Protein AF-G5K0Z8-F1 (afdb_monomer)

Structure (mmCIF, N/CA/C/O backbone):
data_AF-G5K0Z8-F1
#
_entry.id   AF-G5K0Z8-F1
#
loop_
_atom_site.group_PDB
_atom_site.id
_atom_site.type_symbol
_atom_site.label_atom_id
_atom_site.label_alt_id
_atom_site.label_comp_id
_atom_site.label_asym_id
_atom_site.label_entity_id
_atom_site.label_seq_id
_atom_site.pdbx_PDB_ins_code
_atom_site.Cartn_x
_atom_site.Cartn_y
_atom_site.Cartn_z
_atom_site.occupancy
_atom_site.B_iso_or_equiv
_atom_site.auth_seq_id
_atom_site.auth_comp_id
_atom_site.auth_asym_id
_atom_site.auth_atom_id
_atom_site.pdbx_PDB_model_num
ATOM 1 N N . MET A 1 1 ? 32.038 -15.712 -32.774 1.00 53.12 1 MET A N 1
ATOM 2 C CA . MET A 1 1 ? 31.315 -14.421 -32.806 1.00 53.12 1 MET A CA 1
ATOM 3 C C . MET A 1 1 ? 30.137 -14.459 -33.766 1.00 53.12 1 MET A C 1
ATOM 5 O O . MET A 1 1 ? 29.083 -13.985 -33.373 1.00 53.12 1 MET A O 1
ATOM 9 N N . ASP A 1 2 ? 30.264 -15.068 -34.950 1.00 58.16 2 ASP A N 1
ATOM 10 C CA . ASP A 1 2 ? 29.183 -15.072 -35.952 1.00 58.16 2 ASP A CA 1
ATOM 11 C C . ASP A 1 2 ? 27.924 -15.823 -35.515 1.00 58.16 2 ASP A C 1
ATOM 13 O O . ASP A 1 2 ? 26.844 -15.274 -35.640 1.00 58.16 2 ASP A O 1
ATOM 17 N N . ILE A 1 3 ? 28.041 -16.997 -34.882 1.00 66.75 3 ILE A N 1
ATOM 18 C CA . ILE A 1 3 ? 26.871 -17.740 -34.364 1.00 66.75 3 ILE A CA 1
ATOM 19 C C . ILE A 1 3 ? 26.128 -16.934 -33.289 1.00 66.75 3 ILE A C 1
ATOM 21 O O . ILE A 1 3 ? 24.906 -16.830 -33.321 1.00 66.75 3 ILE A O 1
ATOM 25 N N . LEU A 1 4 ? 26.867 -16.319 -32.360 1.00 58.16 4 LEU A N 1
ATOM 26 C CA . LEU A 1 4 ? 26.289 -15.464 -31.321 1.00 58.16 4 LEU A CA 1
ATOM 27 C C . LEU A 1 4 ? 25.617 -14.232 -31.943 1.00 58.16 4 LEU A C 1
ATOM 29 O O . LEU A 1 4 ? 24.511 -13.885 -31.553 1.00 58.16 4 LEU A O 1
ATOM 33 N N . LYS A 1 5 ? 26.243 -13.619 -32.954 1.00 60.03 5 LYS A N 1
ATOM 34 C CA . LYS A 1 5 ? 25.669 -12.501 -33.708 1.00 60.03 5 LYS A CA 1
ATOM 35 C C . LYS A 1 5 ? 24.410 -12.919 -34.471 1.00 60.03 5 LYS A C 1
ATOM 37 O O . LYS A 1 5 ? 23.445 -12.174 -34.440 1.00 60.03 5 LYS A O 1
ATOM 42 N N . THR A 1 6 ? 24.380 -14.094 -35.098 1.00 72.56 6 THR A N 1
ATOM 43 C CA . THR A 1 6 ? 23.206 -14.621 -35.813 1.00 72.56 6 THR A CA 1
ATOM 44 C C . THR A 1 6 ? 22.049 -14.916 -34.862 1.0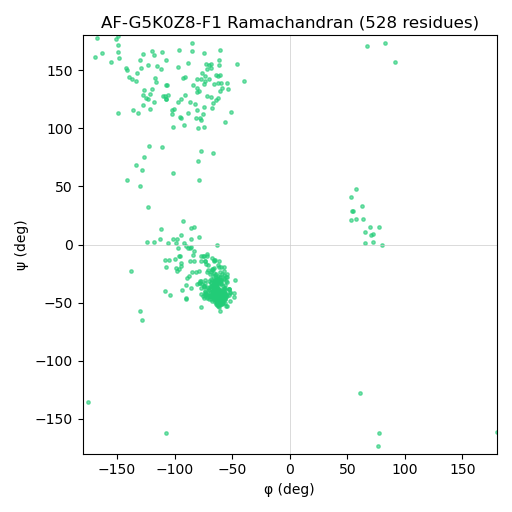0 72.56 6 THR A C 1
ATOM 46 O O . THR A 1 6 ? 20.920 -14.547 -35.161 1.00 72.56 6 THR A O 1
ATOM 49 N N . VAL A 1 7 ? 22.315 -15.525 -33.702 1.00 67.75 7 VAL A N 1
ATOM 50 C CA . VAL A 1 7 ? 21.285 -15.796 -32.684 1.00 67.75 7 VAL A CA 1
ATOM 51 C C . VAL A 1 7 ? 20.761 -14.495 -32.077 1.00 67.75 7 VAL A C 1
ATOM 53 O O . VAL A 1 7 ? 19.555 -14.325 -31.948 1.00 67.75 7 VAL A O 1
ATOM 56 N N . ILE A 1 8 ? 21.647 -13.556 -31.741 1.00 64.75 8 ILE A N 1
ATOM 57 C CA . ILE A 1 8 ? 21.243 -12.257 -31.194 1.00 64.75 8 ILE A CA 1
ATOM 58 C C . ILE A 1 8 ? 20.469 -11.457 -32.240 1.00 64.75 8 ILE A C 1
ATOM 60 O O . ILE A 1 8 ? 19.418 -10.928 -31.909 1.00 64.75 8 ILE A O 1
ATOM 64 N N . GLN A 1 9 ? 20.922 -11.420 -33.495 1.00 66.12 9 GLN A N 1
ATOM 65 C CA . GLN A 1 9 ? 20.214 -10.737 -34.577 1.00 66.12 9 GLN A CA 1
ATOM 66 C C . GLN A 1 9 ? 18.828 -11.343 -34.802 1.00 66.12 9 GLN A C 1
ATOM 68 O O . GLN A 1 9 ? 17.862 -10.599 -34.867 1.00 66.12 9 GLN A O 1
ATOM 73 N N . TYR A 1 10 ? 18.709 -12.675 -34.799 1.00 74.00 10 TYR A N 1
ATOM 74 C CA . TYR A 1 10 ? 17.415 -13.351 -34.888 1.00 74.00 10 TYR A CA 1
ATOM 75 C C . TYR A 1 10 ? 16.460 -12.928 -33.764 1.00 74.00 10 TYR A C 1
ATOM 77 O O . TYR A 1 10 ? 15.282 -12.710 -34.017 1.00 74.00 10 TYR A O 1
ATOM 85 N N . ILE A 1 11 ? 16.948 -12.775 -32.528 1.00 65.88 11 ILE A N 1
ATOM 86 C CA . ILE A 1 11 ? 16.112 -12.323 -31.405 1.00 65.88 11 ILE A CA 1
ATOM 87 C C . ILE A 1 11 ? 15.819 -10.814 -31.495 1.00 65.88 11 ILE A C 1
ATOM 89 O O . ILE A 1 11 ? 14.715 -10.393 -31.162 1.00 65.88 11 ILE A O 1
ATOM 93 N N . LEU A 1 12 ? 16.761 -9.995 -31.971 1.00 65.44 12 LEU A N 1
ATOM 94 C CA . LEU A 1 12 ? 16.534 -8.566 -32.218 1.00 65.44 12 LEU A CA 1
ATOM 95 C C . LEU A 1 12 ? 15.485 -8.338 -33.315 1.00 65.44 12 LEU A C 1
ATOM 97 O O . LEU A 1 12 ? 14.661 -7.435 -33.183 1.00 65.44 12 LEU A O 1
ATOM 101 N N . ASP A 1 13 ? 15.457 -9.193 -34.338 1.00 72.56 13 ASP A N 1
ATOM 102 C CA . ASP A 1 13 ? 14.464 -9.160 -35.417 1.00 72.56 13 ASP A CA 1
ATOM 103 C C . ASP A 1 13 ? 13.042 -9.494 -34.907 1.00 72.56 13 ASP A C 1
ATOM 105 O O . ASP A 1 13 ? 12.055 -9.093 -35.524 1.00 72.56 13 ASP A O 1
ATOM 109 N N . LEU A 1 14 ? 12.909 -10.164 -33.749 1.00 75.31 14 LEU A N 1
ATOM 110 C CA . LEU A 1 14 ? 11.623 -10.381 -33.059 1.00 75.31 14 LEU A CA 1
ATOM 111 C C . LEU A 1 14 ? 11.124 -9.131 -32.307 1.00 75.31 14 LEU A C 1
ATOM 113 O O . LEU A 1 14 ? 9.981 -9.102 -31.848 1.00 75.31 14 LEU A O 1
ATOM 117 N N . GLY A 1 15 ? 11.960 -8.096 -32.185 1.00 75.31 15 GLY A N 1
ATOM 118 C CA . GLY A 1 15 ? 11.653 -6.835 -31.518 1.00 75.31 15 GLY A CA 1
ATOM 119 C C . GLY A 1 15 ? 12.018 -6.802 -30.029 1.00 75.31 15 GLY A C 1
ATOM 120 O O . GLY A 1 15 ? 12.088 -7.821 -29.337 1.00 75.31 15 GLY A O 1
ATOM 121 N N . ALA A 1 16 ? 12.215 -5.586 -29.507 1.00 73.38 16 ALA A N 1
ATOM 122 C CA . ALA A 1 16 ? 12.702 -5.356 -28.144 1.00 73.38 16 ALA A CA 1
ATOM 123 C C . ALA A 1 16 ? 11.822 -5.984 -27.051 1.00 73.38 16 ALA A C 1
ATOM 125 O O . ALA A 1 16 ? 12.347 -6.474 -26.056 1.00 73.38 16 ALA A O 1
ATOM 126 N N . ALA A 1 17 ? 10.496 -6.011 -27.233 1.00 79.81 17 ALA A N 1
ATOM 127 C CA . ALA A 1 17 ? 9.575 -6.589 -26.251 1.00 79.81 17 ALA A CA 1
ATOM 128 C C . ALA A 1 17 ? 9.840 -8.089 -26.024 1.00 79.81 17 ALA A C 1
ATOM 130 O O . ALA A 1 17 ? 9.859 -8.552 -24.884 1.00 79.81 17 ALA A O 1
ATOM 131 N N . VAL A 1 18 ? 10.097 -8.837 -27.104 1.00 82.38 18 VAL A N 1
ATOM 132 C CA . VAL A 1 18 ? 10.403 -10.273 -27.046 1.00 82.38 18 VAL A CA 1
ATOM 133 C C . VAL A 1 18 ? 11.809 -10.496 -26.495 1.00 82.38 18 VAL A C 1
ATOM 135 O O . VAL A 1 18 ? 11.998 -11.353 -25.632 1.00 82.38 18 VAL A O 1
ATOM 138 N N . PHE A 1 19 ? 12.779 -9.688 -26.938 1.00 79.38 19 PHE A N 1
ATOM 139 C CA . PHE A 1 19 ? 14.156 -9.749 -26.447 1.00 79.38 19 PHE A CA 1
ATOM 140 C C . PHE A 1 19 ? 14.237 -9.532 -24.929 1.00 79.38 19 PHE A C 1
ATOM 142 O O . PHE A 1 19 ? 14.836 -10.345 -24.225 1.00 79.38 19 PHE A O 1
ATOM 149 N N . VAL A 1 20 ? 13.597 -8.482 -24.405 1.00 76.44 20 VAL A N 1
ATOM 150 C CA . VAL A 1 20 ? 13.644 -8.157 -22.973 1.00 76.44 20 VAL A CA 1
ATOM 151 C C . VAL A 1 20 ? 12.890 -9.187 -22.132 1.00 76.44 20 VAL A C 1
ATOM 153 O O . VAL A 1 20 ? 13.400 -9.608 -21.095 1.00 76.44 20 VAL A O 1
ATOM 156 N N . ALA A 1 21 ? 11.712 -9.640 -22.574 1.00 85.31 21 ALA A N 1
ATOM 157 C CA . ALA A 1 21 ? 10.978 -10.697 -21.880 1.00 85.31 21 ALA A CA 1
ATOM 158 C C . ALA A 1 21 ? 11.816 -11.983 -21.782 1.00 85.31 21 ALA A C 1
ATOM 160 O O . ALA A 1 21 ? 11.952 -12.564 -20.705 1.00 85.31 21 ALA A O 1
ATOM 161 N N . PHE A 1 22 ? 12.443 -12.399 -22.885 1.00 84.62 22 PHE A N 1
ATOM 162 C CA . PHE A 1 22 ? 13.319 -13.568 -22.897 1.00 84.62 22 PHE A CA 1
ATOM 163 C C . PHE A 1 22 ? 14.535 -13.388 -21.983 1.00 84.62 22 PHE A C 1
ATOM 165 O O . PHE A 1 22 ? 14.854 -14.281 -21.197 1.00 84.62 22 PHE A O 1
ATOM 172 N N . LEU A 1 23 ? 15.187 -12.226 -22.042 1.00 79.06 23 LEU A N 1
ATOM 173 C CA . LEU A 1 23 ? 16.322 -11.918 -21.182 1.00 79.06 23 LEU A CA 1
ATOM 174 C C . LEU A 1 23 ? 15.938 -12.011 -19.699 1.00 79.06 23 LEU A C 1
ATOM 176 O O . LEU A 1 23 ? 16.653 -12.645 -18.927 1.00 79.06 23 LEU A O 1
ATOM 180 N N . MET A 1 24 ? 14.797 -11.441 -19.304 1.00 79.12 24 MET A N 1
ATOM 181 C CA . MET A 1 24 ? 14.335 -11.484 -17.914 1.00 79.12 24 MET A CA 1
ATOM 182 C C . MET A 1 24 ? 13.926 -12.885 -17.464 1.00 79.12 24 MET A C 1
ATOM 184 O O . MET A 1 24 ? 14.170 -13.242 -16.314 1.00 79.12 24 MET A O 1
ATOM 188 N N . LEU A 1 25 ? 13.391 -13.719 -18.361 1.00 86.25 25 LEU A N 1
ATOM 189 C CA . LEU A 1 25 ? 13.166 -15.137 -18.074 1.00 86.25 25 LEU A CA 1
ATOM 190 C C . LEU A 1 25 ? 14.487 -15.852 -17.764 1.00 86.25 25 LEU A C 1
ATOM 192 O O . LEU A 1 25 ? 14.581 -16.570 -16.770 1.00 86.25 25 LEU A O 1
ATOM 196 N N . VAL A 1 26 ? 15.514 -15.643 -18.593 1.00 83.62 26 VAL A N 1
ATOM 197 C CA . VAL A 1 26 ? 16.841 -16.243 -18.391 1.00 83.62 26 VAL A CA 1
ATOM 198 C C . VAL A 1 26 ? 17.458 -15.761 -17.080 1.00 83.62 26 VAL A C 1
ATOM 200 O O . VAL A 1 26 ? 17.914 -16.581 -16.287 1.00 83.62 26 VAL A O 1
ATOM 203 N N . VAL A 1 27 ? 17.429 -14.452 -16.823 1.00 77.00 27 VAL A N 1
ATOM 204 C CA . VAL A 1 27 ? 17.925 -13.858 -15.575 1.00 77.00 27 VAL A CA 1
ATOM 205 C C . VAL A 1 27 ? 17.190 -14.434 -14.365 1.00 77.00 27 VAL A C 1
ATOM 207 O O . VAL A 1 27 ? 17.842 -14.906 -13.437 1.00 77.00 27 VAL A O 1
ATOM 210 N N . GLY A 1 28 ? 15.856 -14.476 -14.386 1.00 77.75 28 GLY A N 1
ATOM 211 C CA . GLY A 1 28 ? 15.066 -15.020 -13.282 1.00 77.75 28 GLY A CA 1
ATOM 212 C C . GLY A 1 28 ? 15.397 -16.485 -12.986 1.00 77.75 28 GLY A C 1
ATOM 213 O O . GLY A 1 28 ? 15.582 -16.865 -11.830 1.00 77.75 28 GLY A O 1
ATOM 214 N N . LEU A 1 29 ? 15.563 -17.311 -14.025 1.00 83.81 29 LEU A N 1
ATOM 215 C CA . LEU A 1 29 ? 15.968 -18.713 -13.869 1.00 83.81 29 LEU A CA 1
ATOM 216 C C . LEU A 1 29 ? 17.392 -18.861 -13.316 1.00 83.81 29 LEU A C 1
ATOM 218 O O . LEU A 1 29 ? 17.620 -19.705 -12.448 1.00 83.81 29 LEU A O 1
ATOM 222 N N . LEU A 1 30 ? 18.341 -18.037 -13.774 1.00 79.69 30 LEU A N 1
ATOM 223 C CA . LEU A 1 30 ? 19.711 -18.018 -13.243 1.00 79.69 30 LEU A CA 1
ATOM 224 C C . LEU A 1 30 ? 19.743 -17.642 -11.757 1.00 79.69 30 LEU A C 1
ATOM 226 O O . LEU A 1 30 ? 20.542 -18.192 -11.002 1.00 79.69 30 LEU A O 1
ATOM 230 N N . MET A 1 31 ? 18.831 -16.770 -11.328 1.00 73.00 31 MET A N 1
ATOM 231 C CA . MET A 1 31 ? 18.653 -16.362 -9.931 1.00 73.00 31 MET A CA 1
ATOM 232 C C . MET A 1 31 ? 17.797 -17.347 -9.117 1.00 73.00 31 MET A C 1
ATOM 234 O O . MET A 1 31 ? 17.358 -17.028 -8.018 1.00 73.00 31 MET A O 1
ATOM 238 N N . LYS A 1 32 ? 17.579 -18.571 -9.624 1.00 77.81 32 LYS A N 1
ATOM 239 C CA . LYS A 1 32 ? 16.831 -19.660 -8.966 1.00 77.81 32 LYS A CA 1
ATOM 240 C C . LYS A 1 32 ? 15.345 -19.369 -8.712 1.00 77.81 32 LYS A C 1
ATOM 242 O O . LYS A 1 32 ? 14.728 -20.036 -7.878 1.00 77.81 32 LYS A O 1
ATOM 247 N N . MET A 1 33 ? 14.732 -18.441 -9.447 1.00 78.75 33 MET A N 1
ATOM 248 C CA . MET A 1 33 ? 13.274 -18.292 -9.428 1.00 78.75 33 MET A CA 1
ATOM 249 C C . MET A 1 33 ? 12.609 -19.558 -9.983 1.00 78.75 33 MET A C 1
ATOM 251 O O . MET A 1 33 ? 13.115 -20.200 -10.908 1.00 78.75 33 MET A O 1
ATOM 255 N N . LYS A 1 34 ? 11.436 -19.925 -9.453 1.00 85.31 34 LYS A N 1
ATOM 256 C CA . LYS A 1 34 ? 10.647 -21.023 -10.029 1.00 85.31 34 LYS A CA 1
ATOM 257 C C . LYS A 1 34 ? 10.243 -20.644 -11.451 1.00 85.31 34 LYS A C 1
ATOM 259 O O . LYS A 1 34 ? 9.815 -19.518 -11.688 1.00 85.31 34 LYS A O 1
ATOM 264 N N . PHE A 1 35 ? 10.299 -21.600 -12.382 1.00 88.50 35 PHE A N 1
ATOM 265 C CA . PHE A 1 35 ? 9.980 -21.348 -13.794 1.00 88.50 35 PHE A CA 1
ATOM 266 C C . PHE A 1 35 ? 8.625 -20.657 -13.992 1.00 88.50 35 PHE A C 1
ATOM 268 O O . PHE A 1 35 ? 8.529 -19.732 -14.789 1.00 88.50 35 PHE A O 1
ATOM 275 N N . ARG A 1 36 ? 7.596 -21.057 -13.232 1.00 86.12 36 ARG A N 1
ATOM 276 C CA . ARG A 1 36 ? 6.268 -20.424 -13.269 1.00 86.12 36 ARG A CA 1
ATOM 277 C C . ARG A 1 36 ? 6.337 -18.922 -12.977 1.00 86.12 36 ARG A C 1
ATOM 279 O O . ARG A 1 36 ? 5.730 -18.140 -13.703 1.00 86.12 36 ARG A O 1
ATOM 286 N N . ASP A 1 37 ? 7.068 -18.545 -11.935 1.00 79.62 37 ASP A N 1
ATOM 287 C CA . ASP A 1 37 ? 7.148 -17.166 -11.455 1.00 79.62 37 ASP A CA 1
ATOM 288 C C . ASP A 1 37 ? 8.009 -16.328 -12.413 1.00 79.62 37 ASP A C 1
ATOM 290 O O . ASP A 1 37 ? 7.597 -15.248 -12.832 1.00 79.62 37 ASP A O 1
ATOM 294 N N . ALA A 1 38 ? 9.141 -16.882 -12.869 1.00 83.88 38 ALA A N 1
ATOM 295 C CA . ALA A 1 38 ? 10.018 -16.252 -13.858 1.00 83.88 38 ALA A CA 1
ATOM 296 C C . ALA A 1 38 ? 9.326 -16.050 -15.219 1.00 83.88 38 ALA A C 1
ATOM 298 O O . ALA A 1 38 ? 9.428 -14.981 -15.814 1.00 83.88 38 ALA A O 1
ATOM 299 N N . PHE A 1 39 ? 8.582 -17.051 -15.705 1.00 89.19 39 PHE A N 1
ATOM 300 C CA . PHE A 1 39 ? 7.824 -16.960 -16.956 1.00 89.19 39 PHE A CA 1
ATOM 301 C C . PHE A 1 39 ? 6.685 -15.948 -16.859 1.00 89.19 39 PHE A C 1
ATOM 303 O O . PHE A 1 39 ? 6.497 -15.152 -17.777 1.00 89.19 39 PHE A O 1
ATOM 310 N N . SER A 1 40 ? 5.951 -15.938 -15.742 1.00 83.94 40 SER A N 1
ATOM 311 C CA . SER A 1 40 ? 4.881 -14.964 -15.523 1.00 83.94 40 SER A CA 1
ATOM 312 C C . SER A 1 40 ? 5.426 -13.532 -15.493 1.00 83.94 40 SER A C 1
ATOM 314 O O . SER A 1 40 ? 4.864 -12.656 -16.153 1.00 83.94 40 SER A O 1
ATOM 316 N N . ALA A 1 41 ? 6.531 -13.294 -14.777 1.00 81.62 41 ALA A N 1
ATOM 317 C CA . ALA A 1 41 ? 7.195 -11.992 -14.713 1.00 81.62 41 ALA A CA 1
ATOM 318 C C . ALA A 1 41 ? 7.689 -11.537 -16.098 1.00 81.62 41 ALA A C 1
ATOM 320 O O . ALA A 1 41 ? 7.355 -10.443 -16.553 1.00 81.62 41 ALA A O 1
ATOM 321 N N . ALA A 1 42 ? 8.393 -12.415 -16.816 1.00 85.94 42 ALA A N 1
ATOM 322 C CA . ALA A 1 42 ? 8.894 -12.165 -18.165 1.00 85.94 42 ALA A CA 1
ATOM 323 C C . ALA A 1 42 ? 7.783 -11.841 -19.177 1.00 85.94 42 ALA A C 1
ATOM 325 O O . ALA A 1 42 ? 7.887 -10.867 -19.924 1.00 85.94 42 ALA A O 1
ATOM 326 N N . LEU A 1 43 ? 6.700 -12.627 -19.195 1.00 88.75 43 LEU A N 1
ATOM 327 C CA . LEU A 1 43 ? 5.568 -12.396 -20.094 1.00 88.75 43 LEU A CA 1
ATOM 328 C C . LEU A 1 43 ? 4.861 -11.074 -19.773 1.00 88.75 43 LEU A C 1
ATOM 330 O O . LEU A 1 43 ? 4.532 -10.319 -20.686 1.00 88.75 43 LEU A O 1
ATOM 334 N N . THR A 1 44 ? 4.674 -10.772 -18.485 1.00 84.19 44 THR A N 1
ATOM 335 C CA . THR A 1 44 ? 4.074 -9.507 -18.033 1.00 84.19 44 THR A CA 1
ATOM 336 C C . THR A 1 44 ? 4.912 -8.316 -18.487 1.00 84.19 44 THR A C 1
ATOM 338 O O . THR A 1 44 ? 4.357 -7.331 -18.972 1.00 84.19 44 THR A O 1
ATOM 341 N N . LEU A 1 45 ? 6.242 -8.428 -18.425 1.00 82.75 45 LEU A N 1
ATOM 342 C CA . LEU A 1 45 ? 7.143 -7.392 -18.921 1.00 82.75 45 LEU A CA 1
ATOM 343 C C . LEU A 1 45 ? 7.012 -7.187 -20.434 1.00 82.75 45 LEU A C 1
ATOM 345 O O . LEU A 1 45 ? 6.910 -6.051 -20.892 1.00 82.75 45 LEU A O 1
ATOM 349 N N . GLY A 1 46 ? 6.963 -8.273 -21.212 1.00 84.81 46 GLY A N 1
ATOM 350 C CA . GLY A 1 46 ? 6.739 -8.203 -22.659 1.00 84.81 46 GLY A CA 1
ATOM 351 C C . GLY A 1 46 ? 5.416 -7.512 -23.010 1.00 84.81 46 GLY A C 1
ATOM 352 O O . GLY A 1 46 ? 5.392 -6.615 -23.853 1.00 84.81 46 GLY A O 1
ATOM 353 N N . ILE A 1 47 ? 4.331 -7.857 -22.303 1.00 87.50 47 ILE A N 1
ATOM 354 C CA . ILE A 1 47 ? 3.018 -7.205 -22.443 1.00 87.50 47 ILE A CA 1
ATOM 355 C C . ILE A 1 47 ? 3.112 -5.714 -22.102 1.00 87.50 47 ILE A C 1
ATOM 357 O O . ILE A 1 47 ? 2.569 -4.887 -22.835 1.00 87.50 47 ILE A O 1
ATOM 361 N N . ALA A 1 48 ? 3.813 -5.359 -21.023 1.00 83.12 48 ALA A N 1
ATOM 362 C CA . ALA A 1 48 ? 3.983 -3.974 -20.598 1.00 83.12 48 ALA A CA 1
ATOM 363 C C . ALA A 1 48 ? 4.704 -3.139 -21.671 1.00 83.12 48 ALA A C 1
ATOM 365 O O . ALA A 1 48 ? 4.263 -2.040 -22.006 1.00 83.12 48 ALA A O 1
ATOM 366 N N . PHE A 1 49 ? 5.748 -3.693 -22.291 1.00 78.50 49 PHE A N 1
ATOM 367 C CA . PHE A 1 49 ? 6.452 -3.070 -23.410 1.00 78.50 49 PHE A CA 1
ATOM 368 C C . PHE A 1 49 ? 5.586 -2.877 -24.646 1.00 78.50 49 PHE A C 1
ATOM 370 O O . PHE A 1 49 ? 5.564 -1.785 -25.215 1.00 78.50 49 PHE A O 1
ATOM 377 N N . THR A 1 50 ? 4.868 -3.917 -25.067 1.00 84.69 50 THR A N 1
ATOM 378 C CA . THR A 1 50 ? 3.967 -3.821 -26.218 1.00 84.69 50 THR A CA 1
ATOM 379 C C . THR A 1 50 ? 2.862 -2.801 -25.954 1.00 84.69 50 THR A C 1
ATOM 381 O O . THR A 1 50 ? 2.612 -1.939 -26.796 1.00 84.69 50 THR A O 1
ATOM 384 N N . GLY A 1 51 ? 2.246 -2.842 -24.769 1.00 84.94 51 GLY A N 1
ATOM 385 C CA . GLY A 1 51 ? 1.219 -1.886 -24.357 1.00 84.94 51 GLY A CA 1
ATOM 386 C C . GLY A 1 51 ? 1.736 -0.450 -24.343 1.00 84.94 51 GLY A C 1
ATOM 387 O O . GLY A 1 51 ? 1.068 0.457 -24.838 1.00 84.94 51 GLY A O 1
ATOM 388 N N . MET A 1 52 ? 2.958 -0.243 -23.853 1.00 81.50 52 MET A N 1
ATOM 389 C CA . MET A 1 52 ? 3.572 1.080 -23.816 1.00 81.50 52 MET A CA 1
ATOM 390 C C . MET A 1 52 ? 3.950 1.573 -25.214 1.00 81.50 52 MET A C 1
ATOM 392 O O . MET A 1 52 ? 3.752 2.743 -25.519 1.00 81.50 52 MET A O 1
ATOM 396 N N . GLY A 1 53 ? 4.420 0.691 -26.098 1.00 78.88 53 GLY A N 1
ATOM 397 C CA . GLY A 1 53 ? 4.680 1.025 -27.498 1.00 78.88 53 GLY A CA 1
ATOM 398 C C . GLY A 1 53 ? 3.421 1.492 -28.236 1.00 78.88 53 GLY A C 1
ATOM 399 O O . GLY A 1 53 ? 3.466 2.496 -28.947 1.00 78.88 53 GLY A O 1
ATOM 400 N N . ILE A 1 54 ? 2.284 0.816 -28.020 1.00 86.06 54 ILE A N 1
ATOM 401 C CA . ILE A 1 54 ? 0.976 1.242 -28.552 1.00 86.06 54 ILE A CA 1
ATOM 402 C C . ILE A 1 54 ? 0.615 2.630 -28.018 1.00 86.06 54 ILE A C 1
ATOM 404 O O . ILE A 1 54 ? 0.219 3.500 -28.791 1.00 86.06 54 ILE A O 1
ATOM 408 N N . LEU A 1 55 ? 0.779 2.850 -26.712 1.00 83.38 55 LEU A N 1
ATOM 409 C CA . LEU A 1 55 ? 0.450 4.116 -26.067 1.00 83.38 55 LEU A CA 1
ATOM 410 C C . LEU A 1 55 ? 1.320 5.278 -26.563 1.00 83.38 55 LEU A C 1
ATOM 412 O O . LEU A 1 55 ? 0.793 6.338 -26.892 1.00 83.38 55 LEU A O 1
ATOM 416 N N . VAL A 1 56 ? 2.636 5.080 -26.663 1.00 79.19 56 VAL A N 1
ATOM 417 C CA . VAL A 1 56 ? 3.563 6.085 -27.200 1.00 79.19 56 VAL A CA 1
ATOM 418 C C . VAL A 1 56 ? 3.199 6.410 -28.646 1.00 79.19 56 VAL A C 1
ATOM 420 O O . VAL A 1 56 ? 3.062 7.579 -28.985 1.00 79.19 56 VAL A O 1
ATOM 423 N N . ASN A 1 57 ? 2.959 5.402 -29.490 1.00 81.69 57 ASN A N 1
ATOM 424 C CA . ASN A 1 57 ? 2.538 5.629 -30.875 1.00 81.69 57 ASN A CA 1
ATOM 425 C C . ASN A 1 57 ? 1.211 6.407 -30.944 1.00 81.69 57 ASN A C 1
ATOM 427 O O . ASN A 1 57 ? 1.079 7.360 -31.711 1.00 81.69 57 ASN A O 1
ATOM 431 N N . PHE A 1 58 ? 0.250 6.058 -30.090 1.00 86.00 58 PHE A N 1
ATOM 432 C CA . PHE A 1 58 ? -1.019 6.767 -29.999 1.00 86.00 58 PHE A CA 1
ATOM 433 C C . PHE A 1 58 ? -0.829 8.250 -29.641 1.00 86.00 58 PHE A C 1
ATOM 435 O O . PHE A 1 58 ? -1.415 9.106 -30.305 1.00 86.00 58 PHE A O 1
ATOM 442 N N . ILE A 1 59 ? 0.029 8.573 -28.665 1.00 81.62 59 ILE A N 1
ATOM 443 C CA . ILE A 1 59 ? 0.379 9.959 -28.300 1.00 81.62 59 ILE A CA 1
ATOM 444 C C . ILE A 1 59 ? 1.066 10.673 -29.471 1.00 81.62 59 ILE A C 1
ATOM 446 O O . ILE A 1 59 ? 0.649 11.763 -29.854 1.00 81.62 59 ILE A O 1
ATOM 450 N N . MET A 1 60 ? 2.075 10.047 -30.079 1.00 78.81 60 MET A N 1
ATOM 451 C CA . MET A 1 60 ? 2.830 10.618 -31.200 1.00 78.81 60 MET A CA 1
ATOM 452 C C . MET A 1 60 ? 1.934 10.923 -32.404 1.00 78.81 60 MET A C 1
ATOM 454 O O . MET A 1 60 ? 2.045 11.989 -33.002 1.00 78.81 60 MET A O 1
ATOM 458 N N . THR A 1 61 ? 1.019 10.015 -32.740 1.00 82.31 61 THR A N 1
ATOM 459 C CA . THR A 1 61 ? 0.108 10.179 -33.879 1.00 82.31 61 THR A CA 1
ATOM 460 C C . THR A 1 61 ? -0.972 11.225 -33.601 1.00 82.31 61 THR A C 1
ATOM 462 O O . THR A 1 61 ? -1.286 12.027 -34.477 1.00 82.31 61 THR A O 1
ATOM 465 N N . SER A 1 62 ? -1.543 11.241 -32.393 1.00 80.06 62 SER A N 1
ATOM 466 C CA . SER A 1 62 ? -2.618 12.180 -32.039 1.00 80.06 62 SER A CA 1
ATOM 467 C C . SER A 1 62 ? -2.100 13.593 -31.762 1.00 80.06 62 SER A C 1
ATOM 469 O O . SER A 1 62 ? -2.556 14.555 -32.377 1.00 80.06 62 SER A O 1
ATOM 471 N N . MET A 1 63 ? -1.126 13.728 -30.862 1.00 77.56 63 MET A N 1
ATOM 472 C CA . MET A 1 63 ? -0.617 15.018 -30.389 1.00 77.56 63 MET A CA 1
ATOM 473 C C . MET A 1 63 ? 0.504 15.573 -31.271 1.00 77.56 63 MET A C 1
ATOM 475 O O . MET A 1 63 ? 0.647 16.791 -31.366 1.00 77.56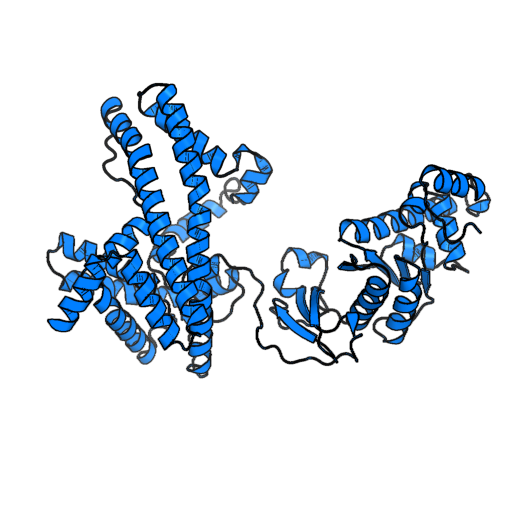 63 MET A O 1
ATOM 479 N N . GLY A 1 64 ? 1.269 14.717 -31.957 1.00 75.81 64 GLY A N 1
ATOM 480 C CA . GLY A 1 64 ? 2.325 15.162 -32.872 1.00 75.81 64 GLY A CA 1
ATOM 481 C C . GLY A 1 64 ? 1.779 15.923 -34.081 1.00 75.81 64 GLY A C 1
ATOM 482 O O . GLY A 1 64 ? 2.362 16.931 -34.475 1.00 75.81 64 GLY A O 1
ATOM 483 N N . ALA A 1 65 ? 0.623 15.513 -34.617 1.00 75.06 65 ALA A N 1
ATOM 484 C CA . ALA A 1 65 ? -0.067 16.254 -35.675 1.00 75.06 65 ALA A CA 1
ATOM 485 C C . ALA A 1 65 ? -0.485 17.657 -35.199 1.00 75.06 65 ALA A C 1
ATOM 487 O O . ALA A 1 65 ? -0.159 18.646 -35.847 1.00 75.06 65 ALA A O 1
ATOM 488 N N . ALA A 1 66 ? -1.097 17.755 -34.013 1.00 79.38 66 ALA A N 1
ATOM 489 C CA . ALA A 1 66 ? -1.495 19.035 -33.423 1.00 79.38 66 ALA A CA 1
ATOM 490 C C . ALA A 1 66 ? -0.302 19.977 -33.194 1.00 79.38 66 ALA A C 1
ATOM 492 O O . ALA A 1 66 ? -0.410 21.183 -33.418 1.00 79.38 66 ALA A O 1
ATOM 493 N N . ALA A 1 67 ? 0.832 19.428 -32.747 1.00 75.75 67 ALA A N 1
ATOM 494 C CA . ALA A 1 67 ? 2.065 20.180 -32.539 1.00 75.75 67 ALA A CA 1
ATOM 495 C C . ALA A 1 67 ? 2.670 20.675 -33.864 1.00 75.75 67 ALA A C 1
ATOM 497 O O . ALA A 1 67 ? 3.091 21.827 -33.949 1.00 75.75 67 ALA A O 1
ATOM 498 N N . ASN A 1 68 ? 2.666 19.844 -34.911 1.00 77.81 68 ASN A N 1
ATOM 499 C CA . ASN A 1 68 ? 3.127 20.247 -36.240 1.00 77.81 68 ASN A CA 1
ATOM 500 C C . ASN A 1 68 ? 2.239 21.349 -36.838 1.00 77.81 68 ASN A C 1
ATOM 502 O O . ASN A 1 68 ? 2.744 22.352 -37.342 1.00 77.81 68 ASN A O 1
ATOM 506 N N . ASP A 1 69 ? 0.919 21.212 -36.716 1.00 79.12 69 ASP A N 1
ATOM 507 C CA . ASP A 1 69 ? -0.031 22.213 -37.204 1.00 79.12 69 ASP A CA 1
ATOM 508 C C . ASP A 1 69 ? 0.140 23.546 -36.459 1.00 79.12 69 ASP A C 1
ATOM 510 O O . ASP A 1 69 ? 0.213 24.606 -37.087 1.00 79.12 69 ASP A O 1
ATOM 514 N N . LEU A 1 70 ? 0.342 23.497 -35.135 1.00 79.06 70 LEU A N 1
ATOM 515 C CA . LEU A 1 70 ? 0.706 24.663 -34.327 1.00 79.06 70 LEU A CA 1
ATOM 516 C C . LEU A 1 70 ? 1.966 25.353 -34.873 1.00 79.06 70 LEU A C 1
ATOM 518 O O . LEU A 1 70 ? 1.972 26.578 -35.011 1.00 79.06 70 LEU A O 1
ATOM 522 N N . THR A 1 71 ? 3.009 24.599 -35.233 1.00 76.81 71 THR A N 1
ATOM 523 C CA . THR A 1 71 ? 4.224 25.155 -35.847 1.00 76.81 71 THR A CA 1
ATOM 524 C C . THR A 1 71 ? 3.933 25.843 -37.179 1.00 76.81 71 THR A C 1
ATOM 526 O O . THR A 1 71 ? 4.388 26.970 -37.384 1.00 76.81 71 THR A O 1
ATOM 529 N N . THR A 1 72 ? 3.149 25.220 -38.065 1.00 78.31 72 THR A N 1
ATOM 530 C CA . THR A 1 72 ? 2.824 25.812 -39.375 1.00 78.31 72 THR A CA 1
ATOM 531 C C . THR A 1 72 ? 2.007 27.101 -39.269 1.00 78.31 72 THR A C 1
ATOM 533 O O . THR A 1 72 ? 2.212 28.018 -40.062 1.00 78.31 72 THR A O 1
ATOM 536 N N . HIS A 1 73 ? 1.123 27.206 -38.273 1.00 78.94 73 HIS A N 1
ATOM 537 C CA . HIS A 1 73 ? 0.229 28.354 -38.110 1.00 78.94 73 HIS A CA 1
ATOM 538 C C . HIS A 1 73 ? 0.814 29.491 -37.260 1.00 78.94 73 HIS A C 1
ATOM 540 O O . HIS A 1 73 ? 0.454 30.648 -37.467 1.00 78.94 73 HIS A O 1
ATOM 546 N N . THR A 1 74 ? 1.708 29.196 -36.313 1.00 76.50 74 THR A N 1
ATOM 547 C CA . THR A 1 74 ? 2.272 30.208 -35.393 1.00 76.50 74 THR A CA 1
ATOM 548 C C . THR A 1 74 ? 3.709 30.610 -35.721 1.00 76.50 74 THR A C 1
ATOM 550 O O . THR A 1 74 ? 4.210 31.590 -35.172 1.00 76.50 74 THR A O 1
ATOM 553 N N . GLY A 1 75 ? 4.393 29.859 -36.590 1.00 70.88 75 GLY A N 1
ATOM 554 C CA . GLY A 1 75 ? 5.821 30.034 -36.867 1.00 70.88 75 GLY A CA 1
ATOM 555 C C . GLY A 1 75 ? 6.741 29.563 -35.731 1.00 70.88 75 GLY A C 1
ATOM 556 O O . GLY A 1 75 ? 7.961 29.679 -35.849 1.00 70.88 75 GLY A O 1
ATOM 557 N N . ILE A 1 76 ? 6.190 29.016 -34.639 1.00 74.00 76 ILE A N 1
ATOM 558 C CA . ILE A 1 76 ? 6.954 28.458 -33.519 1.00 74.00 76 ILE A CA 1
ATOM 559 C C . ILE A 1 76 ? 7.423 27.051 -33.904 1.00 74.00 76 ILE A C 1
ATOM 561 O O . ILE A 1 76 ? 6.657 26.092 -33.841 1.00 74.00 76 ILE A O 1
ATOM 565 N N . SER A 1 77 ? 8.686 26.915 -34.307 1.00 63.84 77 SER A N 1
ATOM 566 C CA . SER A 1 77 ? 9.290 25.613 -34.612 1.00 63.84 77 SER A CA 1
ATOM 567 C C . SER A 1 77 ? 9.742 24.909 -33.332 1.00 63.84 77 SER A C 1
ATOM 569 O O . SER A 1 77 ? 10.722 25.318 -32.708 1.00 63.84 77 SER A O 1
ATOM 571 N N . LEU A 1 78 ? 9.030 23.847 -32.946 1.00 65.62 78 LEU A N 1
ATOM 572 C CA . LEU A 1 78 ? 9.429 22.919 -31.883 1.00 65.62 78 LEU A CA 1
ATOM 573 C C . LEU A 1 78 ? 9.783 21.568 -32.526 1.00 65.62 78 LEU A C 1
ATOM 575 O O . LEU A 1 78 ? 8.934 20.686 -32.612 1.00 65.62 78 LEU A O 1
ATOM 579 N N . PRO A 1 79 ? 11.023 21.389 -33.018 1.00 57.31 79 PRO A N 1
ATOM 580 C CA . PRO A 1 79 ? 11.401 20.202 -33.788 1.00 57.31 79 PRO A CA 1
ATOM 581 C C . PRO A 1 79 ? 11.601 18.947 -32.925 1.00 57.31 79 PRO A C 1
ATOM 583 O O . PRO A 1 79 ? 11.787 17.856 -33.459 1.00 57.31 79 PRO A O 1
ATOM 586 N N . ALA A 1 80 ? 11.619 19.093 -31.599 1.00 61.84 80 ALA A N 1
ATOM 587 C CA . ALA A 1 80 ? 11.849 17.999 -30.669 1.00 61.84 80 ALA A CA 1
ATOM 588 C C . ALA A 1 80 ? 10.515 17.458 -30.149 1.00 61.84 80 ALA A C 1
ATOM 590 O O . ALA A 1 80 ? 9.738 18.193 -29.542 1.00 61.84 80 ALA A O 1
ATOM 591 N N . VAL A 1 81 ? 10.284 16.161 -30.352 1.00 61.34 81 VAL A N 1
ATOM 592 C CA . VAL A 1 81 ? 9.168 15.440 -29.740 1.00 61.34 81 VAL A CA 1
ATOM 593 C C . VAL A 1 81 ? 9.718 14.526 -28.654 1.00 61.34 81 VAL A C 1
ATOM 595 O O . VAL A 1 81 ? 10.617 13.724 -28.913 1.00 61.34 81 VAL A O 1
ATOM 598 N N . ASP A 1 82 ? 9.195 14.662 -27.436 1.00 68.25 82 ASP A N 1
ATOM 599 C CA . ASP A 1 82 ? 9.537 13.774 -26.330 1.00 68.25 82 ASP A CA 1
ATOM 600 C C . ASP A 1 82 ? 8.833 12.424 -26.520 1.00 68.25 82 ASP A C 1
ATOM 602 O O . ASP A 1 82 ? 7.609 12.321 -26.468 1.00 68.25 82 ASP A O 1
ATOM 606 N N . ILE A 1 83 ? 9.625 11.383 -26.770 1.00 65.12 83 ILE A N 1
ATOM 607 C CA . ILE A 1 83 ? 9.151 10.004 -26.955 1.00 65.12 83 ILE A CA 1
ATOM 608 C C . ILE A 1 83 ? 8.992 9.251 -25.623 1.00 65.12 83 ILE A C 1
ATOM 610 O O . ILE A 1 83 ? 8.598 8.080 -25.609 1.00 65.12 83 ILE A O 1
ATOM 614 N N . GLY A 1 84 ? 9.326 9.906 -24.508 1.00 73.06 84 GLY A N 1
ATOM 615 C CA . GLY A 1 84 ? 9.380 9.331 -23.177 1.00 73.06 84 GLY A CA 1
ATOM 616 C C . GLY A 1 84 ? 10.484 8.284 -23.011 1.00 73.06 84 GLY A C 1
ATOM 617 O O . GLY A 1 84 ? 11.112 7.800 -23.958 1.00 73.06 84 GLY A O 1
ATOM 618 N N . TRP A 1 85 ? 10.693 7.869 -21.763 1.00 75.12 85 TRP A N 1
ATOM 619 C CA . TRP A 1 85 ? 11.649 6.810 -21.441 1.00 75.12 85 TRP A CA 1
ATOM 620 C C . TRP A 1 85 ? 11.353 5.455 -22.125 1.00 75.12 85 TRP A C 1
ATOM 622 O O . TRP A 1 85 ? 12.320 4.791 -22.499 1.00 75.12 85 TRP A O 1
ATOM 632 N N . PRO A 1 86 ? 10.095 5.016 -22.375 1.00 72.88 86 PRO A N 1
ATOM 633 C CA . PRO A 1 86 ? 9.863 3.720 -23.017 1.00 72.88 86 PRO A CA 1
ATOM 634 C C . PRO A 1 86 ? 10.312 3.692 -24.478 1.00 72.88 86 PRO A C 1
ATOM 636 O O . PRO A 1 86 ? 10.835 2.679 -24.943 1.00 72.88 86 PRO A O 1
ATOM 639 N N . GLY A 1 87 ? 10.138 4.807 -25.198 1.00 73.50 87 GLY A N 1
ATOM 640 C CA . GLY A 1 87 ? 10.631 4.958 -26.564 1.00 73.50 87 GLY A CA 1
ATOM 641 C C . GLY A 1 87 ? 12.157 4.888 -26.614 1.00 73.50 87 GLY A C 1
ATOM 642 O O . GLY A 1 87 ? 12.715 4.135 -27.412 1.00 73.50 87 GLY A O 1
ATOM 643 N N . ALA A 1 88 ? 12.829 5.597 -25.702 1.00 81.56 88 ALA A N 1
ATOM 644 C CA . ALA A 1 88 ? 14.283 5.544 -25.565 1.00 81.56 88 ALA A CA 1
ATOM 645 C C . ALA A 1 88 ? 14.784 4.128 -25.216 1.00 81.56 88 ALA A C 1
ATOM 647 O O . ALA A 1 88 ? 15.717 3.634 -25.849 1.00 81.56 88 ALA A O 1
ATOM 648 N N . ALA A 1 89 ? 14.121 3.431 -24.288 1.00 80.25 89 ALA A N 1
ATOM 649 C CA . ALA A 1 89 ? 14.452 2.053 -23.930 1.00 80.25 89 ALA A CA 1
ATOM 650 C C . ALA A 1 89 ? 14.288 1.087 -25.113 1.00 80.25 89 ALA A C 1
ATOM 652 O O . ALA A 1 89 ? 15.143 0.231 -25.328 1.00 80.25 89 ALA A O 1
ATOM 653 N N . ASN A 1 90 ? 13.232 1.238 -25.918 1.00 75.12 90 ASN A N 1
ATOM 654 C CA . ASN A 1 90 ? 13.035 0.429 -27.122 1.00 75.12 90 ASN A CA 1
ATOM 655 C C . ASN A 1 90 ? 14.189 0.610 -28.128 1.00 75.12 90 ASN A C 1
ATOM 657 O O . ASN A 1 90 ? 14.725 -0.375 -28.634 1.00 75.12 90 ASN A O 1
ATOM 661 N N . ILE A 1 91 ? 14.628 1.855 -28.359 1.00 81.19 91 ILE A N 1
ATOM 662 C CA . ILE A 1 91 ? 15.794 2.157 -29.209 1.00 81.19 91 ILE A CA 1
ATOM 663 C C . ILE A 1 91 ? 17.055 1.489 -28.653 1.00 81.19 91 ILE A C 1
ATOM 665 O O . ILE A 1 91 ? 17.805 0.866 -29.404 1.00 81.19 91 ILE A O 1
ATOM 669 N N . SER A 1 92 ? 17.277 1.582 -27.339 1.00 87.62 92 SER A N 1
ATOM 670 C CA . SER A 1 92 ? 18.418 0.946 -26.681 1.00 87.62 92 SER A CA 1
ATOM 671 C C . SER A 1 92 ? 18.448 -0.560 -26.898 1.00 87.62 92 SER A C 1
ATOM 673 O O . SER A 1 92 ? 19.467 -1.113 -27.302 1.00 87.62 92 SER A O 1
ATOM 675 N N . TRP A 1 93 ? 17.330 -1.236 -26.647 1.00 81.94 93 TRP A N 1
ATOM 676 C CA . TRP A 1 93 ? 17.260 -2.691 -26.743 1.00 81.94 93 TRP A CA 1
ATOM 677 C C . TRP A 1 93 ? 17.326 -3.208 -28.180 1.00 81.94 93 TRP A C 1
ATOM 679 O O . TRP A 1 93 ? 17.748 -4.340 -28.386 1.00 81.94 93 TRP A O 1
ATOM 689 N N . ALA A 1 94 ? 16.986 -2.379 -29.170 1.00 79.94 94 ALA A N 1
ATOM 690 C CA . ALA A 1 94 ? 17.176 -2.694 -30.584 1.00 79.94 94 ALA A CA 1
ATOM 691 C C . ALA A 1 94 ? 18.647 -2.598 -31.043 1.00 79.94 94 ALA A C 1
ATOM 693 O O . ALA A 1 94 ? 18.973 -3.002 -32.161 1.00 79.94 94 ALA A O 1
ATOM 694 N N . TRP A 1 95 ? 19.554 -2.059 -30.219 1.00 85.50 95 TRP A N 1
ATOM 695 C CA . TRP A 1 95 ? 20.950 -1.891 -30.613 1.00 85.50 95 TRP A CA 1
ATOM 696 C C . TRP A 1 95 ? 21.697 -3.236 -30.665 1.00 85.50 95 TRP A C 1
ATOM 698 O O . TRP A 1 95 ? 21.747 -3.940 -29.654 1.00 85.50 95 TRP A O 1
ATOM 708 N N . PRO A 1 96 ? 22.388 -3.581 -31.775 1.00 80.94 96 PRO A N 1
ATOM 709 C CA . PRO A 1 96 ? 23.058 -4.881 -31.925 1.00 80.94 96 PRO A CA 1
ATOM 710 C C . PRO A 1 96 ? 24.094 -5.214 -30.846 1.00 80.94 96 PRO A C 1
ATOM 712 O O . PRO A 1 96 ? 24.366 -6.381 -30.570 1.00 80.94 96 PRO A O 1
ATOM 715 N N . TYR A 1 97 ? 24.686 -4.187 -30.234 1.00 84.12 97 TYR A N 1
ATOM 716 C CA . TYR A 1 97 ? 25.718 -4.331 -29.211 1.00 84.12 97 TYR A CA 1
ATOM 717 C C . TYR A 1 97 ? 25.173 -4.227 -27.777 1.00 84.12 97 TYR A C 1
ATOM 719 O O . TYR A 1 97 ? 25.960 -4.284 -26.833 1.00 84.12 97 TYR A O 1
ATOM 727 N N . ALA A 1 98 ? 23.851 -4.117 -27.587 1.00 83.81 98 ALA A N 1
ATOM 728 C CA . ALA A 1 98 ? 23.208 -3.984 -26.276 1.00 83.81 98 ALA A CA 1
ATOM 729 C C . ALA A 1 98 ? 23.656 -5.067 -25.280 1.00 83.81 98 ALA A C 1
ATOM 731 O O . ALA A 1 98 ? 23.971 -4.773 -24.128 1.00 83.81 98 ALA A O 1
ATOM 732 N N . PHE A 1 99 ? 23.769 -6.317 -25.740 1.00 79.44 99 PHE A N 1
ATOM 733 C CA . PHE A 1 99 ? 24.164 -7.446 -24.895 1.00 79.44 99 PHE A CA 1
ATOM 734 C C . PHE A 1 99 ? 25.581 -7.312 -24.306 1.00 79.44 99 PHE A C 1
ATOM 736 O O . PHE A 1 99 ? 25.850 -7.854 -23.238 1.00 79.44 99 PHE A O 1
ATOM 743 N N . LEU A 1 100 ? 26.490 -6.586 -24.972 1.00 85.50 100 LEU A N 1
ATOM 744 C CA . LEU A 1 100 ? 27.853 -6.355 -24.480 1.00 85.50 100 LEU A CA 1
ATOM 745 C C . LEU A 1 100 ? 27.887 -5.355 -23.318 1.00 85.50 100 LEU A C 1
ATOM 747 O O . LEU A 1 100 ? 28.890 -5.281 -22.610 1.00 85.50 100 LEU A O 1
ATOM 751 N N . MET A 1 101 ? 26.803 -4.610 -23.087 1.00 89.19 101 MET A N 1
ATOM 752 C CA . MET A 1 101 ? 26.729 -3.672 -21.970 1.00 89.19 101 MET A CA 1
ATOM 753 C C . MET A 1 101 ? 26.659 -4.388 -20.617 1.00 89.19 101 MET A C 1
ATOM 755 O O . MET A 1 101 ? 27.218 -3.897 -19.643 1.00 89.19 101 MET A O 1
ATOM 759 N N . PHE A 1 102 ? 26.051 -5.575 -20.555 1.00 84.50 102 PHE A N 1
ATOM 760 C CA . PHE A 1 102 ? 25.970 -6.378 -19.329 1.00 84.50 102 PHE A CA 1
ATOM 761 C C . PHE A 1 102 ? 27.346 -6.773 -18.775 1.00 84.50 102 PHE A C 1
ATOM 763 O O . PHE A 1 102 ? 27.638 -6.420 -17.631 1.00 84.50 102 PHE A O 1
ATOM 770 N N . PRO A 1 103 ? 28.228 -7.456 -19.538 1.00 85.38 103 PRO A N 1
ATOM 771 C CA . PRO A 1 103 ? 29.558 -7.783 -19.041 1.00 85.38 103 PRO A CA 1
ATOM 772 C C . PRO A 1 103 ? 30.401 -6.531 -18.776 1.00 85.38 103 PRO A C 1
ATOM 774 O O . PRO A 1 103 ? 31.208 -6.550 -17.851 1.00 85.38 103 PRO A O 1
ATOM 777 N N . LEU A 1 104 ? 30.203 -5.436 -19.523 1.00 91.19 104 LEU A N 1
ATOM 778 C CA . LEU A 1 104 ? 30.889 -4.172 -19.246 1.00 91.19 104 LEU A CA 1
ATOM 779 C C . LEU A 1 104 ? 30.471 -3.580 -17.891 1.00 91.19 104 LEU A C 1
ATOM 781 O O . LEU A 1 104 ? 31.337 -3.253 -17.084 1.00 91.19 104 LEU A O 1
ATOM 785 N N . GLN A 1 105 ? 29.165 -3.481 -17.622 1.00 90.19 105 GLN A N 1
ATOM 786 C CA . GLN A 1 105 ? 28.633 -2.987 -16.350 1.00 90.19 105 GLN A CA 1
ATOM 787 C C . GLN A 1 105 ? 29.114 -3.843 -15.183 1.00 90.19 105 GLN A C 1
ATOM 789 O O . GLN A 1 105 ? 29.665 -3.307 -14.225 1.00 90.19 105 GLN A O 1
ATOM 794 N N . LEU A 1 106 ? 28.960 -5.166 -15.280 1.00 86.56 106 LEU A N 1
ATOM 795 C CA . LEU A 1 106 ? 29.394 -6.089 -14.231 1.00 86.56 106 LEU A CA 1
ATOM 796 C C . LEU A 1 106 ? 30.911 -6.023 -14.016 1.00 86.56 106 LEU A C 1
ATOM 798 O O . LEU A 1 106 ? 31.367 -6.009 -12.875 1.00 86.56 106 LEU A O 1
ATOM 802 N N . GLY A 1 107 ? 31.691 -5.928 -15.096 1.00 88.31 107 GLY A N 1
ATOM 803 C CA . GLY A 1 107 ? 33.145 -5.805 -15.035 1.00 88.31 107 GLY A CA 1
ATOM 804 C C . GLY A 1 107 ? 33.602 -4.523 -14.338 1.00 88.31 107 GLY A C 1
ATOM 805 O O . GLY A 1 107 ? 34.433 -4.585 -13.432 1.00 88.31 107 GLY A O 1
ATOM 806 N N . ILE A 1 108 ? 33.034 -3.368 -14.708 1.00 93.56 108 ILE A N 1
ATOM 807 C CA . ILE A 1 108 ? 33.338 -2.081 -14.062 1.00 93.56 108 ILE A CA 1
ATOM 808 C C . ILE A 1 108 ? 32.881 -2.097 -12.605 1.00 93.56 108 ILE A C 1
ATOM 810 O O . ILE A 1 108 ? 33.641 -1.697 -11.726 1.00 93.56 108 ILE A O 1
ATOM 814 N N . ASN A 1 109 ? 31.673 -2.587 -12.327 1.00 90.94 109 ASN A N 1
ATOM 815 C CA . ASN A 1 109 ? 31.155 -2.625 -10.969 1.00 90.94 109 ASN A CA 1
ATOM 816 C C . ASN A 1 109 ? 32.027 -3.502 -10.062 1.00 90.94 109 ASN A C 1
ATOM 818 O O . ASN A 1 109 ? 32.404 -3.055 -8.981 1.00 90.94 109 ASN A O 1
ATOM 822 N N . PHE A 1 110 ? 32.407 -4.701 -10.518 1.00 84.94 110 PHE A N 1
ATOM 823 C CA . PHE A 1 110 ? 33.297 -5.593 -9.775 1.00 84.94 110 PHE A CA 1
ATOM 824 C C . PHE A 1 110 ? 34.679 -4.968 -9.556 1.00 84.94 110 PHE A C 1
ATOM 826 O O . PHE A 1 110 ? 35.212 -5.030 -8.450 1.00 84.94 110 PHE A O 1
ATOM 833 N N . LEU A 1 111 ? 35.243 -4.308 -10.574 1.00 90.06 111 LEU A N 1
ATOM 834 C CA . LEU A 1 111 ? 36.517 -3.601 -10.450 1.00 90.06 111 LEU A CA 1
ATOM 835 C C . LEU A 1 111 ? 36.452 -2.489 -9.392 1.00 90.06 111 LEU A C 1
ATOM 837 O O . LEU A 1 111 ? 37.344 -2.391 -8.547 1.00 90.06 111 LEU A O 1
ATOM 841 N N . LEU A 1 112 ? 35.400 -1.666 -9.403 1.00 91.06 112 LEU A N 1
ATOM 842 C CA . LEU A 1 112 ? 35.220 -0.598 -8.415 1.00 91.06 112 LEU A CA 1
ATOM 843 C C . LEU A 1 112 ? 34.992 -1.149 -7.000 1.00 91.06 112 LEU A C 1
ATOM 845 O O . LEU A 1 112 ? 35.493 -0.563 -6.044 1.00 91.06 112 LEU A O 1
ATOM 849 N N . LEU A 1 113 ? 34.314 -2.291 -6.856 1.00 84.69 113 LEU A N 1
ATOM 850 C CA . LEU A 1 113 ? 34.120 -2.964 -5.565 1.00 84.69 113 LEU A CA 1
ATOM 851 C C . LEU A 1 113 ? 35.420 -3.567 -5.016 1.00 84.69 113 LEU A C 1
ATOM 853 O O . LEU A 1 113 ? 35.720 -3.422 -3.833 1.00 84.69 113 LEU A O 1
ATOM 857 N N . VAL A 1 114 ? 36.225 -4.228 -5.858 1.00 82.69 114 VAL A N 1
ATOM 858 C CA . VAL A 1 114 ? 37.530 -4.786 -5.448 1.00 82.69 114 VAL A CA 1
ATOM 859 C C . VAL A 1 114 ? 38.515 -3.674 -5.086 1.00 82.69 114 VAL A C 1
ATOM 861 O O . VAL A 1 114 ? 39.310 -3.834 -4.163 1.00 82.69 114 VAL A O 1
ATOM 864 N N . THR A 1 115 ? 38.441 -2.534 -5.776 1.00 87.69 115 THR A N 1
ATOM 865 C CA . THR A 1 115 ? 39.272 -1.352 -5.497 1.00 87.69 115 THR A CA 1
ATOM 866 C C . THR A 1 115 ? 38.696 -0.429 -4.415 1.00 87.69 115 THR A C 1
ATOM 868 O O . THR A 1 115 ? 39.283 0.620 -4.156 1.00 87.69 115 THR A O 1
ATOM 871 N N . ASN A 1 116 ? 37.585 -0.806 -3.764 1.00 83.81 116 ASN A N 1
ATOM 872 C CA . ASN A 1 116 ? 36.884 -0.026 -2.732 1.00 83.81 116 ASN A CA 1
ATOM 873 C C . ASN A 1 116 ? 36.505 1.410 -3.163 1.00 83.81 116 ASN A C 1
ATOM 875 O O . ASN A 1 116 ? 36.424 2.313 -2.333 1.00 83.81 116 ASN A O 1
ATOM 879 N N . GLN A 1 117 ? 36.285 1.642 -4.459 1.00 87.75 117 GLN A N 1
ATOM 880 C CA . GLN A 1 117 ? 35.868 2.943 -4.999 1.00 87.75 117 GLN A CA 1
ATOM 881 C C . GLN A 1 117 ? 34.352 3.161 -4.977 1.00 87.75 117 GLN A C 1
ATOM 883 O O . GLN A 1 117 ? 33.900 4.289 -5.178 1.00 87.75 117 GLN A O 1
ATOM 888 N N . THR A 1 118 ? 33.582 2.096 -4.768 1.00 88.75 118 THR A N 1
ATOM 889 C CA . THR A 1 118 ? 32.141 2.153 -4.529 1.00 88.75 118 THR A CA 1
ATOM 890 C C . THR A 1 118 ? 31.754 1.115 -3.488 1.00 88.75 118 THR A C 1
ATOM 892 O O . THR A 1 118 ? 32.423 0.085 -3.364 1.00 88.75 118 THR A O 1
ATOM 895 N N . LYS A 1 119 ? 30.678 1.387 -2.751 1.00 86.50 119 LYS A N 1
ATOM 896 C CA . LYS A 1 119 ? 29.998 0.394 -1.915 1.00 86.50 119 LYS A CA 1
ATOM 897 C C . LYS A 1 119 ? 28.799 -0.217 -2.640 1.00 86.50 119 LYS A C 1
ATOM 899 O O . LYS A 1 119 ? 28.254 -1.201 -2.162 1.00 86.50 119 LYS A O 1
ATOM 904 N N . THR A 1 120 ? 28.393 0.319 -3.788 1.00 88.25 120 THR A N 1
ATOM 905 C CA . THR A 1 120 ? 27.199 -0.117 -4.507 1.00 88.25 120 THR A CA 1
ATOM 906 C C . THR A 1 120 ? 27.504 -1.285 -5.436 1.00 88.25 120 THR A C 1
ATOM 908 O O . THR A 1 120 ? 28.322 -1.202 -6.353 1.00 88.25 120 THR A O 1
ATOM 911 N N . LEU A 1 121 ? 26.787 -2.381 -5.230 1.00 86.25 121 LEU A N 1
ATOM 912 C CA . LEU A 1 121 ? 26.705 -3.512 -6.136 1.00 86.25 121 LEU A CA 1
ATOM 913 C C . LEU A 1 121 ? 25.392 -3.401 -6.903 1.00 86.25 121 LEU A C 1
ATOM 915 O O . LEU A 1 121 ? 24.321 -3.680 -6.370 1.00 86.25 121 LEU A O 1
ATOM 919 N N . ASN A 1 122 ? 25.480 -2.928 -8.142 1.00 85.81 122 ASN A N 1
ATOM 920 C CA . ASN A 1 122 ? 24.342 -2.756 -9.022 1.00 85.81 122 ASN A CA 1
ATOM 921 C C . 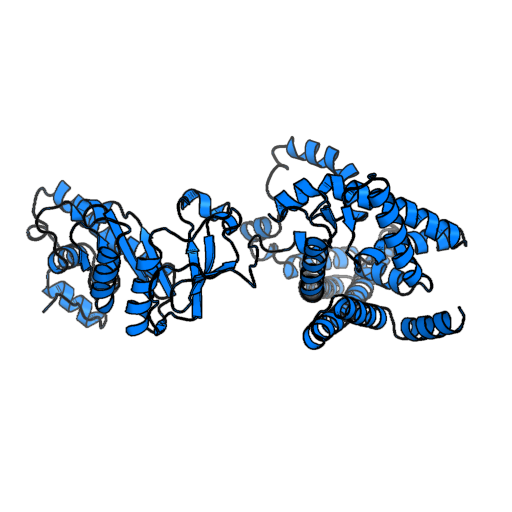ASN A 1 122 ? 23.924 -4.108 -9.599 1.00 85.81 122 ASN A C 1
ATOM 923 O O . ASN A 1 122 ? 24.594 -4.682 -10.462 1.00 85.81 122 ASN A O 1
ATOM 927 N N . VAL A 1 123 ? 22.799 -4.598 -9.100 1.00 74.00 123 VAL A N 1
ATOM 928 C CA . VAL A 1 123 ? 22.217 -5.888 -9.470 1.00 74.00 123 VAL A CA 1
ATOM 929 C C . VAL A 1 123 ? 20.991 -5.709 -10.361 1.00 74.00 123 VAL A C 1
ATOM 931 O O . VAL A 1 123 ? 20.375 -6.684 -10.791 1.00 74.00 123 VAL A O 1
ATOM 934 N N . ASP A 1 124 ? 20.664 -4.458 -10.680 1.00 76.62 124 ASP A N 1
ATOM 935 C CA . ASP A 1 124 ? 19.648 -4.098 -11.642 1.00 76.62 124 ASP A CA 1
ATOM 936 C C . ASP A 1 124 ? 20.147 -4.348 -13.074 1.00 76.62 124 ASP A C 1
ATOM 938 O O . ASP A 1 124 ? 20.911 -3.584 -13.680 1.00 76.62 124 ASP A O 1
ATOM 942 N N . LEU A 1 125 ? 19.683 -5.472 -13.615 1.00 70.50 125 LEU A N 1
ATOM 943 C CA . LEU A 1 125 ? 19.942 -5.907 -14.985 1.00 70.50 125 LEU A CA 1
ATOM 944 C C . LEU A 1 125 ? 18.982 -5.263 -15.997 1.00 70.50 125 LEU A C 1
ATOM 946 O O . LEU A 1 125 ? 19.149 -5.426 -17.204 1.00 70.50 125 LEU A O 1
ATOM 950 N N . TRP A 1 126 ? 17.990 -4.512 -15.533 1.00 73.81 126 TRP A N 1
ATOM 951 C CA . TRP A 1 126 ? 17.026 -3.819 -16.368 1.00 73.81 126 TRP A CA 1
ATOM 952 C C . TRP A 1 126 ? 17.494 -2.398 -16.722 1.00 73.81 126 TRP A C 1
ATOM 954 O O . TRP A 1 126 ? 17.532 -2.041 -17.901 1.00 73.81 126 TRP A O 1
ATOM 964 N N . ASN A 1 127 ? 17.967 -1.610 -15.756 1.00 79.06 127 ASN A N 1
ATOM 965 C CA . ASN A 1 127 ? 18.472 -0.237 -15.951 1.00 79.06 127 ASN A CA 1
ATOM 966 C C . ASN A 1 127 ? 19.730 -0.133 -16.846 1.00 79.06 127 ASN A C 1
ATOM 968 O O . ASN A 1 127 ? 20.241 0.952 -17.134 1.00 79.06 127 ASN A O 1
ATOM 972 N N . VAL A 1 128 ? 20.249 -1.250 -17.352 1.00 85.81 128 VAL A N 1
ATOM 973 C CA . VAL A 1 128 ? 21.325 -1.283 -18.355 1.00 85.81 128 VAL A CA 1
ATOM 974 C C . VAL A 1 128 ? 20.938 -0.500 -19.624 1.00 85.81 128 VAL A C 1
ATOM 976 O O . VAL A 1 128 ? 21.802 0.106 -20.264 1.00 85.81 128 VAL A O 1
ATOM 979 N N . TRP A 1 129 ? 19.640 -0.434 -19.961 1.00 86.31 129 TRP A N 1
ATOM 980 C CA . TRP A 1 129 ? 19.139 0.254 -21.161 1.00 86.31 129 TRP A CA 1
ATOM 981 C C . TRP A 1 129 ? 19.564 1.722 -21.257 1.00 86.31 129 TRP A C 1
ATOM 983 O O . TRP A 1 129 ? 19.776 2.225 -22.359 1.00 86.31 129 TRP A O 1
ATOM 993 N N . ASN A 1 130 ? 19.738 2.399 -20.123 1.00 87.69 130 ASN A N 1
ATOM 994 C CA . ASN A 1 130 ? 20.149 3.798 -20.073 1.00 87.69 130 ASN A CA 1
ATOM 995 C C . ASN A 1 130 ? 21.583 4.008 -20.579 1.00 87.69 130 ASN A C 1
ATOM 997 O O . ASN A 1 130 ? 21.868 4.921 -21.352 1.00 87.69 130 ASN A O 1
ATOM 1001 N N . LYS A 1 131 ? 22.483 3.097 -20.206 1.00 90.69 131 LYS A N 1
ATOM 1002 C CA . LYS A 1 131 ? 23.888 3.086 -20.629 1.00 90.69 131 LYS A CA 1
ATOM 1003 C C . LYS A 1 131 ? 23.991 2.722 -22.099 1.00 90.69 131 LYS A C 1
ATOM 1005 O O . LYS A 1 131 ? 24.767 3.319 -22.844 1.00 90.69 131 LYS A O 1
ATOM 1010 N N . ILE A 1 132 ? 23.158 1.771 -22.522 1.00 91.94 132 ILE A N 1
ATOM 1011 C CA . ILE A 1 132 ? 22.999 1.430 -23.931 1.00 91.94 132 ILE A CA 1
ATOM 1012 C C . ILE A 1 132 ? 22.523 2.656 -24.714 1.00 91.94 132 ILE A C 1
ATOM 1014 O O . ILE A 1 132 ? 23.097 2.953 -25.755 1.00 91.94 132 ILE A O 1
ATOM 1018 N N . PHE A 1 133 ? 21.555 3.415 -24.197 1.00 91.62 133 PHE A N 1
ATOM 1019 C CA . PHE A 1 133 ? 21.040 4.609 -24.867 1.00 91.62 133 PHE A CA 1
ATOM 1020 C C . PHE A 1 133 ? 22.141 5.646 -25.097 1.00 91.62 133 PHE A C 1
ATOM 1022 O O . PHE A 1 133 ? 22.310 6.150 -26.206 1.00 91.62 133 PHE A O 1
ATOM 1029 N N . THR A 1 134 ? 22.954 5.917 -24.071 1.00 91.31 134 THR A N 1
ATOM 1030 C CA . THR A 1 134 ? 24.124 6.793 -24.215 1.00 91.31 134 THR A CA 1
ATOM 1031 C C . THR A 1 134 ? 25.096 6.257 -25.262 1.00 91.31 134 THR A C 1
ATOM 1033 O O . THR A 1 134 ? 25.543 7.016 -26.123 1.00 91.31 134 THR A O 1
ATOM 1036 N N . ALA A 1 135 ? 25.404 4.958 -25.229 1.00 93.69 135 ALA A N 1
ATOM 1037 C CA . ALA A 1 135 ? 26.300 4.347 -26.203 1.00 93.69 135 ALA A CA 1
ATOM 1038 C C . ALA A 1 135 ? 25.760 4.468 -27.634 1.00 93.69 135 ALA A C 1
ATOM 1040 O O . ALA A 1 135 ? 26.531 4.780 -28.542 1.00 93.69 135 ALA A O 1
ATOM 1041 N N . VAL A 1 136 ? 24.450 4.286 -27.832 1.00 93.00 136 VAL A N 1
ATOM 1042 C CA . VAL A 1 136 ? 23.760 4.464 -29.117 1.00 93.00 136 VAL A CA 1
ATOM 1043 C C . VAL A 1 136 ? 23.910 5.898 -29.612 1.00 93.00 136 VAL A C 1
ATOM 1045 O O . VAL A 1 136 ? 24.366 6.097 -30.735 1.00 93.00 136 VAL A O 1
ATOM 1048 N N . ILE A 1 137 ? 23.600 6.892 -28.775 1.00 92.00 137 ILE A N 1
ATOM 1049 C CA . ILE A 1 137 ? 23.691 8.312 -29.144 1.00 92.00 137 ILE A CA 1
ATOM 1050 C C . ILE A 1 137 ? 25.126 8.691 -29.519 1.00 92.00 137 ILE A C 1
ATOM 1052 O O . ILE A 1 137 ? 25.364 9.282 -30.571 1.00 92.00 137 ILE A O 1
ATOM 1056 N N . VAL A 1 138 ? 26.104 8.332 -28.687 1.00 93.88 138 VAL A N 1
ATOM 1057 C CA . VAL A 1 138 ? 27.507 8.678 -28.947 1.00 93.88 138 VAL A CA 1
ATOM 1058 C C . VAL A 1 138 ? 28.022 7.954 -30.188 1.00 93.88 138 VAL A C 1
ATOM 1060 O O . VAL A 1 138 ? 28.706 8.567 -31.005 1.00 93.88 138 VAL A O 1
ATOM 1063 N N . THR A 1 139 ? 27.654 6.687 -30.389 1.00 93.62 139 THR A N 1
ATOM 1064 C CA . THR A 1 139 ? 27.997 5.943 -31.612 1.00 93.62 139 THR A CA 1
ATOM 1065 C C . THR A 1 139 ? 27.387 6.601 -32.845 1.00 93.62 139 THR A C 1
ATOM 1067 O O . THR A 1 139 ? 28.071 6.721 -33.855 1.00 93.62 139 THR A O 1
ATOM 1070 N N . TYR A 1 140 ? 26.137 7.063 -32.762 1.00 91.06 140 TYR A N 1
ATOM 1071 C CA . TYR A 1 140 ? 25.447 7.734 -33.862 1.00 91.06 140 TYR A CA 1
ATOM 1072 C C . TYR A 1 140 ? 26.163 9.024 -34.288 1.00 91.06 140 TYR A C 1
ATOM 1074 O O . TYR A 1 140 ? 26.400 9.232 -35.474 1.00 91.06 140 TYR A O 1
ATOM 1082 N N . PHE A 1 141 ? 26.580 9.864 -33.335 1.00 93.12 141 PHE A N 1
ATOM 1083 C CA . PHE A 1 141 ? 27.264 11.123 -33.654 1.00 93.12 141 PHE A CA 1
ATOM 1084 C C . PHE A 1 141 ? 28.741 10.955 -34.030 1.00 93.12 141 PHE A C 1
ATOM 1086 O O . PHE A 1 141 ? 29.266 11.731 -34.825 1.00 93.12 141 PHE A O 1
ATOM 1093 N N . THR A 1 142 ? 29.430 9.961 -33.466 1.00 92.81 142 THR A N 1
ATOM 1094 C CA . THR A 1 142 ? 30.872 9.748 -33.701 1.00 92.81 142 THR A CA 1
ATOM 1095 C C . THR A 1 142 ? 31.169 8.730 -34.802 1.00 92.81 142 THR A C 1
ATOM 1097 O O . THR A 1 142 ? 32.326 8.580 -35.192 1.00 92.81 142 THR A O 1
ATOM 1100 N N . ASN A 1 143 ? 30.151 8.008 -35.287 1.00 90.19 143 ASN A N 1
ATOM 1101 C CA . ASN A 1 143 ? 30.262 6.834 -36.162 1.00 90.19 143 ASN A CA 1
ATOM 1102 C C . ASN A 1 143 ? 31.199 5.734 -35.626 1.00 90.19 143 ASN A C 1
ATOM 1104 O O . ASN A 1 143 ? 31.689 4.901 -36.390 1.00 90.19 143 ASN A O 1
ATOM 1108 N N . ASN A 1 144 ? 31.468 5.710 -34.315 1.00 90.56 144 ASN A N 1
ATOM 1109 C CA . ASN A 1 144 ? 32.411 4.777 -33.712 1.00 90.56 144 ASN A CA 1
ATOM 1110 C C . ASN A 1 144 ? 31.861 4.174 -32.413 1.00 90.56 144 ASN A C 1
ATOM 1112 O O . ASN A 1 144 ? 31.690 4.846 -31.395 1.00 90.56 144 ASN A O 1
ATOM 1116 N N . VAL A 1 145 ? 31.658 2.855 -32.449 1.00 90.75 145 VAL A N 1
ATOM 1117 C CA . VAL A 1 145 ? 31.120 2.053 -31.341 1.00 90.75 145 VAL A CA 1
ATOM 1118 C C . VAL A 1 145 ? 32.012 2.121 -30.095 1.00 90.75 145 VAL A C 1
ATOM 1120 O O . VAL A 1 145 ? 31.511 2.073 -28.973 1.00 90.75 145 VAL A O 1
ATOM 1123 N N . PHE A 1 146 ? 33.327 2.289 -30.267 1.00 93.00 146 PHE A N 1
ATOM 1124 C CA . PHE A 1 146 ? 34.270 2.397 -29.154 1.00 93.00 146 PHE A CA 1
ATOM 1125 C C . PHE A 1 146 ? 33.985 3.619 -28.274 1.00 93.00 146 PHE A C 1
ATOM 1127 O O . PHE A 1 146 ? 33.935 3.489 -27.052 1.00 93.00 146 PHE A O 1
ATOM 1134 N N . PHE A 1 147 ? 33.739 4.791 -28.873 1.00 92.94 147 PHE A N 1
ATOM 1135 C CA . PHE A 1 147 ? 33.384 5.991 -28.108 1.00 92.94 147 PHE A CA 1
ATOM 1136 C C . PHE A 1 147 ? 32.030 5.836 -27.409 1.00 92.94 147 PHE A C 1
ATOM 1138 O O . PHE A 1 147 ? 31.864 6.340 -26.299 1.00 92.94 147 PHE A O 1
ATOM 1145 N N . GLY A 1 148 ? 31.103 5.075 -28.001 1.00 93.44 148 GLY A N 1
ATOM 1146 C CA . GLY A 1 148 ? 29.852 4.682 -27.353 1.00 93.44 148 GLY A CA 1
ATOM 1147 C C . GLY A 1 148 ? 30.075 3.900 -26.057 1.00 93.44 148 GLY A C 1
ATOM 1148 O O . GLY A 1 148 ? 29.553 4.276 -25.008 1.00 93.44 148 GLY A O 1
ATOM 1149 N N . PHE A 1 149 ? 30.901 2.851 -26.101 1.00 94.94 149 PHE A N 1
ATOM 1150 C CA . PHE A 1 149 ? 31.243 2.072 -24.906 1.00 94.94 149 PHE A CA 1
ATOM 1151 C C . PHE A 1 149 ? 32.061 2.863 -23.884 1.00 94.94 149 PHE A C 1
ATOM 1153 O O . PHE A 1 149 ? 31.848 2.692 -22.686 1.00 94.94 149 PHE A O 1
ATOM 1160 N N . LEU A 1 150 ? 32.951 3.754 -24.328 1.00 95.44 150 LEU A N 1
ATOM 1161 C CA . LEU A 1 150 ? 33.698 4.635 -23.431 1.00 95.44 150 LEU A CA 1
ATOM 1162 C C . LEU A 1 150 ? 32.759 5.578 -22.663 1.00 95.44 150 LEU A C 1
ATOM 1164 O O . LEU A 1 150 ? 32.879 5.709 -21.447 1.00 95.44 150 LEU A O 1
ATOM 1168 N N . ALA A 1 151 ? 31.800 6.200 -23.353 1.00 94.00 151 ALA A N 1
ATOM 1169 C CA . ALA A 1 151 ? 30.809 7.065 -22.720 1.00 94.00 151 ALA A CA 1
ATOM 1170 C C . ALA A 1 151 ? 29.926 6.292 -21.728 1.00 94.00 151 ALA A C 1
AT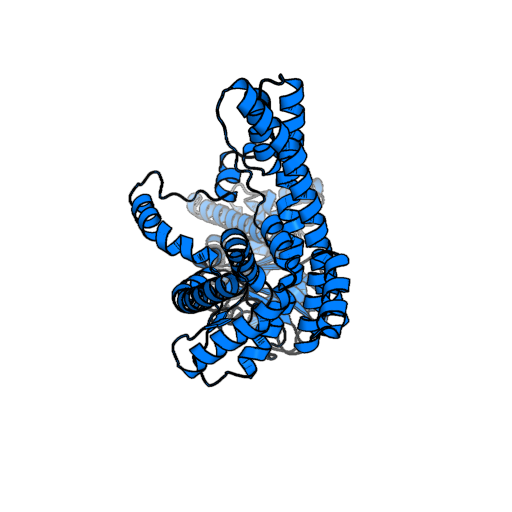OM 1172 O O . ALA A 1 151 ? 29.709 6.750 -20.607 1.00 94.00 151 ALA A O 1
ATOM 1173 N N . ALA A 1 152 ? 29.478 5.091 -22.103 1.00 93.94 152 ALA A N 1
ATOM 1174 C CA . ALA A 1 152 ? 28.730 4.222 -21.203 1.00 93.94 152 ALA A CA 1
ATOM 1175 C C . ALA A 1 152 ? 29.552 3.811 -19.971 1.00 93.94 152 ALA A C 1
ATOM 1177 O O . ALA A 1 152 ? 29.031 3.841 -18.862 1.00 93.94 152 ALA A O 1
ATOM 1178 N N . ALA A 1 153 ? 30.842 3.497 -20.136 1.00 95.25 153 ALA A N 1
ATOM 1179 C CA . ALA A 1 153 ? 31.736 3.172 -19.026 1.00 95.25 153 ALA A CA 1
ATOM 1180 C C . ALA A 1 153 ? 31.863 4.331 -18.026 1.00 95.25 153 ALA A C 1
ATOM 1182 O O . ALA A 1 153 ? 31.798 4.105 -16.819 1.00 95.25 153 ALA A O 1
ATOM 1183 N N . ILE A 1 154 ? 31.982 5.571 -18.514 1.00 93.75 154 ILE A N 1
ATOM 1184 C CA . ILE A 1 154 ? 31.997 6.768 -17.658 1.00 93.75 154 ILE A CA 1
ATOM 1185 C C . ILE A 1 154 ? 30.688 6.873 -16.869 1.00 93.75 154 ILE A C 1
ATOM 1187 O O . ILE A 1 154 ? 30.722 7.080 -15.657 1.00 93.75 154 ILE A O 1
ATOM 1191 N N . ILE A 1 155 ? 29.541 6.685 -17.528 1.00 91.56 155 ILE A N 1
ATOM 1192 C CA . ILE A 1 155 ? 28.236 6.719 -16.859 1.00 91.56 155 ILE A CA 1
ATOM 1193 C C . ILE A 1 155 ? 28.114 5.628 -15.798 1.00 91.56 155 ILE A C 1
ATOM 1195 O O . ILE A 1 155 ? 27.646 5.928 -14.706 1.00 91.56 155 ILE A O 1
ATOM 1199 N N . ILE A 1 156 ? 28.579 4.407 -16.076 1.00 92.88 156 ILE A N 1
ATOM 1200 C CA . ILE A 1 156 ? 28.566 3.303 -15.104 1.00 92.88 156 ILE A CA 1
ATOM 1201 C C . ILE A 1 156 ? 29.354 3.688 -13.843 1.00 92.88 156 ILE A C 1
ATOM 1203 O O . ILE A 1 156 ? 28.900 3.463 -12.726 1.00 92.88 156 ILE A O 1
ATOM 1207 N N . VAL A 1 157 ? 30.521 4.323 -13.990 1.00 92.94 157 VAL A N 1
ATOM 1208 C CA . VAL A 1 157 ? 31.295 4.798 -12.830 1.00 92.94 157 VAL A CA 1
ATOM 1209 C C . VAL A 1 157 ? 30.523 5.868 -12.050 1.00 92.94 157 VAL A C 1
ATOM 1211 O O . VAL A 1 157 ? 30.494 5.833 -10.820 1.00 92.94 157 VAL A O 1
ATOM 1214 N N . LEU A 1 158 ? 29.903 6.823 -12.748 1.00 91.00 158 LEU A N 1
ATOM 1215 C CA . LEU A 1 158 ? 29.165 7.919 -12.117 1.00 91.00 158 LEU A CA 1
ATOM 121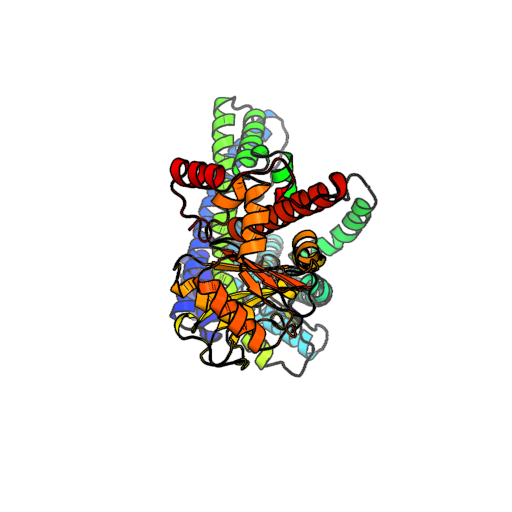6 C C . LEU A 1 158 ? 27.902 7.436 -11.398 1.00 91.00 158 LEU A C 1
ATOM 1218 O O . LEU A 1 158 ? 27.672 7.850 -10.266 1.00 91.00 158 LEU A O 1
ATOM 1222 N N . GLU A 1 159 ? 27.105 6.557 -12.009 1.00 89.94 159 GLU A N 1
ATOM 1223 C CA . GLU A 1 159 ? 25.872 6.043 -11.399 1.00 89.94 159 GLU A CA 1
ATOM 1224 C C . GLU A 1 159 ? 26.156 5.195 -10.152 1.00 89.94 159 GLU A C 1
ATOM 1226 O O . GLU A 1 159 ? 25.395 5.263 -9.194 1.00 89.94 159 GLU A O 1
ATOM 1231 N N . LEU A 1 160 ? 27.264 4.441 -10.128 1.00 91.38 160 LEU A N 1
ATOM 1232 C CA . LEU A 1 160 ? 27.650 3.628 -8.971 1.00 91.38 160 LEU A CA 1
ATOM 1233 C C . LEU A 1 160 ? 28.056 4.513 -7.791 1.00 91.38 160 LEU A C 1
ATOM 1235 O O . LEU A 1 160 ? 27.582 4.317 -6.674 1.00 91.38 160 LEU A O 1
ATOM 1239 N N . LYS A 1 161 ? 28.856 5.556 -8.050 1.00 89.94 161 LYS A N 1
ATOM 1240 C CA . LYS A 1 161 ? 29.189 6.564 -7.032 1.00 89.94 161 LYS A CA 1
ATOM 1241 C C . LYS A 1 161 ? 27.956 7.307 -6.537 1.00 89.94 161 LYS A C 1
ATOM 1243 O O . LYS A 1 161 ? 27.852 7.621 -5.358 1.00 89.94 161 LYS A O 1
ATOM 1248 N N . LEU A 1 162 ? 27.029 7.600 -7.439 1.00 87.06 162 LEU A N 1
ATOM 1249 C CA . LEU A 1 162 ? 25.780 8.256 -7.098 1.00 87.06 162 LEU A CA 1
ATOM 1250 C C . LEU A 1 162 ? 24.869 7.348 -6.261 1.00 87.06 162 LEU A C 1
ATOM 1252 O O . LEU A 1 162 ? 24.226 7.832 -5.335 1.00 87.06 162 LEU A O 1
ATOM 1256 N N . GLY A 1 163 ? 24.867 6.041 -6.533 1.00 87.06 163 GLY A N 1
ATOM 1257 C CA . GLY A 1 163 ? 24.212 5.035 -5.700 1.00 87.06 163 GLY A CA 1
ATOM 1258 C C . GLY A 1 163 ? 24.694 5.094 -4.250 1.00 87.06 163 GLY A C 1
ATOM 1259 O O . GLY A 1 163 ? 23.870 5.107 -3.338 1.00 87.06 163 GLY A O 1
ATOM 1260 N N . ASP A 1 164 ? 26.002 5.250 -4.029 1.00 87.88 164 ASP A N 1
ATOM 1261 C CA . ASP A 1 164 ? 26.555 5.403 -2.676 1.00 87.88 164 ASP A CA 1
ATOM 1262 C C . ASP A 1 164 ? 26.053 6.679 -1.980 1.00 87.88 164 ASP A C 1
ATOM 1264 O O . ASP A 1 164 ? 25.802 6.672 -0.776 1.00 87.88 164 ASP A O 1
ATOM 1268 N N . VAL A 1 165 ? 25.895 7.773 -2.734 1.00 86.81 165 VAL A N 1
ATOM 1269 C CA . VAL A 1 165 ? 25.424 9.068 -2.215 1.00 86.81 165 VAL A CA 1
ATOM 1270 C C . VAL A 1 165 ? 23.926 9.046 -1.908 1.00 86.81 165 VAL A C 1
ATOM 1272 O O . VAL A 1 165 ? 23.510 9.609 -0.899 1.00 86.81 165 VAL A O 1
ATOM 1275 N N . PHE A 1 166 ? 23.112 8.407 -2.753 1.00 85.31 166 PHE A N 1
ATOM 1276 C CA . PHE A 1 166 ? 21.659 8.361 -2.572 1.00 85.31 166 PHE A CA 1
ATOM 1277 C C . PHE A 1 166 ? 21.177 7.283 -1.611 1.00 85.31 166 PHE A C 1
ATOM 1279 O O . PHE A 1 166 ? 20.034 7.380 -1.174 1.00 85.31 166 PHE A O 1
ATOM 1286 N N . ALA A 1 167 ? 22.007 6.303 -1.243 1.00 82.12 167 ALA A N 1
ATOM 1287 C CA . ALA A 1 167 ? 21.593 5.212 -0.360 1.00 82.12 167 ALA A CA 1
ATOM 1288 C C . ALA A 1 167 ? 20.843 5.685 0.912 1.00 82.12 167 ALA A C 1
ATOM 1290 O O . ALA A 1 167 ? 19.759 5.160 1.161 1.00 82.12 167 ALA A O 1
ATOM 1291 N N . PRO A 1 168 ? 21.292 6.725 1.654 1.00 79.00 168 PRO A N 1
ATOM 1292 C CA . PRO A 1 168 ? 20.569 7.201 2.840 1.00 79.00 168 PRO A CA 1
ATOM 1293 C C . PRO A 1 168 ? 19.193 7.806 2.527 1.00 79.00 168 PRO A C 1
ATOM 1295 O O . PRO A 1 168 ? 18.262 7.693 3.319 1.00 79.00 168 PRO A O 1
ATOM 1298 N N . GLU A 1 169 ? 19.054 8.467 1.378 1.00 74.25 169 GLU A N 1
ATOM 1299 C CA . GLU A 1 169 ? 17.795 9.088 0.962 1.00 74.25 169 GLU A CA 1
ATOM 1300 C C . GLU A 1 169 ? 16.810 8.042 0.431 1.00 74.25 169 GLU A C 1
ATOM 1302 O O . GLU A 1 169 ? 15.619 8.106 0.723 1.00 74.25 169 GLU A O 1
ATOM 1307 N N . VAL A 1 170 ? 17.308 7.036 -0.292 1.00 74.31 170 VAL A N 1
ATOM 1308 C CA . VAL A 1 170 ? 16.512 5.874 -0.706 1.00 74.31 170 VAL A CA 1
ATOM 1309 C C . VAL A 1 170 ? 16.024 5.108 0.522 1.00 74.31 170 VAL A C 1
ATOM 1311 O O . VAL A 1 170 ? 14.843 4.780 0.600 1.00 74.31 170 VAL A O 1
ATOM 1314 N N . GLU A 1 171 ? 16.882 4.885 1.518 1.00 64.44 171 GLU A N 1
ATOM 1315 C CA . GLU A 1 171 ? 16.491 4.289 2.799 1.00 64.44 171 GLU A CA 1
ATOM 1316 C C . GLU A 1 171 ? 15.450 5.151 3.533 1.00 64.44 171 GLU A C 1
ATOM 1318 O O . GLU A 1 171 ? 14.472 4.617 4.048 1.00 64.44 171 GLU A O 1
ATOM 1323 N N . ARG A 1 172 ? 15.580 6.486 3.519 1.00 63.47 172 ARG A N 1
ATOM 1324 C CA . ARG A 1 172 ? 14.580 7.401 4.101 1.00 63.47 172 ARG A CA 1
ATOM 1325 C C . ARG A 1 172 ? 13.218 7.309 3.408 1.00 63.47 172 ARG A C 1
ATOM 1327 O O . ARG A 1 172 ? 12.195 7.415 4.079 1.00 63.47 172 ARG A O 1
ATOM 1334 N N . LEU A 1 173 ? 13.207 7.181 2.081 1.00 59.50 173 LEU A N 1
ATOM 1335 C CA . LEU A 1 173 ? 11.987 7.141 1.268 1.00 59.50 173 LEU A CA 1
ATOM 1336 C C . LEU A 1 173 ? 11.294 5.778 1.288 1.00 59.50 173 LEU A C 1
ATOM 1338 O O . LEU A 1 173 ? 10.078 5.732 1.178 1.00 59.50 173 LEU A O 1
ATOM 1342 N N . THR A 1 174 ? 12.059 4.693 1.394 1.00 57.62 174 THR A N 1
ATOM 1343 C CA . THR A 1 174 ? 11.542 3.318 1.269 1.00 57.62 174 THR A CA 1
ATOM 1344 C C . THR A 1 174 ? 11.488 2.569 2.598 1.00 57.62 174 THR A C 1
ATOM 1346 O O . THR A 1 174 ? 10.801 1.560 2.715 1.00 57.62 174 THR A O 1
ATOM 1349 N N . GLY A 1 175 ? 12.241 3.021 3.604 1.00 51.28 175 GLY A N 1
ATOM 1350 C CA . GLY A 1 175 ? 12.402 2.339 4.888 1.00 51.28 175 GLY A CA 1
ATOM 1351 C C . GLY A 1 175 ? 13.257 1.066 4.833 1.00 51.28 175 GLY A C 1
ATOM 1352 O O . GLY A 1 175 ? 13.298 0.331 5.824 1.00 51.28 175 GLY A O 1
ATOM 1353 N N . ILE A 1 176 ? 13.921 0.779 3.705 1.00 54.84 176 ILE A N 1
ATOM 1354 C CA . ILE A 1 176 ? 14.697 -0.449 3.494 1.00 54.84 176 ILE A CA 1
ATOM 1355 C C . ILE A 1 176 ? 16.195 -0.147 3.688 1.00 54.84 176 ILE A C 1
ATOM 1357 O O . ILE A 1 176 ? 16.767 0.609 2.902 1.00 54.84 176 ILE A O 1
ATOM 1361 N N . PRO A 1 177 ? 16.872 -0.746 4.688 1.00 53.41 177 PRO A N 1
ATOM 1362 C CA . PRO A 1 177 ? 18.300 -0.537 4.891 1.00 53.41 177 PRO A CA 1
ATOM 1363 C C . PRO A 1 177 ? 19.134 -1.269 3.834 1.00 53.41 177 PRO A C 1
ATOM 1365 O O . PRO A 1 177 ? 18.816 -2.390 3.417 1.00 53.41 177 PRO A O 1
ATOM 1368 N N . GLY A 1 178 ? 20.249 -0.651 3.438 1.00 65.19 178 GLY A N 1
ATOM 1369 C CA . GLY A 1 178 ? 21.252 -1.284 2.578 1.00 65.19 178 GLY A CA 1
ATOM 1370 C C . GLY A 1 178 ? 20.888 -1.359 1.091 1.00 65.19 178 GLY A C 1
ATOM 1371 O O . GLY A 1 178 ? 21.536 -2.103 0.354 1.00 65.19 178 GLY A O 1
ATOM 1372 N N . VAL A 1 179 ? 19.878 -0.612 0.633 1.00 72.75 179 VAL A N 1
ATOM 1373 C CA . VAL A 1 179 ? 19.495 -0.528 -0.788 1.00 72.75 179 VAL A CA 1
ATOM 1374 C C . VAL A 1 179 ? 19.697 0.877 -1.344 1.00 72.75 179 VAL A C 1
ATOM 1376 O O . VAL A 1 179 ? 19.656 1.869 -0.622 1.00 72.75 179 VAL A O 1
ATOM 1379 N N . THR A 1 180 ? 19.918 0.964 -2.651 1.00 85.81 180 THR A N 1
ATOM 1380 C CA . THR A 1 180 ? 20.023 2.234 -3.374 1.00 85.81 180 THR A CA 1
ATOM 1381 C C . THR A 1 180 ? 19.521 2.088 -4.808 1.00 85.81 180 THR A C 1
ATOM 1383 O O . THR A 1 180 ? 19.260 0.979 -5.266 1.00 85.81 180 THR A O 1
ATOM 1386 N N . VAL A 1 181 ? 19.393 3.202 -5.527 1.00 86.38 181 VAL A N 1
ATOM 1387 C CA . VAL A 1 181 ? 18.901 3.266 -6.911 1.00 86.38 181 VAL A CA 1
ATOM 1388 C C . VAL A 1 181 ? 19.976 3.924 -7.791 1.00 86.38 181 VAL A C 1
ATOM 1390 O O . VAL A 1 181 ? 19.948 5.141 -8.000 1.00 86.38 181 VAL A O 1
ATOM 1393 N N . PRO A 1 182 ? 20.974 3.162 -8.293 1.00 86.62 182 PRO A N 1
ATOM 1394 C CA . PRO A 1 182 ? 22.092 3.691 -9.076 1.00 86.62 182 PRO A CA 1
ATOM 1395 C C . PRO A 1 182 ? 21.669 3.934 -10.531 1.00 86.62 182 PRO A C 1
ATOM 1397 O O . PRO A 1 182 ? 22.036 3.210 -11.457 1.00 86.62 182 PRO A O 1
ATOM 1400 N N . HIS A 1 183 ? 20.851 4.962 -10.737 1.00 85.44 183 HIS A N 1
ATOM 1401 C CA . HIS A 1 183 ? 20.383 5.381 -12.052 1.00 85.44 183 HIS A CA 1
ATOM 1402 C C . HIS A 1 183 ? 21.088 6.657 -12.486 1.00 85.44 183 HIS A C 1
ATOM 1404 O O . HIS A 1 183 ? 21.050 7.665 -11.783 1.00 85.44 183 HIS A O 1
ATOM 1410 N N . PHE A 1 184 ? 21.650 6.661 -13.697 1.00 79.50 184 PHE A N 1
ATOM 1411 C CA . PHE A 1 184 ? 22.259 7.873 -14.250 1.00 79.50 184 PHE A CA 1
ATOM 1412 C C . PHE A 1 184 ? 21.270 9.053 -14.323 1.00 79.50 184 PHE A C 1
ATOM 1414 O O . PHE A 1 184 ? 21.692 10.199 -14.217 1.00 79.50 184 PHE A O 1
ATOM 1421 N N . ILE A 1 185 ? 19.959 8.802 -14.467 1.00 79.38 185 ILE A N 1
ATOM 1422 C CA . ILE A 1 185 ? 18.957 9.873 -14.539 1.00 79.38 185 ILE A CA 1
ATOM 1423 C C . ILE A 1 185 ? 18.898 10.667 -13.232 1.00 79.38 185 ILE A C 1
ATOM 1425 O O . ILE A 1 185 ? 18.660 11.870 -13.258 1.00 79.38 185 ILE A O 1
ATOM 1429 N N . CYS A 1 186 ? 19.233 10.037 -12.101 1.00 75.88 186 CYS A N 1
ATOM 1430 C CA . CYS A 1 186 ? 19.337 10.705 -10.810 1.00 75.88 186 CYS A CA 1
ATOM 1431 C C . CYS A 1 186 ? 20.506 11.704 -10.758 1.00 75.88 186 CYS A C 1
ATOM 1433 O O . CYS A 1 186 ? 20.550 12.525 -9.846 1.00 75.88 186 CYS A O 1
ATOM 1435 N N . LEU A 1 187 ? 21.425 11.719 -11.737 1.00 78.44 187 LEU A N 1
ATOM 1436 C CA . LEU A 1 187 ? 22.443 12.774 -11.842 1.00 78.44 187 LEU A CA 1
ATOM 1437 C C . LEU A 1 187 ? 21.799 14.153 -12.010 1.00 78.44 187 LEU A C 1
ATOM 1439 O O . LEU A 1 187 ? 22.364 15.146 -11.554 1.00 78.44 187 LEU A O 1
ATOM 1443 N N . ILE A 1 188 ? 20.596 14.228 -12.597 1.00 81.62 188 ILE A N 1
ATOM 1444 C CA . ILE A 1 188 ? 19.866 15.494 -12.697 1.00 81.62 188 ILE A CA 1
ATOM 1445 C C . ILE A 1 188 ? 19.524 16.056 -11.315 1.00 81.62 188 ILE A C 1
ATOM 1447 O O . ILE A 1 188 ? 19.540 17.270 -11.136 1.00 81.62 188 ILE A O 1
ATOM 1451 N N . ALA A 1 189 ? 19.294 15.202 -10.313 1.00 77.69 189 ALA A N 1
ATOM 1452 C CA . ALA A 1 189 ? 18.979 15.650 -8.962 1.00 77.69 189 ALA A CA 1
ATOM 1453 C C . ALA A 1 189 ? 20.151 16.415 -8.328 1.00 77.69 189 ALA A C 1
ATOM 1455 O O . ALA A 1 189 ? 19.917 17.357 -7.581 1.00 77.69 189 ALA A O 1
ATOM 1456 N N . VAL A 1 190 ? 21.402 16.108 -8.700 1.00 78.88 190 VAL A N 1
ATOM 1457 C CA . VAL A 1 190 ? 22.581 16.887 -8.275 1.00 78.88 190 VAL A CA 1
ATOM 1458 C C . VAL A 1 190 ? 22.500 18.330 -8.784 1.00 78.88 190 VAL A C 1
ATOM 1460 O O . VAL A 1 190 ? 22.827 19.265 -8.056 1.00 78.88 190 VAL A O 1
ATOM 1463 N N . LEU A 1 191 ? 22.027 18.520 -10.019 1.00 81.19 191 LEU A N 1
ATOM 1464 C CA . LEU A 1 191 ? 21.841 19.844 -10.621 1.00 81.19 191 LEU A CA 1
ATOM 1465 C C . LEU A 1 191 ? 20.605 20.566 -10.074 1.00 81.19 191 LEU A C 1
ATOM 1467 O O . LEU A 1 191 ? 20.615 21.789 -9.952 1.00 81.19 191 LEU A O 1
ATOM 1471 N N . LEU A 1 192 ? 19.542 19.824 -9.753 1.00 83.94 192 LEU A N 1
ATOM 1472 C CA . LEU A 1 192 ? 18.288 20.381 -9.247 1.00 83.94 192 LEU A CA 1
ATOM 1473 C C . LEU A 1 192 ? 18.328 20.685 -7.746 1.00 83.94 192 LEU A C 1
ATOM 1475 O O . LEU A 1 192 ? 17.589 21.556 -7.302 1.00 83.94 192 LEU A O 1
ATOM 1479 N N . HIS A 1 193 ? 19.192 20.034 -6.966 1.00 81.56 193 HIS A N 1
ATOM 1480 C CA . HIS A 1 193 ? 19.247 20.206 -5.512 1.00 81.56 193 HIS A CA 1
ATOM 1481 C C . HIS A 1 193 ? 19.438 21.672 -5.062 1.00 81.56 193 HIS A C 1
ATOM 1483 O O . HIS A 1 193 ? 18.680 22.127 -4.206 1.00 81.56 193 HIS A O 1
ATOM 1489 N N . PRO A 1 194 ? 20.339 22.480 -5.662 1.00 85.44 194 PRO A N 1
ATOM 1490 C CA . PRO A 1 194 ? 20.437 23.904 -5.328 1.00 85.44 194 PRO A CA 1
ATOM 1491 C C . PRO A 1 194 ? 19.163 24.700 -5.644 1.00 85.44 194 PRO A C 1
ATOM 1493 O O . PRO A 1 194 ? 18.855 25.673 -4.956 1.00 85.44 194 PRO A O 1
ATOM 1496 N N . ILE A 1 195 ? 18.429 24.301 -6.687 1.00 86.00 195 ILE A N 1
ATOM 1497 C CA . ILE A 1 195 ? 17.163 24.930 -7.077 1.00 86.00 195 ILE A CA 1
ATOM 1498 C C . ILE A 1 195 ? 16.082 24.561 -6.060 1.00 86.00 195 ILE A C 1
ATOM 1500 O O . ILE A 1 195 ? 15.381 25.446 -5.584 1.00 86.00 195 ILE A O 1
ATOM 1504 N N . ASP A 1 196 ? 15.984 23.290 -5.674 1.00 81.31 196 ASP A N 1
ATOM 1505 C CA . ASP A 1 196 ? 15.058 22.814 -4.641 1.00 81.31 196 ASP A CA 1
ATOM 1506 C C . ASP A 1 196 ? 15.269 23.550 -3.303 1.00 81.31 196 ASP A C 1
ATOM 1508 O O . ASP A 1 196 ? 14.331 24.104 -2.729 1.00 81.31 196 ASP A O 1
ATOM 1512 N N . GLU A 1 197 ? 16.521 23.692 -2.859 1.00 83.12 197 GLU A N 1
ATOM 1513 C CA . GLU A 1 197 ? 16.865 24.455 -1.651 1.00 83.12 197 GLU A CA 1
ATOM 1514 C C . GLU A 1 197 ? 16.523 25.951 -1.753 1.00 83.12 197 GLU A C 1
ATOM 1516 O O . GLU A 1 197 ? 16.199 26.599 -0.752 1.00 83.12 197 GLU A O 1
ATOM 1521 N N . LEU A 1 198 ? 16.558 26.524 -2.959 1.00 86.38 198 LEU A N 1
ATOM 1522 C CA . LEU A 1 198 ? 16.098 27.890 -3.198 1.00 86.38 198 LEU A CA 1
ATOM 1523 C C . LEU A 1 198 ? 14.566 27.985 -3.151 1.00 86.38 198 LEU A C 1
ATOM 1525 O O . LEU A 1 198 ? 14.032 28.916 -2.546 1.00 86.38 198 LEU A O 1
ATOM 1529 N N . LEU A 1 199 ? 13.856 27.022 -3.743 1.00 83.62 199 LEU A N 1
ATOM 1530 C CA . LEU A 1 199 ? 12.392 26.979 -3.765 1.00 83.62 199 LEU A CA 1
ATOM 1531 C C . LEU A 1 199 ? 11.805 26.803 -2.358 1.00 83.62 199 LEU A C 1
ATOM 1533 O O . LEU A 1 199 ? 10.843 27.494 -2.015 1.00 83.62 199 LEU A O 1
ATOM 1537 N N . LYS A 1 200 ? 12.429 25.982 -1.501 1.00 79.62 200 LYS A N 1
ATOM 1538 C CA . LYS A 1 200 ? 12.037 25.802 -0.087 1.00 79.62 200 LYS A CA 1
ATOM 1539 C C . LYS A 1 200 ? 12.067 27.100 0.729 1.00 79.62 200 LYS A C 1
ATOM 1541 O O . LYS A 1 200 ? 11.331 27.224 1.711 1.00 79.62 200 LYS A O 1
ATOM 1546 N N . LYS A 1 201 ? 12.872 28.090 0.325 1.00 84.81 201 LYS A N 1
ATOM 1547 C CA . LYS A 1 201 ? 12.938 29.412 0.978 1.00 84.81 201 LYS A CA 1
ATOM 1548 C C . LYS A 1 201 ? 11.764 30.324 0.620 1.00 84.81 201 LYS A C 1
ATOM 1550 O O . LYS A 1 201 ? 11.570 31.333 1.292 1.00 84.81 201 LYS A O 1
ATOM 1555 N N . ILE A 1 202 ? 10.986 29.994 -0.413 1.00 87.25 202 ILE A N 1
ATOM 1556 C CA . ILE A 1 202 ? 9.831 30.776 -0.859 1.00 87.25 202 ILE A CA 1
ATOM 1557 C C . ILE A 1 202 ? 8.563 30.182 -0.212 1.00 87.25 202 ILE A C 1
ATOM 1559 O O . ILE A 1 202 ? 8.124 29.106 -0.618 1.00 87.25 202 ILE A O 1
ATOM 1563 N N . PRO A 1 203 ? 7.908 30.867 0.751 1.00 76.62 203 PRO A N 1
ATOM 1564 C CA . PRO A 1 203 ? 6.792 30.299 1.526 1.00 76.62 203 PRO A CA 1
ATOM 1565 C C . PRO A 1 203 ? 5.571 29.869 0.698 1.00 76.62 203 PRO A C 1
ATOM 1567 O O . PRO A 1 203 ? 4.773 29.043 1.136 1.00 76.62 203 PRO A O 1
ATOM 1570 N N . LEU A 1 204 ? 5.394 30.442 -0.498 1.00 78.19 204 LEU A N 1
ATOM 1571 C CA . LEU A 1 204 ? 4.318 30.061 -1.415 1.00 78.19 204 LEU A CA 1
ATOM 1572 C C . LEU A 1 204 ? 4.580 28.708 -2.095 1.00 78.19 204 LEU A C 1
ATOM 1574 O O . LEU A 1 204 ? 3.629 27.967 -2.338 1.00 78.19 204 LEU A O 1
ATOM 1578 N N . LEU A 1 205 ? 5.847 28.414 -2.397 1.00 72.88 205 LEU A N 1
ATOM 1579 C CA . LEU A 1 205 ? 6.289 27.229 -3.138 1.00 72.88 205 LEU A CA 1
ATOM 1580 C C . LEU A 1 205 ? 6.693 26.081 -2.206 1.00 72.88 205 LEU A C 1
ATOM 1582 O O . LEU A 1 205 ? 6.669 24.927 -2.612 1.00 72.88 205 LEU A O 1
ATOM 1586 N N . ASN A 1 206 ? 6.972 26.378 -0.935 1.00 73.00 206 ASN A N 1
ATOM 1587 C CA . ASN A 1 206 ? 7.183 25.394 0.124 1.00 73.00 206 ASN A CA 1
ATOM 1588 C C . ASN A 1 206 ? 5.848 24.830 0.660 1.00 73.00 206 ASN A C 1
ATOM 1590 O O . ASN A 1 206 ? 5.521 24.944 1.842 1.00 73.00 206 ASN A O 1
ATOM 1594 N N . LYS A 1 207 ? 5.022 24.284 -0.237 1.00 65.88 207 LYS A N 1
ATOM 1595 C CA . LYS A 1 207 ? 3.775 23.576 0.089 1.00 65.88 207 LYS A CA 1
ATOM 1596 C C . LYS A 1 207 ? 3.769 22.2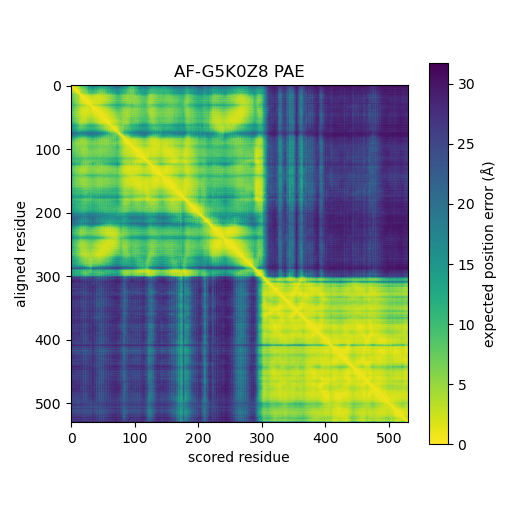30 -0.624 1.00 65.88 207 LYS A C 1
ATOM 1598 O O . LYS A 1 207 ? 4.354 22.100 -1.693 1.00 65.88 207 LYS A O 1
ATOM 1603 N N . GLN A 1 208 ? 3.078 21.245 -0.055 1.00 55.56 208 GLN A N 1
ATOM 1604 C CA . GLN A 1 208 ? 2.861 19.975 -0.743 1.00 55.56 208 GLN A CA 1
ATOM 1605 C C . GLN A 1 208 ? 1.963 20.207 -1.968 1.00 55.56 208 GLN A C 1
ATOM 1607 O O . GLN A 1 208 ? 0.872 20.773 -1.859 1.00 55.56 208 GLN A O 1
ATOM 1612 N N . PHE A 1 209 ? 2.490 19.843 -3.135 1.00 58.50 209 PHE A N 1
ATOM 1613 C CA . PHE A 1 209 ? 1.866 19.950 -4.454 1.00 58.50 209 PHE A CA 1
ATOM 1614 C C . PHE A 1 209 ? 1.996 18.599 -5.174 1.00 58.50 209 PHE A C 1
ATOM 1616 O O . PHE A 1 209 ? 2.492 18.519 -6.295 1.00 58.50 209 PHE A O 1
ATOM 1623 N N . ASP A 1 210 ? 1.604 17.518 -4.503 1.00 55.12 210 ASP A N 1
ATOM 1624 C CA . ASP A 1 210 ? 1.443 16.213 -5.143 1.00 55.12 210 ASP A CA 1
ATOM 1625 C C . ASP A 1 210 ? 0.052 16.083 -5.791 1.00 55.12 210 ASP A C 1
ATOM 1627 O O . ASP A 1 210 ? -0.852 16.905 -5.584 1.00 55.12 210 ASP A O 1
ATOM 1631 N N . ALA A 1 211 ? -0.099 15.064 -6.640 1.00 52.06 211 ALA A N 1
ATOM 1632 C CA . ALA A 1 211 ? -1.338 14.805 -7.369 1.00 52.06 211 ALA A CA 1
ATOM 1633 C C . ALA A 1 211 ? -2.530 14.573 -6.424 1.00 52.06 211 ALA A C 1
ATOM 1635 O O . ALA A 1 211 ? -3.643 14.999 -6.735 1.00 52.06 211 ALA A O 1
ATOM 1636 N N . ASP A 1 212 ? -2.289 13.973 -5.255 1.00 50.31 212 ASP A N 1
ATOM 1637 C CA . ASP A 1 212 ? -3.313 13.705 -4.244 1.00 50.31 212 ASP A CA 1
ATOM 1638 C C . ASP A 1 212 ? -3.800 15.007 -3.584 1.00 50.31 212 ASP A C 1
ATOM 1640 O O . ASP A 1 212 ? -5.001 15.263 -3.522 1.00 50.31 212 ASP A O 1
ATOM 1644 N N . THR A 1 213 ? -2.889 15.920 -3.238 1.00 56.16 213 THR A N 1
ATOM 1645 C CA . THR A 1 213 ? -3.210 17.259 -2.717 1.00 56.16 213 THR A CA 1
ATOM 1646 C C . THR A 1 213 ? -3.967 18.106 -3.742 1.00 56.16 213 THR A C 1
ATOM 1648 O O . THR A 1 213 ? -4.811 18.936 -3.381 1.00 56.16 213 THR A O 1
ATOM 1651 N N . LEU A 1 214 ? -3.658 17.939 -5.032 1.00 56.50 214 LEU A N 1
ATOM 1652 C CA . LEU A 1 214 ? -4.372 18.616 -6.110 1.00 56.50 214 LEU A CA 1
ATOM 1653 C C . LEU A 1 214 ? -5.790 18.044 -6.258 1.00 56.50 214 LEU A C 1
ATOM 1655 O O . LEU A 1 214 ? -6.754 18.810 -6.268 1.00 56.50 214 LEU A O 1
ATOM 1659 N N . LYS A 1 215 ? -5.934 16.715 -6.277 1.00 55.47 215 LYS A N 1
ATOM 1660 C CA . LYS A 1 215 ? -7.231 16.024 -6.302 1.00 55.47 215 LYS A CA 1
ATOM 1661 C C . LYS A 1 215 ? -8.122 16.427 -5.123 1.00 55.47 215 LYS A C 1
ATOM 1663 O O . LYS A 1 215 ? -9.293 16.731 -5.332 1.00 55.47 215 LYS A O 1
ATOM 1668 N N . ASP A 1 216 ? -7.565 16.538 -3.921 1.00 55.81 216 ASP A N 1
ATOM 1669 C CA . ASP A 1 216 ? -8.307 16.934 -2.718 1.00 55.81 216 ASP A CA 1
ATOM 1670 C C . ASP A 1 216 ? -8.804 18.390 -2.758 1.00 55.81 216 ASP A C 1
ATOM 1672 O O . ASP A 1 216 ? -9.819 18.722 -2.144 1.00 55.81 216 ASP A O 1
ATOM 1676 N N . LYS A 1 217 ? -8.119 19.280 -3.490 1.00 59.94 217 LYS A N 1
ATOM 1677 C CA . LYS A 1 217 ? -8.469 20.712 -3.566 1.00 59.94 217 LYS A CA 1
ATOM 1678 C C . LYS A 1 217 ? -9.370 21.083 -4.736 1.00 59.94 217 LYS A C 1
ATOM 1680 O O . LYS A 1 217 ? -10.223 21.953 -4.574 1.00 59.94 217 LYS A O 1
ATOM 1685 N N . ILE A 1 218 ? -9.150 20.496 -5.912 1.00 63.69 218 ILE A N 1
ATOM 1686 C CA . ILE A 1 218 ? -9.891 20.833 -7.143 1.00 63.69 218 ILE A CA 1
ATOM 1687 C C . ILE A 1 218 ? -10.801 19.694 -7.633 1.00 63.69 218 ILE A C 1
ATOM 1689 O O . ILE A 1 218 ? -11.452 19.825 -8.672 1.00 63.69 218 ILE A O 1
ATOM 1693 N N . GLY A 1 219 ? -10.906 18.601 -6.868 1.00 65.56 219 GLY A N 1
ATOM 1694 C CA . GLY A 1 219 ? -11.851 17.509 -7.093 1.00 65.56 219 GLY A CA 1
ATOM 1695 C C . GLY A 1 219 ? -11.632 16.818 -8.437 1.00 65.56 219 GLY A C 1
ATOM 1696 O O . GLY A 1 219 ? -10.515 16.436 -8.780 1.00 65.56 219 GLY A O 1
ATOM 1697 N N . ILE A 1 220 ? -12.706 16.708 -9.223 1.00 66.06 220 ILE A N 1
ATOM 1698 C CA . ILE A 1 220 ? -12.721 16.062 -10.547 1.00 66.06 220 ILE A CA 1
ATOM 1699 C C . ILE A 1 220 ? -11.668 16.632 -11.516 1.00 66.06 220 ILE A C 1
ATOM 1701 O O . ILE A 1 220 ? -11.163 15.915 -12.372 1.00 66.06 220 ILE A O 1
ATOM 1705 N N . PHE A 1 221 ? -11.274 17.901 -11.359 1.00 69.12 221 PHE A N 1
ATOM 1706 C CA . PHE A 1 221 ? -10.251 18.534 -12.197 1.00 69.12 221 PHE A CA 1
ATOM 1707 C C . PHE A 1 221 ? -8.827 18.046 -11.907 1.00 69.12 221 PHE A C 1
ATOM 1709 O O . PHE A 1 221 ? -7.954 18.253 -12.739 1.00 69.12 221 PHE A O 1
ATOM 1716 N N . GLY A 1 222 ? -8.585 17.396 -10.765 1.00 61.47 222 GLY A N 1
ATOM 1717 C CA . GLY A 1 222 ? -7.298 16.780 -10.430 1.00 61.47 222 GLY A CA 1
ATOM 1718 C C . GLY A 1 222 ? -7.141 15.347 -10.949 1.00 61.47 222 GLY A C 1
ATOM 1719 O O . GLY A 1 222 ? -6.087 14.747 -10.765 1.00 61.47 222 GLY A O 1
ATOM 1720 N N . GLU A 1 223 ? -8.167 14.771 -11.585 1.00 70.75 223 GLU A N 1
ATOM 1721 C CA . GLU A 1 223 ? -8.084 13.425 -12.154 1.00 70.75 223 GLU A CA 1
ATOM 1722 C C . GLU A 1 223 ? -7.255 13.410 -13.447 1.00 70.75 223 GLU A C 1
ATOM 1724 O O . GLU A 1 223 ? -7.430 14.257 -14.325 1.00 70.75 223 GLU A O 1
ATOM 1729 N N . ASN A 1 224 ? -6.398 12.394 -13.615 1.00 68.38 224 ASN A N 1
ATOM 1730 C CA . ASN A 1 224 ? -5.518 12.252 -14.787 1.00 68.38 224 ASN A CA 1
ATOM 1731 C C . ASN A 1 224 ? -6.273 12.332 -16.127 1.00 68.38 224 ASN A C 1
ATOM 1733 O O . ASN A 1 224 ? -5.782 12.934 -17.082 1.00 68.38 224 ASN A O 1
ATOM 1737 N N . ALA A 1 225 ? -7.481 11.762 -16.194 1.00 81.50 225 ALA A N 1
ATOM 1738 C CA . ALA A 1 225 ? -8.326 11.808 -17.385 1.00 81.50 225 ALA A CA 1
ATOM 1739 C C . ALA A 1 225 ? -8.783 13.240 -17.712 1.00 81.50 225 ALA A C 1
ATOM 1741 O O . ALA A 1 225 ? -8.728 13.671 -18.863 1.00 81.50 225 ALA A O 1
ATOM 1742 N N . VAL A 1 226 ? -9.200 13.995 -16.695 1.00 83.75 226 VAL A N 1
ATOM 1743 C CA . VAL A 1 226 ? -9.727 15.356 -16.851 1.00 83.75 226 VAL A CA 1
ATOM 1744 C C . VAL A 1 226 ? -8.604 16.335 -17.173 1.00 83.75 226 VAL A C 1
ATOM 1746 O O . VAL A 1 226 ? -8.749 17.151 -18.082 1.00 83.75 226 VAL A O 1
ATOM 1749 N N . MET A 1 227 ? -7.448 16.192 -16.526 1.00 79.50 227 MET A N 1
ATOM 1750 C CA . MET A 1 227 ? -6.247 16.957 -16.868 1.00 79.50 227 MET A CA 1
ATOM 1751 C C . MET A 1 227 ? -5.799 16.695 -18.307 1.00 79.50 227 MET A C 1
ATOM 1753 O O . MET A 1 227 ? -5.510 17.638 -19.043 1.00 79.50 227 MET A O 1
ATOM 1757 N N . GLY A 1 228 ? -5.817 15.432 -18.744 1.00 85.19 228 GLY A N 1
ATOM 1758 C CA . GLY A 1 228 ? -5.528 15.078 -20.133 1.00 85.19 228 GLY A CA 1
ATOM 1759 C C . GLY A 1 228 ? -6.509 15.716 -21.109 1.00 85.19 228 GLY A C 1
ATOM 1760 O O . GLY A 1 228 ? -6.083 16.293 -22.108 1.00 85.19 228 GLY A O 1
ATOM 1761 N N . ALA A 1 229 ? -7.805 15.702 -20.787 1.00 90.38 229 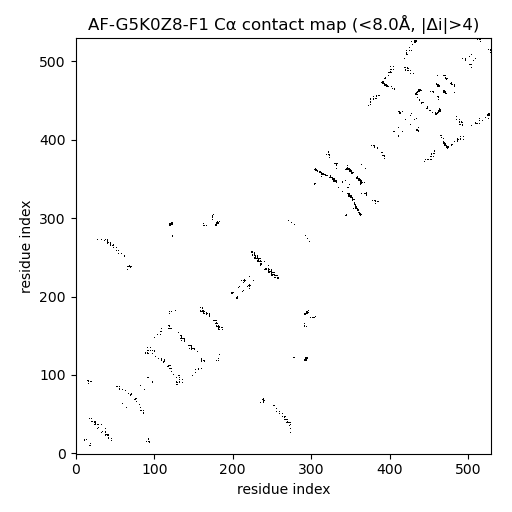ALA A N 1
ATOM 1762 C CA . ALA A 1 229 ? -8.830 16.348 -21.601 1.00 90.38 229 ALA A CA 1
ATOM 1763 C C . ALA A 1 229 ? -8.607 17.858 -21.730 1.00 90.38 229 ALA A C 1
ATOM 1765 O O . ALA A 1 229 ? -8.672 18.396 -22.833 1.00 90.38 229 ALA A O 1
ATOM 1766 N N . ILE A 1 230 ? -8.300 18.539 -20.625 1.00 89.38 230 ILE A N 1
ATOM 1767 C CA . ILE A 1 230 ? -8.061 19.987 -20.610 1.00 89.38 230 ILE A CA 1
ATOM 1768 C C . ILE A 1 230 ? -6.840 20.341 -21.456 1.00 89.38 230 ILE A C 1
ATOM 1770 O O . ILE A 1 230 ? -6.924 21.212 -22.323 1.00 89.38 230 ILE A O 1
ATOM 1774 N N . ILE A 1 231 ? -5.722 19.643 -21.244 1.00 86.19 231 ILE A N 1
ATOM 1775 C CA . ILE A 1 231 ? -4.478 19.883 -21.983 1.00 86.19 231 ILE A CA 1
ATOM 1776 C C . ILE A 1 231 ? -4.695 19.618 -23.477 1.00 86.19 231 ILE A C 1
ATOM 1778 O O . ILE A 1 231 ? -4.367 20.467 -24.305 1.00 86.19 231 ILE A O 1
ATOM 1782 N N . GLY A 1 232 ? -5.308 18.484 -23.832 1.00 89.31 232 GLY A N 1
ATOM 1783 C CA . GLY A 1 232 ? -5.593 18.140 -25.225 1.00 89.31 232 GLY A CA 1
ATOM 1784 C C . GLY A 1 232 ? -6.541 19.133 -25.899 1.00 89.31 232 GLY A C 1
ATOM 1785 O O . GLY A 1 232 ? -6.317 19.514 -27.046 1.00 89.31 232 GLY A O 1
ATOM 1786 N N . PHE A 1 233 ? -7.554 19.628 -25.185 1.00 92.31 233 PHE A N 1
ATOM 1787 C CA . PHE A 1 233 ? -8.469 20.637 -25.713 1.00 92.31 233 PHE A CA 1
ATOM 1788 C C . PHE A 1 233 ? -7.755 21.961 -26.012 1.00 92.31 233 PHE A C 1
ATOM 1790 O O . PHE A 1 233 ? -7.902 22.514 -27.103 1.00 92.31 233 PHE A O 1
ATOM 1797 N N . ILE A 1 234 ? -6.945 22.454 -25.069 1.00 89.56 234 ILE A N 1
ATOM 1798 C CA . ILE A 1 234 ? -6.197 23.710 -25.219 1.00 89.56 234 ILE A CA 1
ATOM 1799 C C . ILE A 1 234 ? -5.190 23.606 -26.367 1.00 89.56 234 ILE A C 1
ATOM 1801 O O . ILE A 1 234 ? -5.114 24.515 -27.198 1.00 89.56 234 ILE A O 1
ATOM 1805 N N . LEU A 1 235 ? -4.458 22.492 -26.458 1.00 85.69 235 LEU A N 1
ATOM 1806 C CA . LEU A 1 235 ? -3.513 22.248 -27.548 1.00 85.69 235 LEU A CA 1
ATOM 1807 C C . LEU A 1 235 ? -4.227 22.176 -28.900 1.00 85.69 235 LEU A C 1
ATOM 1809 O O . LEU A 1 235 ? -3.780 22.780 -29.872 1.00 85.69 235 LEU A O 1
ATOM 1813 N N . GLY A 1 236 ? -5.377 21.505 -28.960 1.00 88.44 236 GLY A N 1
ATOM 1814 C CA . GLY A 1 236 ? -6.134 21.367 -30.196 1.00 88.44 236 GLY A CA 1
ATOM 1815 C C . GLY A 1 236 ? -6.745 22.688 -30.665 1.00 88.44 236 GLY A C 1
ATOM 1816 O O . GLY A 1 236 ? -6.740 22.957 -31.863 1.00 88.44 236 GLY A O 1
ATOM 1817 N N . LEU A 1 237 ? -7.186 23.562 -29.752 1.00 87.88 237 LEU A N 1
ATOM 1818 C CA . LEU A 1 237 ? -7.575 24.932 -30.109 1.00 87.88 237 LEU A CA 1
ATOM 1819 C C . LEU A 1 237 ? -6.378 25.740 -30.613 1.00 87.88 237 LEU A C 1
ATOM 1821 O O . LEU A 1 237 ? -6.476 26.400 -31.647 1.00 87.88 237 LEU A O 1
ATOM 1825 N N . SER A 1 238 ? -5.250 25.649 -29.908 1.00 83.75 238 SER A N 1
ATOM 1826 C CA . SER A 1 238 ? -4.016 26.364 -30.254 1.00 83.75 238 SER A CA 1
ATOM 1827 C C . SER A 1 238 ? -3.474 25.952 -31.626 1.00 83.75 238 SER A C 1
ATOM 1829 O O . SER A 1 238 ? -2.897 26.781 -32.320 1.00 83.75 238 SER A O 1
ATOM 1831 N N . SER A 1 239 ? -3.717 24.709 -32.058 1.00 83.12 239 SER A N 1
ATOM 1832 C CA . SER A 1 239 ? -3.313 24.214 -33.383 1.00 83.12 239 SER A CA 1
ATOM 1833 C C . SER A 1 239 ? -4.024 24.896 -34.563 1.00 83.12 239 SER A C 1
ATOM 1835 O O . SER A 1 239 ? -3.590 24.755 -35.700 1.00 83.12 239 SER A O 1
ATOM 1837 N N . GLY A 1 240 ? -5.113 25.644 -34.336 1.00 81.31 240 GLY A N 1
ATOM 1838 C CA . GLY A 1 240 ? -5.844 26.355 -35.396 1.00 81.31 240 GLY A CA 1
ATOM 1839 C C . GLY A 1 240 ? -6.804 25.488 -36.226 1.00 81.31 240 GLY A C 1
ATOM 1840 O O . GLY A 1 240 ? -7.527 26.016 -37.065 1.00 81.31 240 GLY A O 1
ATOM 1841 N N . ASN A 1 241 ? -6.901 24.185 -35.945 1.00 83.44 241 ASN A N 1
ATOM 1842 C CA . ASN A 1 241 ? -7.760 23.226 -36.663 1.00 83.44 241 ASN A CA 1
ATOM 1843 C C . ASN A 1 241 ? -9.254 23.266 -36.267 1.00 83.44 241 ASN A C 1
ATOM 1845 O O . ASN A 1 241 ? -10.063 22.436 -36.693 1.00 83.44 241 ASN A O 1
ATOM 1849 N N . GLY A 1 242 ? -9.639 24.236 -35.436 1.00 88.94 242 GLY A N 1
ATOM 1850 C CA . GLY A 1 242 ? -11.016 24.461 -35.006 1.00 88.94 242 GLY A CA 1
ATOM 1851 C C . GLY A 1 242 ? -11.486 23.580 -33.842 1.00 88.94 242 GLY A C 1
ATOM 1852 O O . GLY A 1 242 ? -10.823 22.654 -33.376 1.00 88.94 242 GLY A O 1
ATOM 1853 N N . ILE A 1 243 ? -12.691 23.882 -33.351 1.00 92.19 243 ILE A N 1
ATOM 1854 C CA . ILE A 1 243 ? -13.205 23.341 -32.082 1.00 92.19 243 ILE A CA 1
ATOM 1855 C C . ILE A 1 243 ? -13.491 21.829 -32.111 1.00 92.19 243 ILE A C 1
ATOM 1857 O O . ILE A 1 243 ? -13.347 21.150 -31.097 1.00 92.19 243 ILE A O 1
ATOM 1861 N N . LYS A 1 244 ? -13.859 21.270 -33.273 1.00 91.75 244 LYS A N 1
ATOM 1862 C CA . LYS A 1 244 ? -14.101 19.821 -33.423 1.00 91.75 244 LYS A CA 1
ATOM 1863 C C . LYS A 1 244 ? -12.814 19.016 -33.233 1.00 91.75 244 LYS A C 1
ATOM 1865 O O . LYS A 1 244 ? -12.828 17.972 -32.580 1.00 91.75 244 LYS A O 1
ATOM 1870 N N . TYR A 1 245 ? -11.706 19.523 -33.772 1.00 89.12 245 TYR A N 1
ATOM 1871 C CA . TYR A 1 245 ? -10.390 18.926 -33.585 1.00 89.12 245 TYR A CA 1
ATOM 1872 C C . TYR A 1 245 ? -9.955 19.019 -32.120 1.00 89.12 245 TYR A C 1
ATOM 1874 O O . TYR A 1 245 ? -9.527 18.022 -31.549 1.00 89.12 245 TYR A O 1
ATOM 1882 N N . ALA A 1 246 ? -10.186 20.168 -31.475 1.00 91.38 246 ALA A N 1
ATOM 1883 C CA . ALA A 1 246 ? -9.899 20.354 -30.055 1.00 91.38 246 ALA A CA 1
ATOM 1884 C C . ALA A 1 246 ? -10.594 19.327 -29.148 1.00 91.38 246 ALA A C 1
ATOM 1886 O O . ALA A 1 246 ? -9.942 18.720 -28.302 1.00 91.38 246 ALA A O 1
ATOM 1887 N N . PHE A 1 247 ? -11.889 19.065 -29.347 1.00 93.62 247 PHE A N 1
ATOM 1888 C CA . PHE A 1 247 ? -12.591 18.023 -28.587 1.00 93.62 247 PHE A CA 1
ATOM 1889 C C . PHE A 1 247 ? -12.075 16.609 -28.881 1.00 93.62 247 PHE A C 1
ATOM 1891 O O . PHE A 1 247 ? -12.020 15.775 -27.979 1.00 93.62 247 PHE A O 1
ATOM 1898 N N . THR A 1 248 ? -11.669 16.341 -30.123 1.00 92.06 248 THR A N 1
ATOM 1899 C CA . THR A 1 248 ?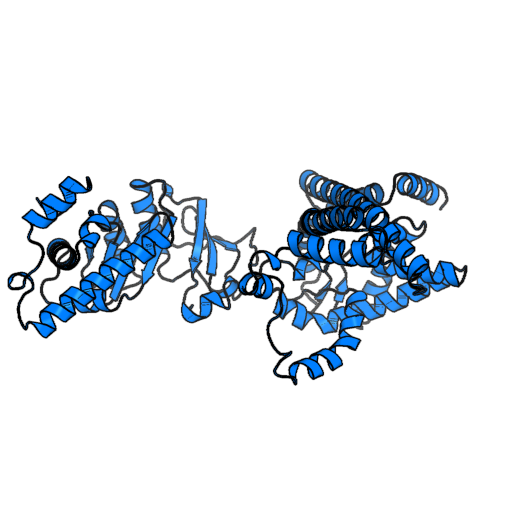 -11.086 15.044 -30.497 1.00 92.06 248 THR A CA 1
ATOM 1900 C C . THR A 1 248 ? -9.750 14.832 -29.782 1.00 92.06 248 THR A C 1
ATOM 1902 O O . THR A 1 248 ? -9.547 13.794 -29.150 1.00 92.06 248 THR A O 1
ATOM 1905 N N . LEU A 1 249 ? -8.877 15.843 -29.800 1.00 90.75 249 LEU A N 1
ATOM 1906 C CA . LEU A 1 249 ? -7.573 15.790 -29.147 1.00 90.75 249 LEU A CA 1
ATOM 1907 C C . LEU A 1 249 ? -7.689 15.729 -27.619 1.00 90.75 249 LEU A C 1
ATOM 1909 O O . LEU A 1 249 ? -6.913 15.028 -26.977 1.00 90.75 249 LEU A O 1
ATOM 1913 N N . ALA A 1 250 ? -8.690 16.393 -27.035 1.00 93.00 250 ALA A N 1
ATOM 1914 C CA . ALA A 1 250 ? -9.010 16.296 -25.612 1.00 93.00 250 ALA A CA 1
ATOM 1915 C C . ALA A 1 250 ? -9.236 14.839 -25.179 1.00 93.00 250 ALA A C 1
ATOM 1917 O O . ALA A 1 250 ? -8.587 14.343 -24.261 1.00 93.00 250 ALA A O 1
ATOM 1918 N N . VAL A 1 251 ? -10.119 14.121 -25.876 1.00 93.44 251 VAL A N 1
ATOM 1919 C CA . VAL A 1 251 ? -10.445 12.724 -25.547 1.00 93.44 251 VAL A CA 1
ATOM 1920 C C . VAL A 1 251 ? -9.233 11.814 -25.766 1.00 93.44 251 VAL A C 1
ATOM 1922 O O . VAL A 1 251 ? -8.986 10.912 -24.965 1.00 93.44 251 VAL A O 1
ATOM 1925 N N . GLN A 1 252 ? -8.441 12.061 -26.813 1.00 90.19 252 GLN A N 1
ATOM 1926 C CA . GLN A 1 252 ? -7.215 11.303 -27.074 1.00 90.19 252 GLN A CA 1
ATOM 1927 C C . GLN A 1 252 ? -6.173 11.513 -25.965 1.00 90.19 252 GLN A C 1
ATOM 1929 O O . GLN A 1 252 ? -5.684 10.538 -25.397 1.00 90.19 252 GLN A O 1
ATOM 1934 N N . ALA A 1 253 ? -5.896 12.756 -25.571 1.00 88.06 253 ALA A N 1
ATOM 1935 C CA . ALA A 1 253 ? -4.967 13.058 -24.483 1.00 88.06 253 ALA A CA 1
ATOM 1936 C C . ALA A 1 253 ? -5.448 12.497 -23.128 1.00 88.06 253 ALA A C 1
ATOM 1938 O O . ALA A 1 253 ? -4.658 11.914 -22.384 1.00 88.06 253 ALA A O 1
ATOM 1939 N N . ALA A 1 254 ? -6.751 12.580 -22.834 1.00 88.81 254 ALA A N 1
ATOM 1940 C CA . ALA A 1 254 ? -7.364 11.950 -21.660 1.00 88.81 254 ALA A CA 1
ATOM 1941 C C . ALA A 1 254 ? -7.176 10.427 -21.650 1.00 88.81 254 ALA A C 1
ATOM 1943 O O . ALA A 1 254 ? -6.799 9.845 -20.631 1.00 88.81 254 ALA A O 1
ATOM 1944 N N . THR A 1 255 ? -7.402 9.784 -22.799 1.00 89.12 255 THR A N 1
ATOM 1945 C CA . THR A 1 255 ? -7.196 8.341 -22.975 1.00 89.12 255 THR A CA 1
ATOM 1946 C C . THR A 1 255 ? -5.741 7.980 -22.698 1.00 89.12 255 THR A C 1
ATOM 1948 O O . THR A 1 255 ? -5.471 7.055 -21.935 1.00 89.12 255 THR A O 1
ATOM 1951 N N . ALA A 1 256 ? -4.795 8.748 -23.241 1.00 84.06 256 ALA A N 1
ATOM 1952 C CA . ALA A 1 256 ? -3.378 8.487 -23.053 1.00 84.06 256 ALA A CA 1
ATOM 1953 C C . ALA A 1 256 ? -2.944 8.591 -21.579 1.00 84.06 256 ALA A C 1
ATOM 1955 O O . ALA A 1 256 ? -2.333 7.660 -21.051 1.00 84.06 256 ALA A O 1
ATOM 1956 N N . LEU A 1 257 ? -3.320 9.676 -20.890 1.00 80.69 257 LEU A N 1
ATOM 1957 C CA . LEU A 1 257 ? -2.984 9.878 -19.473 1.00 80.69 257 LEU A CA 1
ATOM 1958 C C . LEU A 1 257 ? -3.696 8.900 -18.531 1.00 80.69 257 LEU A C 1
ATOM 1960 O O . LEU A 1 257 ? -3.201 8.633 -17.439 1.00 80.69 257 LEU A O 1
ATOM 1964 N N . THR A 1 258 ? -4.829 8.335 -18.946 1.00 80.69 258 THR A N 1
ATOM 1965 C CA . THR A 1 258 ? -5.522 7.289 -18.181 1.00 80.69 258 THR A CA 1
ATOM 1966 C C . THR A 1 258 ? -4.837 5.934 -18.343 1.00 80.69 258 THR A C 1
ATOM 1968 O O . THR A 1 258 ? -4.659 5.207 -17.368 1.00 80.69 258 THR A O 1
ATOM 1971 N N . LEU A 1 259 ? -4.432 5.583 -19.568 1.00 81.69 259 LEU A N 1
ATOM 1972 C CA . LEU A 1 259 ? -3.792 4.299 -19.856 1.00 81.69 259 LEU A CA 1
ATOM 1973 C C . LEU A 1 259 ? -2.347 4.229 -19.337 1.00 81.69 259 LEU A C 1
ATOM 1975 O O . LEU A 1 259 ? -1.898 3.149 -18.950 1.00 81.69 259 LEU A O 1
ATOM 1979 N N . PHE A 1 260 ? -1.634 5.359 -19.282 1.00 77.75 260 PHE A N 1
ATOM 1980 C CA . PHE A 1 260 ? -0.218 5.403 -18.907 1.00 77.75 260 PHE A CA 1
ATOM 1981 C C . PHE A 1 260 ? 0.090 4.758 -17.539 1.00 77.75 260 PHE A C 1
ATOM 1983 O O . PHE A 1 260 ? 0.907 3.832 -17.507 1.00 77.75 260 PHE A O 1
ATOM 1990 N N . PRO A 1 261 ? -0.579 5.122 -16.422 1.00 69.75 261 PRO A N 1
ATOM 1991 C CA . PRO A 1 261 ? -0.317 4.504 -15.120 1.00 69.75 261 PRO A CA 1
ATOM 1992 C C . PRO A 1 261 ? -0.676 3.013 -15.073 1.00 69.75 261 PRO A C 1
ATOM 1994 O O . PRO A 1 261 ? -0.041 2.243 -14.354 1.00 69.75 261 PRO A O 1
ATOM 1997 N N . MET A 1 262 ? -1.681 2.581 -15.843 1.00 76.81 262 MET A N 1
ATOM 1998 C CA . MET A 1 262 ? -2.117 1.182 -15.870 1.00 76.81 262 MET A CA 1
ATOM 1999 C C . MET A 1 262 ? -1.093 0.282 -16.558 1.00 76.81 262 MET A C 1
ATOM 2001 O O . MET A 1 262 ? -0.752 -0.773 -16.026 1.00 76.81 262 MET A O 1
ATOM 2005 N N . VAL A 1 263 ? -0.564 0.712 -17.707 1.00 76.50 263 VAL A N 1
ATOM 2006 C CA . VAL A 1 263 ? 0.527 -0.004 -18.383 1.00 76.50 263 VAL A CA 1
ATOM 2007 C C . VAL A 1 263 ? 1.795 0.043 -17.530 1.00 76.50 263 VAL A C 1
ATOM 2009 O O . VAL A 1 263 ? 2.485 -0.964 -17.395 1.00 76.50 263 VAL A O 1
ATOM 2012 N N . PHE A 1 264 ? 2.073 1.181 -16.887 1.00 69.94 264 PHE A N 1
ATOM 2013 C CA . PHE A 1 264 ? 3.198 1.320 -15.967 1.00 69.94 264 PHE A CA 1
ATOM 2014 C C . PHE A 1 264 ? 3.135 0.332 -14.784 1.00 69.94 264 PHE A C 1
ATOM 2016 O O . PHE A 1 264 ? 4.139 -0.293 -14.445 1.00 69.94 264 PHE A O 1
ATOM 2023 N N . LYS A 1 265 ? 1.952 0.104 -14.201 1.00 69.31 265 LYS A N 1
ATOM 2024 C CA . LYS A 1 265 ? 1.764 -0.880 -13.121 1.00 69.31 265 LYS A CA 1
ATOM 2025 C C . LYS A 1 265 ? 2.225 -2.288 -13.516 1.00 69.31 265 LYS A C 1
ATOM 2027 O O . LYS A 1 265 ? 2.769 -3.001 -12.674 1.00 69.31 265 LYS A O 1
ATOM 2032 N N . LEU A 1 266 ? 2.061 -2.674 -14.783 1.00 75.94 266 LEU A N 1
ATOM 2033 C CA . LEU A 1 266 ? 2.530 -3.968 -15.289 1.00 75.94 266 LEU A CA 1
ATOM 2034 C C . LEU A 1 266 ? 4.065 -4.077 -15.264 1.00 75.94 266 LEU A C 1
ATOM 2036 O O . LEU A 1 266 ? 4.582 -5.150 -14.965 1.00 75.94 266 LEU A O 1
ATOM 2040 N N . PHE A 1 267 ? 4.799 -2.979 -15.498 1.00 71.62 267 PHE A N 1
ATOM 2041 C CA . PHE A 1 267 ? 6.263 -2.957 -15.352 1.00 71.62 267 PHE A CA 1
ATOM 2042 C C . PHE A 1 267 ? 6.688 -3.201 -13.902 1.00 71.62 267 PHE A C 1
ATOM 2044 O O . PHE A 1 267 ? 7.541 -4.047 -13.647 1.00 71.62 267 PHE A O 1
ATOM 2051 N N . SER A 1 268 ? 6.058 -2.508 -12.949 1.00 65.94 268 SER A N 1
ATOM 2052 C CA . SER A 1 268 ? 6.348 -2.681 -11.518 1.00 65.94 268 SER A CA 1
ATOM 2053 C C . SER A 1 268 ? 6.074 -4.118 -11.050 1.00 65.94 268 SER A C 1
ATOM 2055 O O . SER A 1 268 ? 6.916 -4.726 -10.389 1.00 65.94 268 SER A O 1
ATOM 2057 N N . GLN A 1 269 ? 4.948 -4.706 -11.471 1.00 67.56 269 GLN A N 1
ATOM 2058 C CA . GLN A 1 269 ? 4.593 -6.096 -11.157 1.00 67.56 269 GLN A CA 1
ATOM 2059 C C . GLN A 1 269 ? 5.564 -7.118 -11.753 1.00 67.56 269 GLN A C 1
ATOM 2061 O O . GLN A 1 269 ? 5.820 -8.151 -11.139 1.00 67.56 269 GLN A O 1
ATOM 2066 N N . ALA A 1 270 ? 6.089 -6.850 -12.947 1.00 70.31 270 ALA A N 1
ATOM 2067 C CA . ALA A 1 270 ? 7.034 -7.742 -13.599 1.00 70.31 270 ALA A CA 1
ATOM 2068 C C . ALA A 1 270 ? 8.430 -7.707 -12.956 1.00 70.31 270 ALA A C 1
ATOM 2070 O O . ALA A 1 270 ? 9.113 -8.729 -12.933 1.00 70.31 270 ALA A O 1
ATOM 2071 N N . LEU A 1 271 ? 8.856 -6.549 -12.443 1.00 65.75 271 LEU A N 1
ATOM 2072 C CA . LEU A 1 271 ? 10.216 -6.346 -11.938 1.00 65.75 271 LEU A CA 1
ATOM 2073 C C . LEU A 1 271 ? 10.364 -6.665 -10.443 1.00 65.75 271 LEU A C 1
ATOM 2075 O O . LEU A 1 271 ? 11.386 -7.226 -10.055 1.00 65.75 271 LEU A O 1
ATOM 2079 N N . SER A 1 272 ? 9.342 -6.401 -9.618 1.00 67.00 272 SER A N 1
ATOM 2080 C CA . SER A 1 272 ? 9.392 -6.615 -8.157 1.00 67.00 272 SER A CA 1
ATOM 2081 C C . SER A 1 272 ? 9.849 -8.028 -7.740 1.00 67.00 272 SER A C 1
ATOM 2083 O O . SER A 1 272 ? 10.797 -8.115 -6.957 1.00 67.00 272 SER A O 1
ATOM 2085 N N . PRO A 1 273 ? 9.313 -9.134 -8.303 1.00 64.69 273 PRO A N 1
ATOM 2086 C CA . PRO A 1 273 ? 9.738 -10.484 -7.917 1.00 64.69 273 PRO A CA 1
ATOM 2087 C C . PRO A 1 273 ? 11.207 -10.782 -8.241 1.00 64.69 273 PRO A C 1
ATOM 2089 O O . PRO A 1 273 ? 11.859 -11.559 -7.547 1.00 64.69 273 PRO A O 1
ATOM 2092 N N . ILE A 1 274 ? 11.734 -10.181 -9.313 1.00 63.00 274 ILE A N 1
ATOM 2093 C CA . ILE A 1 274 ? 13.132 -10.347 -9.720 1.00 63.00 274 ILE A CA 1
ATOM 2094 C C . ILE A 1 274 ? 14.026 -9.554 -8.764 1.00 63.00 274 ILE A C 1
ATOM 2096 O O . ILE A 1 274 ? 15.011 -10.090 -8.260 1.00 63.00 274 ILE A O 1
ATOM 2100 N N . SER A 1 275 ? 13.661 -8.303 -8.472 1.00 60.56 275 SER A N 1
ATOM 2101 C CA . SER A 1 275 ? 14.400 -7.435 -7.553 1.00 60.56 275 SER A CA 1
ATOM 2102 C C . SER A 1 275 ? 14.494 -8.016 -6.139 1.00 60.56 275 SER A C 1
ATOM 2104 O O . SER A 1 275 ? 15.559 -7.936 -5.529 1.00 60.56 275 SER A O 1
ATOM 2106 N N . GLU A 1 276 ? 13.430 -8.643 -5.629 1.00 62.69 276 GLU A N 1
ATOM 2107 C CA . GLU A 1 276 ? 13.417 -9.303 -4.314 1.00 62.69 276 GLU A CA 1
ATOM 2108 C C . GLU A 1 276 ? 14.386 -10.492 -4.254 1.00 62.69 276 GLU A C 1
ATOM 2110 O O . GLU A 1 276 ? 15.255 -10.538 -3.385 1.00 62.69 276 GLU A O 1
ATOM 2115 N N . VAL A 1 277 ? 14.306 -11.415 -5.218 1.00 62.72 277 VAL A N 1
ATOM 2116 C CA . VAL A 1 277 ? 15.152 -12.624 -5.243 1.00 62.72 277 VAL A CA 1
ATOM 2117 C C . VAL A 1 277 ? 16.623 -12.281 -5.455 1.00 62.72 277 VAL A C 1
ATOM 2119 O O . VAL A 1 277 ? 17.502 -12.865 -4.821 1.00 62.72 277 VAL A O 1
ATOM 2122 N N . VAL A 1 278 ? 16.905 -11.308 -6.322 1.00 58.69 278 VAL A N 1
ATOM 2123 C CA . VAL A 1 278 ? 18.265 -10.808 -6.529 1.00 58.69 278 VAL A CA 1
ATOM 2124 C C . VAL A 1 278 ? 18.790 -10.145 -5.252 1.00 58.69 278 VAL A C 1
ATOM 2126 O O . VAL A 1 278 ? 19.935 -10.381 -4.874 1.00 58.69 278 VAL A O 1
ATOM 2129 N N . SER A 1 279 ? 17.963 -9.377 -4.538 1.00 58.91 279 SER A N 1
ATOM 2130 C CA . SER A 1 279 ? 18.349 -8.787 -3.250 1.00 58.91 279 SER A CA 1
ATOM 2131 C C . SER A 1 279 ? 18.651 -9.851 -2.192 1.00 58.91 279 SER A C 1
ATOM 2133 O O . SER A 1 279 ? 19.659 -9.738 -1.496 1.00 58.91 279 SER A O 1
ATOM 2135 N N . GLU A 1 280 ? 17.824 -10.896 -2.080 1.00 63.12 280 GLU A N 1
ATOM 2136 C CA . GLU A 1 280 ? 18.037 -12.014 -1.147 1.00 63.12 280 GLU A CA 1
ATOM 2137 C C . GLU A 1 280 ? 19.324 -12.790 -1.465 1.00 63.12 280 GLU A C 1
ATOM 2139 O O . GLU A 1 280 ? 20.175 -12.952 -0.590 1.00 63.12 280 GLU A O 1
ATOM 2144 N N . PHE A 1 281 ? 19.522 -13.197 -2.724 1.00 61.81 281 PHE A N 1
ATOM 2145 C CA . PHE A 1 281 ? 20.719 -13.930 -3.159 1.00 61.81 281 PHE A CA 1
ATOM 2146 C C . PHE A 1 281 ? 22.015 -13.161 -2.867 1.00 61.81 281 PHE A C 1
ATOM 2148 O O . PHE A 1 281 ? 23.038 -13.744 -2.499 1.00 61.81 281 PHE A O 1
ATOM 2155 N N . MET A 1 282 ? 21.983 -11.840 -3.034 1.00 57.53 282 MET A N 1
ATOM 2156 C CA . MET A 1 282 ? 23.158 -10.994 -2.852 1.00 57.53 282 MET A CA 1
ATOM 2157 C C . MET A 1 282 ? 23.421 -10.697 -1.373 1.00 57.53 282 MET A C 1
ATOM 2159 O O . MET A 1 282 ? 24.586 -10.674 -0.975 1.00 57.53 282 MET A O 1
ATOM 2163 N N . ARG A 1 283 ? 22.373 -10.578 -0.543 1.00 60.12 283 ARG A N 1
ATOM 2164 C CA . ARG A 1 283 ? 22.500 -10.527 0.924 1.00 60.12 283 ARG A CA 1
ATOM 2165 C C . ARG A 1 283 ? 23.180 -11.783 1.479 1.00 60.12 283 ARG A C 1
ATOM 2167 O O . ARG A 1 283 ? 24.117 -11.645 2.252 1.00 60.12 283 ARG A O 1
ATOM 2174 N N . GLU A 1 284 ? 22.797 -12.977 1.018 1.00 64.12 284 GLU A N 1
ATOM 2175 C CA . GLU A 1 284 ? 23.401 -14.254 1.454 1.00 64.12 284 GLU A CA 1
ATOM 2176 C C . GLU A 1 284 ? 24.881 -14.416 1.046 1.00 64.12 284 GLU A C 1
ATOM 2178 O O . GLU A 1 284 ? 25.621 -15.194 1.647 1.00 64.12 284 GLU A O 1
ATOM 2183 N N . ARG A 1 285 ? 25.339 -13.731 -0.014 1.00 63.12 285 ARG A N 1
ATOM 2184 C CA . ARG A 1 285 ? 26.687 -13.925 -0.582 1.00 63.12 285 ARG A CA 1
ATOM 2185 C C . ARG A 1 285 ? 27.712 -12.880 -0.134 1.00 63.12 285 ARG A C 1
ATOM 2187 O O . ARG A 1 285 ? 28.910 -13.147 -0.242 1.00 63.12 285 ARG A O 1
ATOM 2194 N N . PHE A 1 286 ? 27.264 -11.717 0.340 1.00 59.66 286 PHE A N 1
ATOM 2195 C CA . PHE A 1 286 ? 28.109 -10.565 0.684 1.00 59.66 286 PHE A CA 1
ATOM 2196 C C . PHE A 1 286 ? 27.939 -10.097 2.148 1.00 59.66 286 PHE A C 1
ATOM 2198 O O . PHE A 1 286 ? 28.113 -8.914 2.427 1.00 59.66 286 PHE A O 1
ATOM 2205 N N . GLU A 1 287 ? 27.656 -11.015 3.083 1.00 54.47 287 GLU A N 1
ATOM 2206 C CA . GLU A 1 287 ? 27.413 -10.733 4.517 1.00 54.47 287 GLU A CA 1
ATOM 2207 C C . GLU A 1 287 ? 28.548 -9.953 5.226 1.00 54.47 287 GLU A C 1
ATOM 2209 O O . GLU A 1 287 ? 28.282 -9.188 6.149 1.00 54.47 287 GLU A O 1
ATOM 2214 N N . ASP A 1 288 ? 29.799 -10.083 4.766 1.00 52.97 288 ASP A N 1
ATOM 2215 C CA . ASP A 1 288 ? 30.995 -9.529 5.430 1.00 52.97 288 ASP A CA 1
ATOM 2216 C C . ASP A 1 288 ? 31.453 -8.141 4.918 1.00 52.97 288 ASP A C 1
ATOM 2218 O O . ASP A 1 288 ? 32.540 -7.671 5.271 1.00 52.97 288 ASP A O 1
ATOM 2222 N N . ARG A 1 289 ? 30.680 -7.455 4.060 1.00 58.94 289 ARG A N 1
ATOM 2223 C CA . ARG A 1 289 ? 31.013 -6.092 3.589 1.00 58.94 289 ARG A CA 1
ATOM 2224 C C . ARG A 1 289 ? 29.805 -5.156 3.665 1.00 58.94 289 ARG A C 1
ATOM 2226 O O . ARG A 1 289 ? 28.706 -5.537 3.286 1.00 58.94 289 ARG A O 1
ATOM 2233 N N . GLU A 1 290 ? 30.029 -3.897 4.058 1.00 62.91 290 GLU A N 1
ATOM 2234 C CA . GLU A 1 290 ? 29.052 -2.803 3.900 1.00 62.91 290 GLU A CA 1
ATOM 2235 C C . GLU A 1 290 ? 28.844 -2.493 2.406 1.00 62.91 290 GLU A C 1
ATOM 2237 O O . GLU A 1 290 ? 29.441 -1.562 1.860 1.00 62.91 290 GLU A O 1
ATOM 2242 N N . VAL A 1 291 ? 28.055 -3.317 1.722 1.00 71.44 291 VAL A N 1
ATOM 2243 C CA . VAL A 1 291 ? 27.717 -3.168 0.304 1.00 71.44 291 VAL A CA 1
ATOM 2244 C C . VAL A 1 291 ? 26.259 -2.734 0.195 1.00 71.44 291 VAL A C 1
ATOM 2246 O O . VAL A 1 291 ? 25.375 -3.385 0.748 1.00 71.44 291 VAL A O 1
ATOM 2249 N N . TYR A 1 292 ? 26.002 -1.652 -0.538 1.00 79.75 292 TYR A N 1
ATOM 2250 C CA . TYR A 1 292 ? 24.650 -1.267 -0.928 1.00 79.75 292 TYR A CA 1
ATOM 2251 C C . TYR A 1 292 ? 24.208 -2.094 -2.129 1.00 79.75 292 TYR A C 1
ATOM 2253 O O . TYR A 1 292 ? 24.945 -2.234 -3.106 1.00 79.75 292 TYR A O 1
ATOM 2261 N N . ILE A 1 293 ? 22.986 -2.609 -2.086 1.00 78.62 293 ILE A N 1
ATOM 2262 C CA . ILE A 1 293 ? 22.387 -3.316 -3.214 1.00 78.62 293 ILE A CA 1
ATOM 2263 C C . ILE A 1 293 ? 21.685 -2.293 -4.106 1.00 78.62 293 ILE A C 1
ATOM 2265 O O . ILE A 1 293 ? 20.716 -1.651 -3.702 1.00 78.62 293 ILE A O 1
ATOM 2269 N N . GLY A 1 294 ? 22.206 -2.119 -5.318 1.00 81.94 294 GLY A N 1
ATOM 2270 C CA . GLY A 1 294 ? 21.641 -1.231 -6.323 1.00 81.94 294 GLY A CA 1
ATOM 2271 C C . GLY A 1 294 ? 20.476 -1.886 -7.057 1.00 81.94 294 GLY A C 1
ATOM 2272 O O . GLY A 1 294 ? 20.683 -2.876 -7.759 1.00 81.94 294 GLY A O 1
ATOM 2273 N N . LEU A 1 295 ? 19.278 -1.329 -6.899 1.00 75.94 295 LEU A N 1
ATOM 2274 C CA . LEU A 1 295 ? 18.011 -1.826 -7.435 1.00 75.94 295 LEU A CA 1
ATOM 2275 C C . LEU A 1 295 ? 17.360 -0.802 -8.369 1.00 75.94 295 LEU A C 1
ATOM 2277 O O . LEU A 1 295 ? 17.741 0.369 -8.389 1.00 75.94 295 LEU A O 1
ATOM 2281 N N . ASP A 1 296 ? 16.362 -1.259 -9.123 1.00 78.25 296 ASP A N 1
ATOM 2282 C CA . ASP A 1 296 ? 15.597 -0.400 -10.023 1.00 78.25 296 ASP A CA 1
ATOM 2283 C C . ASP A 1 296 ? 14.694 0.569 -9.243 1.00 78.25 296 ASP A C 1
ATOM 2285 O O . ASP A 1 296 ? 14.237 0.291 -8.129 1.00 78.25 296 ASP A O 1
ATOM 2289 N N . TRP A 1 297 ? 14.372 1.698 -9.868 1.00 72.31 297 TRP A N 1
ATOM 2290 C CA . TRP A 1 297 ? 13.572 2.770 -9.284 1.00 72.31 297 TRP A CA 1
ATOM 2291 C C . TRP A 1 297 ? 12.166 2.390 -8.775 1.00 72.31 297 TRP A C 1
ATOM 2293 O O . TRP A 1 297 ? 11.692 3.113 -7.899 1.00 72.31 297 TRP A O 1
ATOM 2303 N N . PRO A 1 298 ? 11.470 1.311 -9.210 1.00 67.12 298 PRO A N 1
ATOM 2304 C CA . PRO A 1 298 ? 10.182 0.927 -8.633 1.00 67.12 298 PRO A CA 1
ATOM 2305 C C . PRO A 1 298 ? 10.217 0.670 -7.124 1.00 67.12 298 PRO A C 1
ATOM 2307 O O . PRO A 1 298 ? 9.166 0.748 -6.493 1.00 67.12 298 PRO A O 1
ATOM 2310 N N . ILE A 1 299 ? 11.390 0.428 -6.522 1.00 60.84 299 ILE A N 1
ATOM 2311 C CA . ILE A 1 299 ? 11.523 0.383 -5.057 1.00 60.84 299 ILE A CA 1
ATOM 2312 C C . ILE A 1 299 ? 11.116 1.709 -4.395 1.00 60.84 299 ILE A C 1
ATOM 2314 O O . ILE A 1 299 ? 10.553 1.701 -3.308 1.00 60.84 299 ILE A O 1
ATOM 2318 N N . LEU A 1 300 ? 11.307 2.838 -5.085 1.00 64.12 300 LEU A N 1
ATOM 2319 C CA . LEU A 1 300 ? 10.858 4.168 -4.657 1.00 64.12 300 LEU A CA 1
ATOM 2320 C C . LEU A 1 300 ? 9.341 4.360 -4.802 1.00 64.12 300 LEU A C 1
ATOM 2322 O O . LEU A 1 300 ? 8.796 5.322 -4.274 1.00 64.12 300 LEU A O 1
ATOM 2326 N N . ALA A 1 301 ? 8.665 3.473 -5.535 1.00 54.59 301 ALA A N 1
ATOM 2327 C CA . ALA A 1 301 ? 7.218 3.475 -5.734 1.00 54.59 301 ALA A CA 1
ATOM 2328 C C . ALA A 1 301 ? 6.490 2.434 -4.848 1.00 54.59 301 ALA A C 1
ATOM 2330 O O . ALA A 1 301 ? 5.286 2.231 -5.015 1.00 54.59 301 ALA A O 1
ATOM 2331 N N . GLY A 1 302 ? 7.214 1.739 -3.958 1.00 52.66 302 GLY A N 1
ATOM 2332 C CA . GLY A 1 302 ? 6.725 0.634 -3.126 1.00 52.66 302 GLY A CA 1
ATOM 2333 C C . GLY A 1 302 ? 6.042 1.052 -1.816 1.00 52.66 302 GLY A C 1
ATOM 2334 O O . GLY A 1 302 ? 6.001 2.220 -1.451 1.00 52.66 302 GLY A O 1
ATOM 2335 N N . THR A 1 303 ? 5.473 0.071 -1.107 1.00 54.88 303 THR A N 1
ATOM 2336 C CA . THR A 1 303 ? 4.895 0.256 0.236 1.00 54.88 303 THR A CA 1
ATOM 2337 C C . THR A 1 303 ? 5.986 0.244 1.307 1.00 54.88 303 THR A C 1
ATOM 2339 O O . THR A 1 303 ? 6.890 -0.582 1.243 1.00 54.88 303 THR A O 1
ATOM 2342 N N . ASP A 1 304 ? 5.846 1.083 2.339 1.00 57.94 304 ASP A N 1
ATOM 2343 C CA . ASP A 1 304 ? 6.738 1.070 3.506 1.00 57.94 304 ASP A CA 1
ATOM 2344 C C . ASP A 1 304 ? 6.714 -0.264 4.273 1.00 57.94 304 ASP A C 1
ATOM 2346 O O . ASP A 1 304 ? 7.550 -0.479 5.138 1.00 57.94 304 ASP A O 1
ATOM 2350 N N . PHE A 1 305 ? 5.749 -1.163 4.055 1.00 66.06 305 PHE A N 1
ATOM 2351 C CA . PHE A 1 305 ? 5.678 -2.416 4.810 1.00 66.06 305 PHE A CA 1
ATOM 2352 C C . PHE A 1 305 ? 6.693 -3.432 4.277 1.00 66.06 305 PHE A C 1
ATOM 2354 O O . PHE A 1 305 ? 6.477 -4.041 3.229 1.00 66.06 305 PHE A O 1
ATOM 2361 N N . ASN A 1 306 ? 7.749 -3.695 5.052 1.00 67.62 306 ASN A N 1
ATOM 2362 C CA . ASN A 1 306 ? 8.656 -4.811 4.780 1.00 67.62 306 ASN A CA 1
ATOM 2363 C C . ASN A 1 306 ? 7.872 -6.121 4.825 1.00 67.62 306 ASN A C 1
ATOM 2365 O O . ASN A 1 306 ? 7.132 -6.327 5.783 1.00 67.62 306 ASN A O 1
ATOM 2369 N N . SER A 1 307 ? 8.035 -7.003 3.836 1.00 69.00 307 SER A N 1
ATOM 2370 C CA . SER A 1 307 ? 7.434 -8.339 3.838 1.00 69.00 307 SER A CA 1
ATOM 2371 C C . SER A 1 307 ? 8.395 -9.373 4.441 1.00 69.00 307 SER A C 1
ATOM 2373 O O . SER A 1 307 ? 9.609 -9.316 4.260 1.00 69.00 307 SER A O 1
ATOM 2375 N N . TYR A 1 308 ? 7.848 -10.333 5.184 1.00 70.62 308 TYR A N 1
ATOM 2376 C CA . TYR A 1 308 ? 8.592 -11.380 5.884 1.00 70.62 308 TYR A CA 1
ATOM 2377 C C . TYR A 1 308 ? 8.037 -12.758 5.494 1.00 70.62 308 TYR A C 1
ATOM 2379 O O . TYR A 1 308 ? 7.332 -13.398 6.277 1.00 70.62 308 TYR A O 1
ATOM 2387 N N . PRO A 1 309 ? 8.339 -13.254 4.278 1.00 48.06 309 PRO A N 1
ATOM 2388 C CA . PRO A 1 309 ? 7.802 -14.525 3.782 1.00 48.06 309 PRO A CA 1
ATOM 2389 C C . PRO A 1 309 ? 8.216 -15.748 4.625 1.00 48.06 309 PRO A C 1
ATOM 2391 O O . PRO A 1 309 ? 7.571 -16.794 4.543 1.00 48.06 309 PRO A O 1
ATOM 2394 N N . LYS A 1 310 ? 9.265 -15.629 5.455 1.00 60.91 310 LYS A N 1
ATOM 2395 C CA . LYS A 1 310 ? 9.748 -16.663 6.387 1.00 60.91 310 LYS A CA 1
ATOM 2396 C C . LYS A 1 310 ? 10.030 -16.080 7.778 1.00 60.91 310 LYS A C 1
ATOM 2398 O O . LYS A 1 310 ? 11.179 -15.991 8.200 1.00 60.91 310 LYS A O 1
ATOM 2403 N N . SER A 1 311 ? 8.991 -15.661 8.493 1.00 73.06 311 SER A N 1
ATOM 2404 C CA . SER A 1 311 ? 9.126 -15.221 9.888 1.00 73.06 311 SER A CA 1
ATOM 2405 C C . SER A 1 311 ? 9.088 -16.411 10.861 1.00 73.06 311 SER A C 1
ATOM 2407 O O . SER A 1 311 ? 8.268 -17.318 10.666 1.00 73.06 311 SER A O 1
ATOM 2409 N N . PRO A 1 312 ? 9.958 -16.448 11.896 1.00 79.69 312 PRO A N 1
ATOM 2410 C CA . PRO A 1 312 ? 9.885 -17.470 12.931 1.00 79.69 312 PRO A CA 1
ATOM 2411 C C . PRO A 1 312 ? 8.560 -17.361 13.683 1.00 79.69 312 PRO A C 1
ATOM 2413 O O . PRO A 1 312 ? 8.029 -16.272 13.902 1.00 79.69 312 PRO A O 1
ATOM 2416 N N . GLU A 1 313 ? 8.030 -18.508 14.084 1.00 90.50 313 GLU A N 1
ATOM 2417 C CA . GLU A 1 313 ? 6.852 -18.543 14.935 1.00 90.50 313 GLU A CA 1
ATOM 2418 C C . GLU A 1 313 ? 7.204 -18.017 16.330 1.00 90.50 313 GLU A C 1
ATOM 2420 O O . GLU A 1 313 ? 8.156 -18.472 16.965 1.00 90.50 313 GLU A O 1
ATOM 2425 N N . ILE A 1 314 ? 6.434 -17.036 16.794 1.00 91.56 314 ILE A N 1
ATOM 2426 C CA . ILE A 1 314 ? 6.507 -16.512 18.153 1.00 91.56 314 ILE A CA 1
ATOM 2427 C C . ILE A 1 314 ? 5.335 -17.101 18.918 1.00 91.56 314 ILE A C 1
ATOM 2429 O O . ILE A 1 314 ? 4.182 -16.765 18.645 1.00 91.56 314 ILE A O 1
ATOM 2433 N N . GLU A 1 315 ? 5.641 -17.968 19.877 1.00 93.31 315 GLU A N 1
ATOM 2434 C CA . GLU A 1 315 ? 4.642 -18.589 20.737 1.00 93.31 315 GLU A CA 1
ATOM 2435 C C . GLU A 1 315 ? 3.968 -17.544 21.637 1.00 93.31 315 GLU A C 1
ATOM 2437 O O . GLU A 1 315 ? 4.611 -16.643 22.183 1.00 93.31 315 GLU A O 1
ATOM 2442 N N . VAL A 1 316 ? 2.649 -17.661 21.778 1.00 89.12 316 VAL A N 1
ATOM 2443 C CA . VAL A 1 316 ? 1.828 -16.785 22.626 1.00 89.12 316 VAL A CA 1
ATOM 2444 C C . VAL A 1 316 ? 0.938 -17.630 23.523 1.00 89.12 316 VAL A C 1
ATOM 2446 O O . VAL A 1 316 ? 0.959 -17.494 24.743 1.00 89.12 316 VAL A O 1
ATOM 2449 N N . MET A 1 317 ? 0.123 -18.480 22.905 1.00 90.06 317 MET A N 1
ATOM 2450 C CA . MET A 1 317 ? -0.816 -19.391 23.547 1.00 90.06 317 MET A CA 1
ATOM 2451 C C . MET A 1 317 ? -1.353 -20.358 22.487 1.00 90.06 317 MET A C 1
ATOM 2453 O O . MET A 1 317 ? -1.353 -20.008 21.307 1.00 90.06 317 MET A O 1
ATOM 2457 N N . PRO A 1 318 ? -1.924 -21.508 22.876 1.00 93.56 318 PRO A N 1
ATOM 2458 C CA . PRO A 1 318 ? -2.741 -22.298 21.963 1.00 93.56 318 PRO A CA 1
ATOM 2459 C C . PRO A 1 318 ? -3.817 -21.419 21.303 1.00 93.56 318 PRO A C 1
ATOM 2461 O O . PRO A 1 318 ? -4.690 -20.872 21.986 1.00 93.56 318 PRO A O 1
ATOM 2464 N N . ILE A 1 319 ? -3.714 -21.235 19.987 1.00 96.06 319 ILE A N 1
ATOM 2465 C CA . ILE A 1 319 ? -4.594 -20.367 19.205 1.00 96.06 319 ILE A CA 1
ATOM 2466 C C . ILE A 1 319 ? -5.902 -21.120 18.926 1.00 96.06 319 ILE A C 1
ATOM 2468 O O . ILE A 1 319 ? -5.849 -22.267 18.470 1.00 96.06 319 ILE A O 1
ATOM 2472 N N . PRO A 1 320 ? -7.079 -20.503 19.161 1.00 95.81 320 PRO A N 1
ATOM 2473 C CA . PRO A 1 320 ? -8.366 -21.123 18.856 1.00 95.81 320 PRO A CA 1
ATOM 2474 C C . PRO A 1 320 ? -8.453 -21.581 17.399 1.00 95.81 320 PRO A C 1
ATOM 2476 O O . PRO A 1 320 ? -8.045 -20.846 16.502 1.00 95.81 320 PRO A O 1
ATOM 2479 N N . GLU A 1 321 ? -9.025 -22.762 17.154 1.00 96.19 321 GLU A N 1
ATOM 2480 C CA . GLU A 1 321 ? -9.075 -23.388 15.820 1.00 96.19 321 GLU A CA 1
ATOM 2481 C C . GLU A 1 321 ? -9.652 -22.462 14.740 1.00 96.19 321 GLU A C 1
ATOM 2483 O O . GLU A 1 321 ? -9.130 -22.399 13.631 1.00 96.19 321 GLU A O 1
ATOM 2488 N N . ASN A 1 322 ? -10.675 -21.670 15.076 1.00 95.94 322 ASN A N 1
ATOM 2489 C CA . ASN A 1 322 ? -11.306 -20.731 14.146 1.00 95.94 322 ASN A CA 1
ATOM 2490 C C . ASN A 1 322 ? -10.454 -19.492 13.803 1.00 95.94 322 ASN A C 1
ATOM 2492 O O . ASN A 1 322 ? -10.817 -18.742 12.900 1.00 95.94 322 ASN A O 1
ATOM 2496 N N . MET A 1 323 ? -9.338 -19.280 14.504 1.00 96.50 323 MET A N 1
ATOM 2497 C CA . MET A 1 323 ? -8.376 -18.200 14.265 1.00 96.50 323 MET A CA 1
ATOM 2498 C C . MET A 1 323 ? -7.055 -18.693 13.669 1.00 96.50 323 MET A C 1
ATOM 2500 O O . MET A 1 323 ? -6.266 -17.880 13.186 1.00 96.50 323 MET A O 1
ATOM 2504 N N . GLN A 1 324 ? -6.788 -19.999 13.682 1.00 95.69 324 GLN A N 1
ATOM 2505 C CA . GLN A 1 324 ? -5.551 -20.545 13.128 1.00 95.69 324 GLN A CA 1
ATOM 2506 C C . GLN A 1 324 ? -5.433 -20.205 11.636 1.00 95.69 324 GLN A C 1
ATOM 2508 O O . GLN A 1 324 ? -6.407 -20.243 10.885 1.00 95.69 324 GLN A O 1
ATOM 2513 N N . HIS A 1 325 ? -4.221 -19.851 11.207 1.00 92.06 325 HIS A N 1
ATOM 2514 C CA . HIS A 1 325 ? -3.877 -19.449 9.838 1.00 92.06 325 HIS A CA 1
ATOM 2515 C C . HIS A 1 325 ? -4.517 -18.151 9.327 1.00 92.06 325 HIS A C 1
ATOM 2517 O O . HIS A 1 325 ? -4.229 -17.768 8.191 1.00 92.06 325 HIS A O 1
ATOM 2523 N N . GLN A 1 326 ? -5.320 -17.458 10.142 1.00 94.38 326 GLN A N 1
ATOM 2524 C CA . GLN A 1 326 ? -5.874 -16.149 9.800 1.00 94.38 326 GLN A CA 1
ATOM 2525 C C . GLN A 1 326 ? -4.805 -15.058 9.853 1.00 94.38 326 GLN A C 1
ATOM 2527 O O . GLN A 1 326 ? -3.802 -15.178 10.561 1.00 94.38 326 GLN A O 1
ATOM 2532 N N . TYR A 1 327 ? -5.042 -13.980 9.108 1.00 95.75 327 TYR A N 1
ATOM 2533 C CA . TYR A 1 327 ? -4.165 -12.816 9.063 1.00 95.75 327 TYR A CA 1
ATOM 2534 C C . TYR A 1 327 ? -4.798 -11.651 9.819 1.00 95.75 327 TYR A C 1
ATOM 2536 O O . TYR A 1 327 ? -5.988 -11.389 9.659 1.00 95.75 327 TYR A O 1
ATOM 2544 N N . LEU A 1 328 ? -4.001 -10.938 10.612 1.00 96.69 328 LEU A N 1
ATOM 2545 C CA . LEU A 1 328 ? -4.435 -9.759 11.358 1.00 96.69 328 LEU A CA 1
ATOM 2546 C C . LEU A 1 328 ? -3.497 -8.588 11.077 1.00 96.69 328 LEU A C 1
ATOM 2548 O O . LEU A 1 328 ? -2.287 -8.719 11.242 1.00 96.69 328 LEU A O 1
ATOM 2552 N N . LEU A 1 329 ? -4.063 -7.438 10.707 1.00 95.62 329 LEU A N 1
ATOM 2553 C CA . LEU A 1 329 ? -3.374 -6.154 10.803 1.00 95.62 329 LEU A CA 1
ATOM 2554 C C . LEU A 1 329 ? -3.509 -5.658 12.244 1.00 95.62 329 LEU A C 1
ATOM 2556 O O . LEU A 1 329 ? -4.623 -5.498 12.740 1.00 95.62 329 LEU A O 1
ATOM 2560 N N . ILE A 1 330 ? -2.388 -5.436 12.924 1.00 96.62 330 ILE A N 1
ATOM 2561 C CA . ILE A 1 330 ? -2.381 -5.133 14.356 1.00 96.62 330 ILE A CA 1
ATOM 2562 C C . ILE A 1 330 ? -1.355 -4.053 14.698 1.00 96.62 330 ILE A C 1
ATOM 2564 O O . ILE A 1 330 ? -0.276 -3.981 14.109 1.00 96.62 330 ILE A O 1
ATOM 2568 N N . SER A 1 331 ? -1.697 -3.196 15.662 1.00 96.25 331 SER A N 1
ATOM 2569 C CA . SER A 1 331 ? -0.804 -2.152 16.162 1.00 96.25 331 SER A CA 1
ATOM 2570 C C . SER A 1 331 ? 0.332 -2.735 16.999 1.00 96.25 331 SER A C 1
ATOM 2572 O O . SER A 1 331 ? 0.181 -3.753 17.682 1.00 96.25 331 SER A O 1
ATOM 2574 N N . ALA A 1 332 ? 1.464 -2.048 16.994 1.00 92.38 332 ALA A N 1
ATOM 2575 C CA . ALA A 1 332 ? 2.648 -2.417 17.743 1.00 92.38 332 ALA A CA 1
ATOM 2576 C C . ALA A 1 332 ? 2.526 -2.089 19.235 1.00 92.38 332 ALA A C 1
ATOM 2578 O O . ALA A 1 332 ? 1.952 -1.068 19.624 1.00 92.38 332 ALA A O 1
ATOM 2579 N N . SER A 1 333 ? 3.146 -2.908 20.082 1.00 90.31 333 SER A N 1
ATOM 2580 C CA . SER A 1 333 ? 3.378 -2.560 21.484 1.00 90.31 333 SER A CA 1
ATOM 2581 C C . SER A 1 333 ? 4.245 -1.302 21.579 1.00 90.31 333 SER A C 1
ATOM 2583 O O . SER A 1 333 ? 5.143 -1.098 20.759 1.00 90.31 333 SER A O 1
ATOM 2585 N N . TRP A 1 334 ? 3.995 -0.467 22.594 1.00 80.31 334 TRP A N 1
ATOM 2586 C CA . TRP A 1 334 ? 4.692 0.816 22.794 1.00 80.31 334 TRP A CA 1
ATOM 2587 C C . TRP A 1 334 ? 4.574 1.797 21.612 1.00 80.31 334 TRP A C 1
ATOM 2589 O O . TRP A 1 334 ? 5.402 2.694 21.450 1.00 80.31 334 TRP A O 1
ATOM 2599 N N . SER A 1 335 ? 3.556 1.639 20.762 1.00 87.19 335 SER A N 1
ATOM 2600 C CA . SER A 1 335 ? 3.196 2.641 19.758 1.00 87.19 335 SER A CA 1
ATOM 2601 C C . SER A 1 335 ? 2.211 3.659 20.328 1.00 87.19 335 SER A C 1
ATOM 2603 O O . SER A 1 335 ? 1.481 3.393 21.284 1.00 87.19 335 SER A O 1
ATOM 2605 N N . HIS A 1 336 ? 2.186 4.848 19.732 1.00 85.94 336 HIS A N 1
ATOM 2606 C CA . HIS A 1 336 ? 1.220 5.882 20.077 1.00 85.94 336 HIS A CA 1
ATOM 2607 C C . HIS A 1 336 ? 0.232 6.043 18.927 1.00 85.94 336 HIS A C 1
ATOM 2609 O O . HIS A 1 336 ? 0.645 6.341 17.809 1.00 85.94 336 HIS A O 1
ATOM 2615 N N . PHE A 1 337 ? -1.075 5.979 19.203 1.00 88.94 337 PHE A N 1
ATOM 2616 C CA . PHE A 1 337 ? -2.107 6.212 18.178 1.00 88.94 337 PHE A CA 1
ATOM 2617 C C . PHE A 1 337 ? -1.932 7.561 17.460 1.00 88.94 337 PHE A C 1
ATOM 2619 O O . PHE A 1 337 ? -2.179 7.664 16.263 1.00 88.94 337 PHE A O 1
ATOM 2626 N N . ARG A 1 338 ? -1.414 8.587 18.156 1.00 87.06 338 ARG A N 1
ATOM 2627 C CA . ARG A 1 338 ? -1.092 9.899 17.565 1.00 87.06 338 ARG A CA 1
ATOM 2628 C C . ARG A 1 338 ? -0.015 9.830 16.469 1.00 87.06 338 ARG A C 1
ATOM 2630 O O . ARG A 1 338 ? -0.020 10.684 15.586 1.00 87.06 338 ARG A O 1
ATOM 2637 N N . GLN A 1 339 ? 0.906 8.866 16.552 1.00 75.69 339 GLN A N 1
ATOM 2638 C CA . GLN A 1 339 ? 2.017 8.687 15.610 1.00 75.69 339 GLN A CA 1
ATOM 2639 C C . GLN A 1 339 ? 1.742 7.631 14.544 1.00 75.69 339 GLN A C 1
ATOM 2641 O O . GLN A 1 339 ? 2.314 7.734 13.466 1.00 75.69 339 GLN A O 1
ATOM 2646 N N . LEU A 1 340 ? 0.829 6.688 14.793 1.00 81.62 340 LEU A N 1
ATOM 2647 C CA . LEU A 1 340 ? 0.503 5.594 13.873 1.00 81.62 340 LEU A CA 1
ATOM 2648 C C . LEU A 1 340 ? 0.261 6.071 12.430 1.00 81.62 340 LEU A C 1
ATOM 2650 O O . LEU A 1 340 ? 0.767 5.465 11.493 1.00 81.62 340 LEU A O 1
ATOM 2654 N N . LYS A 1 341 ? -0.443 7.197 12.252 1.00 79.75 341 LYS A N 1
ATOM 2655 C CA . LYS A 1 341 ? -0.707 7.787 10.928 1.00 79.75 341 LYS A CA 1
ATOM 2656 C C . LYS A 1 341 ? 0.549 8.256 10.174 1.00 79.75 341 LYS A C 1
ATOM 2658 O O . LYS A 1 341 ? 0.506 8.365 8.959 1.00 79.75 341 LYS A O 1
ATOM 2663 N N . ASN A 1 342 ? 1.627 8.581 10.890 1.00 69.38 342 ASN A N 1
ATOM 2664 C CA . ASN A 1 342 ? 2.870 9.118 10.331 1.00 69.38 342 ASN A CA 1
ATOM 2665 C C . ASN A 1 342 ? 3.921 8.022 10.091 1.00 69.38 342 ASN A C 1
ATOM 2667 O O . ASN A 1 342 ? 4.859 8.245 9.338 1.00 69.38 342 ASN A O 1
ATOM 2671 N N . GLN A 1 343 ? 3.806 6.875 10.769 1.00 75.31 343 GLN A N 1
ATOM 2672 C CA . GLN A 1 343 ? 4.773 5.774 10.696 1.00 75.31 343 GLN A CA 1
ATOM 2673 C C . GLN A 1 343 ? 4.076 4.396 10.719 1.00 75.31 343 GLN A C 1
ATOM 2675 O O . GLN A 1 343 ? 4.370 3.556 11.577 1.00 75.31 343 GLN A O 1
ATOM 2680 N N . PRO A 1 344 ? 3.132 4.134 9.794 1.00 84.94 344 PRO A N 1
ATOM 2681 C CA . PRO A 1 344 ? 2.275 2.950 9.843 1.00 84.94 344 PRO A CA 1
ATOM 2682 C C . PRO A 1 344 ? 3.060 1.637 9.758 1.00 84.94 344 PRO A C 1
ATOM 2684 O O . PRO A 1 344 ? 2.753 0.708 10.500 1.00 84.94 344 PRO A O 1
ATOM 2687 N N . ALA A 1 345 ? 4.113 1.569 8.941 1.00 81.75 345 ALA A N 1
ATOM 2688 C CA . ALA A 1 345 ? 4.943 0.369 8.822 1.00 81.75 345 ALA A CA 1
ATOM 2689 C C . ALA A 1 345 ? 5.813 0.088 10.062 1.00 81.75 345 ALA A C 1
ATOM 2691 O O . ALA A 1 345 ? 6.292 -1.028 10.244 1.00 81.75 345 ALA A O 1
ATOM 2692 N N . VAL A 1 346 ? 6.015 1.079 10.937 1.00 79.06 346 VAL A N 1
ATOM 2693 C CA . VAL A 1 346 ? 6.727 0.927 12.217 1.00 79.06 346 VAL A CA 1
ATOM 2694 C C . VAL A 1 346 ? 5.753 0.557 13.334 1.00 79.06 346 VAL A C 1
ATOM 2696 O O . VAL A 1 346 ? 6.021 -0.345 14.128 1.00 79.06 346 VAL A O 1
ATOM 2699 N N . ASP A 1 347 ? 4.622 1.261 13.398 1.00 90.94 347 ASP A N 1
ATOM 2700 C CA . ASP A 1 347 ? 3.648 1.163 14.486 1.00 90.94 347 ASP A CA 1
ATOM 2701 C C . ASP A 1 347 ? 2.533 0.139 14.231 1.00 90.94 347 ASP A C 1
ATOM 2703 O O . ASP A 1 347 ? 1.659 -0.039 15.081 1.00 90.94 347 ASP A O 1
ATOM 2707 N N . SER A 1 348 ? 2.562 -0.568 13.103 1.00 94.69 348 SER A N 1
ATOM 2708 C CA . SER A 1 348 ? 1.670 -1.688 12.814 1.00 94.69 348 SER A CA 1
ATOM 2709 C C . SER A 1 348 ? 2.331 -2.733 11.924 1.00 94.69 348 SER A C 1
ATOM 2711 O O . SER A 1 348 ? 3.369 -2.491 11.306 1.00 94.69 348 SER A O 1
ATOM 2713 N N . GLY A 1 349 ? 1.708 -3.902 11.857 1.00 93.31 349 GLY A N 1
ATOM 2714 C CA . GLY A 1 349 ? 2.115 -4.968 10.961 1.00 93.31 349 GLY A CA 1
ATOM 2715 C C . GLY A 1 349 ? 1.024 -6.008 10.770 1.00 93.31 349 GLY A C 1
ATOM 2716 O O . GLY A 1 349 ? 0.043 -6.066 11.513 1.00 93.31 349 GLY A O 1
ATOM 2717 N N . ILE A 1 350 ? 1.203 -6.820 9.740 1.00 95.50 350 ILE A N 1
ATOM 2718 C CA . ILE A 1 350 ? 0.364 -7.961 9.413 1.00 95.50 350 ILE A CA 1
ATOM 2719 C C . ILE A 1 350 ? 1.012 -9.191 10.031 1.00 95.50 350 ILE A C 1
ATOM 2721 O O . ILE A 1 350 ? 2.172 -9.490 9.749 1.00 95.50 350 ILE A O 1
ATOM 2725 N N . ILE A 1 351 ? 0.262 -9.925 10.842 1.00 96.12 351 ILE A N 1
ATOM 2726 C CA . ILE A 1 351 ? 0.663 -11.227 11.371 1.00 96.12 351 ILE A CA 1
ATOM 2727 C C . ILE A 1 351 ? -0.213 -12.323 10.778 1.00 96.12 351 ILE A C 1
ATOM 2729 O O . ILE A 1 351 ? -1.379 -12.089 10.476 1.00 96.12 351 ILE A O 1
ATOM 2733 N N . ARG A 1 352 ? 0.331 -13.530 10.658 1.00 95.50 352 ARG A N 1
ATOM 2734 C CA . ARG A 1 352 ? -0.419 -14.761 10.414 1.00 95.50 352 ARG A CA 1
ATOM 2735 C C . ARG A 1 352 ? -0.417 -15.583 11.690 1.00 95.50 352 ARG A C 1
ATOM 2737 O O . ARG A 1 352 ? 0.648 -15.887 12.217 1.00 95.50 352 ARG A O 1
ATOM 2744 N N . LEU A 1 353 ? -1.589 -15.963 12.172 1.00 96.62 353 LEU A N 1
ATOM 2745 C CA . LEU A 1 353 ? -1.711 -16.814 13.348 1.00 96.62 353 LEU A CA 1
ATOM 2746 C C . LEU A 1 353 ? -1.333 -18.263 13.015 1.00 96.62 353 LEU A C 1
ATOM 2748 O O . LEU A 1 353 ? -1.664 -18.783 11.947 1.00 96.62 353 LEU A O 1
ATOM 2752 N N . THR A 1 354 ? -0.638 -18.918 13.934 1.00 94.81 354 THR A N 1
ATOM 2753 C CA . THR A 1 354 ? -0.253 -20.334 13.852 1.00 94.81 354 THR A CA 1
ATOM 2754 C C . THR A 1 354 ? -1.096 -21.153 14.834 1.00 94.81 354 THR A C 1
ATOM 2756 O O . THR A 1 354 ? -2.155 -20.699 15.262 1.00 94.81 354 THR A O 1
ATOM 2759 N N . GLN A 1 355 ? -0.674 -22.373 15.174 1.00 95.25 355 GLN A N 1
ATOM 2760 C CA . GLN A 1 355 ? -1.372 -23.193 16.168 1.00 95.25 355 GLN A CA 1
ATOM 2761 C C . GLN A 1 355 ? -1.079 -22.747 17.607 1.00 95.25 355 GLN A C 1
ATOM 2763 O O . GLN A 1 355 ? -1.952 -22.872 18.464 1.00 95.25 355 GLN A O 1
ATOM 2768 N N . THR A 1 356 ? 0.113 -22.206 17.887 1.00 94.38 356 THR A N 1
ATOM 2769 C CA . THR A 1 356 ? 0.528 -21.802 19.246 1.00 94.38 356 THR A CA 1
ATOM 2770 C C . THR A 1 356 ? 0.961 -20.335 19.350 1.00 94.38 356 THR A C 1
ATOM 2772 O O . THR A 1 356 ? 1.334 -19.862 20.427 1.00 94.38 356 THR A O 1
ATOM 2775 N N . GLY A 1 357 ? 0.879 -19.565 18.263 1.00 94.56 357 GLY A N 1
ATOM 2776 C CA . GLY A 1 357 ? 1.357 -18.190 18.245 1.00 94.56 357 GLY A CA 1
ATOM 2777 C C . GLY A 1 357 ? 1.076 -17.439 16.947 1.00 94.56 357 GLY A C 1
ATOM 2778 O O . GLY A 1 357 ? -0.035 -17.475 16.411 1.00 94.56 357 GLY A O 1
ATOM 2779 N N . TYR A 1 358 ? 2.078 -16.710 16.458 1.00 94.94 358 TYR A N 1
ATOM 2780 C CA . TYR A 1 358 ? 1.995 -15.969 15.201 1.00 94.94 358 TYR A CA 1
ATOM 2781 C C . TYR A 1 358 ? 3.338 -15.878 14.474 1.00 94.94 358 TYR A C 1
ATOM 2783 O O . TYR A 1 358 ? 4.407 -16.005 15.064 1.00 94.94 358 TYR A O 1
ATOM 2791 N N . GLN A 1 359 ? 3.262 -15.591 13.180 1.00 93.50 359 GLN A N 1
ATOM 2792 C CA . GLN A 1 359 ? 4.370 -15.203 12.315 1.00 93.50 359 GLN A CA 1
ATOM 2793 C C . GLN A 1 359 ? 4.122 -13.784 11.815 1.00 93.50 359 GLN A C 1
ATOM 2795 O O . GLN A 1 359 ? 2.991 -13.437 11.475 1.00 93.50 359 GLN A O 1
ATOM 2800 N N . ILE A 1 360 ? 5.157 -12.955 11.748 1.00 90.62 360 ILE A N 1
ATOM 2801 C CA . ILE A 1 360 ? 5.041 -11.628 11.137 1.00 90.62 360 ILE A CA 1
ATOM 2802 C C . ILE A 1 360 ? 5.098 -11.802 9.617 1.00 90.62 360 ILE A C 1
ATOM 2804 O O . ILE A 1 360 ? 5.945 -12.520 9.108 1.00 90.62 360 ILE A O 1
ATOM 2808 N N . ILE A 1 361 ? 4.180 -11.175 8.891 1.00 90.56 361 ILE A N 1
ATOM 2809 C CA . ILE A 1 361 ? 4.069 -11.262 7.430 1.00 90.56 361 ILE A CA 1
ATOM 2810 C C . ILE A 1 361 ? 4.501 -9.962 6.783 1.00 90.56 361 ILE A C 1
ATOM 2812 O O . ILE A 1 361 ? 5.156 -10.002 5.746 1.00 90.56 361 ILE A O 1
ATOM 2816 N N . ALA A 1 362 ? 4.140 -8.823 7.376 1.00 85.38 362 ALA A N 1
ATOM 2817 C CA . ALA A 1 362 ? 4.606 -7.529 6.909 1.00 85.38 362 ALA A CA 1
ATOM 2818 C C . ALA A 1 362 ? 4.592 -6.458 8.013 1.00 85.38 362 ALA A C 1
ATOM 2820 O O . ALA A 1 362 ? 3.812 -6.574 8.954 1.00 85.38 362 ALA A O 1
ATOM 2821 N N . GLY A 1 363 ? 5.388 -5.397 7.888 1.00 86.38 363 GLY A N 1
ATOM 2822 C CA . GLY A 1 363 ? 5.416 -4.271 8.836 1.00 86.38 363 GLY A CA 1
ATOM 2823 C C . GLY A 1 363 ? 6.177 -4.562 10.133 1.00 86.38 363 GLY A C 1
ATOM 2824 O O . GLY A 1 363 ? 6.970 -5.492 10.209 1.00 86.38 363 GLY A O 1
ATOM 2825 N N . PHE A 1 364 ? 5.956 -3.759 11.174 1.00 83.88 364 PHE A N 1
ATOM 2826 C CA . PHE A 1 364 ? 6.831 -3.691 12.352 1.00 83.88 364 PHE A CA 1
ATOM 2827 C C . PHE A 1 364 ? 8.304 -3.432 12.009 1.00 83.88 364 PHE A C 1
ATOM 2829 O O . PHE A 1 364 ? 9.209 -3.993 12.631 1.00 83.88 364 PHE A O 1
ATOM 2836 N N . ASN A 1 365 ? 8.562 -2.550 11.045 1.00 78.38 365 ASN A N 1
ATOM 2837 C CA . ASN A 1 365 ? 9.885 -2.348 10.456 1.00 78.38 365 ASN A CA 1
ATOM 2838 C C . ASN A 1 365 ? 10.998 -2.036 11.468 1.00 78.38 365 ASN A C 1
ATOM 2840 O O . ASN A 1 365 ? 12.157 -2.335 11.209 1.00 78.38 365 ASN A O 1
ATOM 2844 N N . SER A 1 366 ? 10.670 -1.472 12.636 1.00 68.50 366 SER A N 1
ATOM 2845 C CA . SER A 1 366 ? 11.645 -1.197 13.700 1.00 68.50 366 SER A CA 1
ATOM 2846 C C . SER A 1 366 ? 11.896 -2.385 14.645 1.00 68.50 366 SER A C 1
ATOM 2848 O O . SER A 1 366 ? 12.372 -2.182 15.761 1.00 68.50 366 SER A O 1
ATOM 2850 N N . GLY A 1 367 ? 11.473 -3.600 14.284 1.00 69.38 367 GLY A N 1
ATOM 2851 C CA . GLY A 1 367 ? 11.534 -4.782 15.151 1.00 69.38 367 GLY A CA 1
ATOM 2852 C C . GLY A 1 367 ? 10.561 -4.736 16.333 1.00 69.38 367 GLY A C 1
ATOM 2853 O O . GLY A 1 367 ? 10.698 -5.504 17.289 1.00 69.38 367 GLY A O 1
ATOM 2854 N N . LYS A 1 368 ? 9.575 -3.827 16.292 1.00 81.31 368 LYS A N 1
ATOM 2855 C CA . LYS A 1 368 ? 8.482 -3.828 17.264 1.00 81.31 368 LYS A CA 1
ATOM 2856 C C . LYS A 1 368 ? 7.710 -5.142 17.166 1.00 81.31 368 LYS A C 1
ATOM 2858 O O . LYS A 1 368 ? 7.745 -5.856 16.171 1.00 81.31 368 LYS A O 1
ATOM 2863 N N . LYS A 1 369 ? 7.000 -5.464 18.235 1.00 88.38 369 LYS A N 1
ATOM 2864 C CA . LYS A 1 369 ? 6.104 -6.618 18.270 1.00 88.38 369 LYS A CA 1
ATOM 2865 C C . LYS A 1 369 ? 4.663 -6.125 18.250 1.00 88.38 369 LYS A C 1
ATOM 2867 O O . LYS A 1 369 ? 4.430 -4.975 18.639 1.00 88.38 369 LYS A O 1
ATOM 2872 N N . PRO A 1 370 ? 3.702 -6.972 17.853 1.00 94.00 370 PRO A N 1
ATOM 2873 C CA . PRO A 1 370 ? 2.291 -6.726 18.113 1.00 94.00 370 PRO A CA 1
ATOM 2874 C C . PRO A 1 370 ? 2.033 -6.278 19.556 1.00 94.00 370 PRO A C 1
ATOM 2876 O O . PRO A 1 370 ? 2.824 -6.570 20.456 1.00 94.00 370 PRO A O 1
ATOM 2879 N N . THR A 1 371 ? 0.929 -5.560 19.763 1.00 94.31 371 THR A N 1
ATOM 2880 C CA . THR A 1 371 ? 0.456 -5.117 21.084 1.00 94.31 371 THR A CA 1
ATOM 2881 C C . THR A 1 371 ? 0.632 -6.186 22.169 1.00 94.31 371 THR A C 1
ATOM 2883 O O . THR A 1 371 ? 0.388 -7.372 21.939 1.00 94.31 371 THR A O 1
ATOM 2886 N N . SER A 1 372 ? 1.022 -5.772 23.378 1.00 89.81 372 SER A N 1
ATOM 2887 C CA . SER A 1 372 ? 1.158 -6.671 24.533 1.00 89.81 372 SER A CA 1
ATOM 2888 C C . SER A 1 372 ? -0.154 -7.369 24.904 1.00 89.81 372 SER A C 1
ATOM 2890 O O . SER A 1 372 ? -0.136 -8.412 25.550 1.00 89.81 372 SER A O 1
ATOM 2892 N N . GLU A 1 373 ? -1.290 -6.829 24.462 1.00 91.12 373 GLU A N 1
ATOM 2893 C CA . GLU A 1 373 ? -2.621 -7.410 24.655 1.00 91.12 373 GLU A CA 1
ATOM 2894 C C . GLU A 1 373 ? -3.063 -8.314 23.487 1.00 91.12 373 GLU A C 1
ATOM 2896 O O . GLU A 1 373 ? -4.248 -8.591 23.318 1.00 91.12 373 GLU A O 1
ATOM 2901 N N . ILE A 1 374 ? -2.128 -8.807 22.666 1.00 92.56 374 ILE A N 1
ATOM 2902 C CA . ILE A 1 374 ? -2.427 -9.649 21.494 1.00 92.56 374 ILE A CA 1
ATOM 2903 C C . ILE A 1 374 ? -3.305 -10.864 21.832 1.00 92.56 374 ILE A C 1
ATOM 2905 O O . ILE A 1 374 ? -4.211 -11.196 21.070 1.00 92.56 374 ILE A O 1
ATOM 2909 N N . PHE A 1 375 ? -3.087 -11.500 22.987 1.00 90.00 375 PHE A N 1
ATOM 2910 C CA . PHE A 1 375 ? -3.886 -12.645 23.434 1.00 90.00 375 PHE A CA 1
ATOM 2911 C C . PHE A 1 375 ? -5.375 -12.279 23.549 1.00 90.00 375 PHE A C 1
ATOM 2913 O O . PHE A 1 375 ? -6.239 -13.051 23.138 1.00 90.00 375 PHE A O 1
ATOM 2920 N N . MET A 1 376 ? -5.675 -11.082 24.059 1.00 92.69 376 MET A N 1
ATOM 2921 C CA . MET A 1 376 ? -7.033 -10.586 24.231 1.00 92.69 376 MET A CA 1
ATOM 2922 C C . MET A 1 376 ? -7.666 -10.339 22.860 1.00 92.69 376 MET A C 1
ATOM 2924 O O . MET A 1 376 ? -8.782 -10.795 22.627 1.00 92.69 376 MET A O 1
ATOM 2928 N N . HIS A 1 377 ? -6.938 -9.718 21.926 1.00 95.62 377 HIS A N 1
ATOM 2929 C CA . HIS A 1 377 ? -7.442 -9.471 20.572 1.00 95.62 377 HIS A CA 1
ATOM 2930 C C . HIS A 1 377 ? -7.765 -10.777 19.833 1.00 95.62 377 HIS A C 1
ATOM 2932 O O . HIS A 1 377 ? -8.811 -10.881 19.194 1.00 95.62 377 HIS A O 1
ATOM 2938 N N . ILE A 1 378 ? -6.910 -11.797 19.954 1.00 96.12 378 ILE A N 1
ATOM 2939 C CA . ILE A 1 378 ? -7.137 -13.113 19.338 1.00 96.12 378 ILE A CA 1
ATOM 2940 C C . ILE A 1 378 ? -8.380 -13.785 19.932 1.00 96.12 378 ILE A C 1
ATOM 2942 O O . ILE A 1 378 ? -9.223 -14.291 19.188 1.00 96.12 378 ILE A O 1
ATOM 2946 N N . LEU A 1 379 ? -8.519 -13.779 21.262 1.00 96.00 379 LEU A N 1
ATOM 2947 C CA . LEU A 1 379 ? -9.681 -14.357 21.940 1.00 96.00 379 LEU A CA 1
ATOM 2948 C C . LEU A 1 379 ? -10.975 -13.598 21.610 1.00 96.00 379 LEU A C 1
ATOM 2950 O O . LEU A 1 379 ? -12.008 -14.229 21.392 1.00 96.00 379 LEU A O 1
ATOM 2954 N N . ALA A 1 380 ? -10.912 -12.269 21.510 1.00 96.81 380 ALA A N 1
ATOM 2955 C CA . ALA A 1 380 ? -12.032 -11.427 21.109 1.00 96.81 380 ALA A CA 1
ATOM 2956 C C . ALA A 1 380 ? -12.493 -11.744 19.681 1.00 96.81 380 ALA A C 1
ATOM 2958 O O . ALA A 1 380 ? -13.679 -12.001 19.466 1.00 96.81 380 ALA A O 1
ATOM 2959 N N . HIS A 1 381 ? -11.561 -11.813 18.723 1.00 97.69 381 HIS A N 1
ATOM 2960 C CA . HIS A 1 381 ? -11.874 -12.227 17.356 1.00 97.69 381 HIS A CA 1
ATOM 2961 C C . HIS A 1 381 ? -12.471 -13.638 17.310 1.00 97.69 381 HIS A C 1
ATOM 2963 O O . HIS A 1 381 ? -13.495 -13.842 16.662 1.00 97.69 381 HIS A O 1
ATOM 2969 N N . SER A 1 382 ? -11.888 -14.601 18.035 1.00 97.25 382 SER A N 1
ATOM 2970 C CA . SER A 1 382 ? -12.388 -15.980 18.092 1.00 97.25 382 SER A CA 1
ATOM 2971 C C . SER A 1 382 ? -13.824 -16.048 18.619 1.00 97.25 382 SER A C 1
ATOM 2973 O O . SER A 1 382 ? -14.675 -16.686 17.993 1.00 97.25 382 SER A O 1
ATOM 2975 N N . ALA A 1 383 ? -14.115 -15.356 19.726 1.00 97.38 383 ALA A N 1
ATOM 2976 C CA . ALA A 1 383 ? -15.447 -15.322 20.322 1.00 97.38 383 ALA A CA 1
ATOM 2977 C C . ALA A 1 383 ? -16.472 -14.689 19.375 1.00 97.38 383 ALA A C 1
ATOM 2979 O O . ALA A 1 383 ? -17.566 -15.223 19.199 1.00 97.38 383 ALA A O 1
ATOM 2980 N N . ARG A 1 384 ? -16.111 -13.583 18.715 1.00 97.06 384 ARG A N 1
ATOM 2981 C CA . ARG A 1 384 ? -17.023 -12.887 17.803 1.00 97.06 384 ARG A CA 1
ATOM 2982 C C . ARG A 1 384 ? -17.225 -13.605 16.483 1.00 97.06 384 ARG A C 1
ATOM 2984 O O . ARG A 1 384 ? -18.356 -13.627 16.014 1.00 97.06 384 ARG A O 1
ATOM 2991 N N . LEU A 1 385 ? -16.206 -14.251 15.921 1.00 96.56 385 LEU A N 1
ATOM 2992 C CA . LEU A 1 385 ? -16.359 -15.071 14.713 1.00 96.56 385 LEU A CA 1
ATOM 2993 C C . LEU A 1 385 ? -17.251 -16.296 14.937 1.00 96.56 385 LEU A C 1
ATOM 2995 O O . LEU A 1 385 ? -17.884 -16.763 13.993 1.00 96.56 385 LEU A O 1
ATOM 2999 N N . ALA A 1 386 ? -17.335 -16.802 16.173 1.00 95.69 386 ALA A N 1
ATOM 3000 C CA . ALA A 1 386 ? -18.276 -17.867 16.519 1.00 95.69 386 ALA A CA 1
ATOM 3001 C C . ALA A 1 386 ? -19.748 -17.408 16.460 1.00 95.69 386 ALA A C 1
ATOM 3003 O O . ALA A 1 386 ? -20.634 -18.242 16.295 1.00 95.69 386 ALA A O 1
ATOM 3004 N N . VAL A 1 387 ? -20.002 -16.098 16.567 1.00 95.44 387 VAL A N 1
ATOM 3005 C CA . VAL A 1 387 ? -21.347 -15.494 16.570 1.00 95.44 387 VAL A CA 1
ATOM 3006 C C . VAL A 1 387 ? -21.673 -14.833 15.227 1.00 95.44 387 VAL A C 1
ATOM 3008 O O . VAL A 1 387 ? -22.767 -15.005 14.698 1.00 95.44 387 VAL A O 1
ATOM 3011 N N . ASN A 1 388 ? -20.726 -14.091 14.651 1.00 94.94 388 ASN A N 1
ATOM 3012 C CA . ASN A 1 388 ? -20.860 -13.374 13.388 1.00 94.94 388 ASN A CA 1
ATOM 3013 C C . ASN A 1 388 ? -19.647 -13.647 12.482 1.00 94.94 388 ASN A C 1
ATOM 3015 O O . ASN A 1 388 ? -18.538 -13.184 12.751 1.00 94.94 388 ASN A O 1
ATOM 3019 N N . LYS A 1 389 ? -19.878 -14.337 11.360 1.00 94.62 389 LYS A N 1
ATOM 3020 C CA . LYS A 1 389 ? -18.840 -14.680 10.370 1.00 94.62 389 LYS A CA 1
ATOM 3021 C C . LYS A 1 389 ? -18.246 -13.460 9.653 1.00 94.62 389 LYS A C 1
ATOM 3023 O O . LYS A 1 389 ? -17.133 -13.549 9.130 1.00 94.62 389 LYS A O 1
ATOM 3028 N N . ASP A 1 390 ? -18.949 -12.331 9.652 1.00 94.69 390 ASP A N 1
ATOM 3029 C CA . ASP A 1 390 ? -18.520 -11.080 9.019 1.00 94.69 390 ASP A CA 1
ATOM 3030 C C . ASP A 1 390 ? -17.727 -10.172 9.965 1.00 94.69 390 ASP A C 1
ATOM 3032 O O . ASP A 1 390 ? -17.246 -9.124 9.549 1.00 94.69 390 ASP A O 1
ATOM 3036 N N . HIS A 1 391 ? -17.533 -10.562 11.229 1.00 96.94 391 HIS A N 1
ATOM 3037 C CA . HIS A 1 391 ? -16.692 -9.815 12.162 1.00 96.94 391 HIS A CA 1
ATOM 3038 C C . HIS A 1 391 ? -15.247 -9.681 11.644 1.00 96.94 391 HIS A C 1
ATOM 3040 O O . HIS A 1 391 ? -14.650 -10.662 11.189 1.00 96.94 391 HIS A O 1
ATOM 3046 N N . ARG A 1 392 ? -14.664 -8.477 11.732 1.00 95.94 392 ARG A N 1
ATOM 3047 C CA . ARG A 1 392 ? -13.290 -8.199 11.263 1.00 95.94 392 ARG A CA 1
ATOM 3048 C C . ARG A 1 392 ? -12.464 -7.317 12.190 1.00 95.94 392 ARG A C 1
ATOM 3050 O O . ARG A 1 392 ? -11.243 -7.369 12.103 1.00 95.94 392 ARG A O 1
ATOM 3057 N N . VAL A 1 393 ? -13.083 -6.510 13.052 1.00 97.81 393 VAL A N 1
ATOM 3058 C CA . VAL A 1 393 ? -12.380 -5.434 13.766 1.00 97.81 393 VAL A CA 1
ATOM 3059 C C . VAL A 1 393 ? -12.596 -5.541 15.271 1.00 97.81 393 VAL A C 1
ATOM 3061 O O . VAL A 1 393 ? -13.725 -5.678 15.730 1.00 97.81 393 VAL A O 1
ATOM 3064 N N . VAL A 1 394 ? -11.510 -5.429 16.039 1.00 97.81 394 VAL A N 1
ATOM 3065 C CA . VAL A 1 394 ? -11.513 -5.285 17.503 1.00 97.81 394 VAL A CA 1
ATOM 3066 C C . VAL A 1 394 ? -10.760 -4.003 17.849 1.00 97.81 394 VAL A C 1
ATOM 3068 O O . VAL A 1 394 ? -9.606 -3.846 17.451 1.00 97.81 394 VAL A O 1
ATOM 3071 N N . VAL A 1 395 ? -11.387 -3.092 18.596 1.00 97.06 395 VAL A N 1
ATOM 3072 C CA . VAL A 1 395 ? -10.763 -1.830 19.031 1.00 97.06 395 VAL A CA 1
ATOM 3073 C C . VAL A 1 395 ? -10.849 -1.707 20.542 1.00 97.06 395 VAL A C 1
ATOM 3075 O O . VAL A 1 395 ? -11.941 -1.744 21.102 1.00 97.06 395 VAL A O 1
ATOM 3078 N N . HIS A 1 396 ? -9.703 -1.486 21.181 1.00 96.19 396 HIS A N 1
ATOM 3079 C CA . HIS A 1 396 ? -9.613 -1.056 22.572 1.00 96.19 396 HIS A CA 1
ATOM 3080 C C . HIS A 1 396 ? -9.186 0.415 22.638 1.00 96.19 396 HIS A C 1
ATOM 3082 O O . HIS A 1 396 ? -8.281 0.835 21.914 1.00 96.19 396 HIS A O 1
ATOM 3088 N N . ASN A 1 397 ? -9.823 1.199 23.508 1.00 95.44 397 ASN A N 1
ATOM 3089 C CA . ASN A 1 397 ? -9.343 2.528 23.874 1.00 95.44 397 ASN A CA 1
ATOM 3090 C C . ASN A 1 397 ? -9.760 2.922 25.303 1.00 95.44 397 ASN A C 1
ATOM 3092 O O . ASN A 1 397 ? -10.495 2.215 25.998 1.00 95.44 397 ASN A O 1
ATOM 3096 N N . HIS A 1 398 ? -9.305 4.098 25.735 1.00 96.75 398 HIS A N 1
ATOM 3097 C CA . HIS A 1 398 ? -9.624 4.681 27.041 1.00 96.75 398 HIS A CA 1
ATOM 3098 C C . HIS A 1 398 ? -10.708 5.758 26.918 1.00 96.75 398 HIS A C 1
ATOM 3100 O O . HIS A 1 398 ? -10.473 6.935 27.191 1.00 96.75 398 HIS A O 1
ATOM 3106 N N . ALA A 1 399 ? -11.901 5.365 26.460 1.00 97.44 399 ALA A N 1
ATOM 3107 C CA . ALA A 1 399 ? -13.056 6.253 26.322 1.00 97.44 399 ALA A CA 1
ATOM 3108 C C . ALA A 1 399 ? -13.418 6.940 27.656 1.00 97.44 399 ALA A C 1
ATOM 3110 O O . ALA A 1 399 ? -13.970 6.326 28.570 1.00 97.44 399 ALA A O 1
ATOM 3111 N N . THR A 1 400 ? -13.100 8.233 27.765 1.00 97.94 400 THR A N 1
ATOM 3112 C CA . THR A 1 400 ? -13.027 8.964 29.041 1.00 97.94 400 THR A CA 1
ATOM 3113 C C . THR A 1 400 ? -14.310 8.915 29.868 1.00 97.94 400 THR A C 1
ATOM 3115 O O . THR A 1 400 ? -14.248 8.716 31.079 1.00 97.94 400 THR A O 1
ATOM 3118 N N . ASN A 1 401 ? -15.477 9.080 29.241 1.00 98.06 401 ASN A N 1
ATOM 3119 C CA . ASN A 1 401 ? -16.739 9.158 29.975 1.00 98.06 401 ASN A CA 1
ATOM 3120 C C . ASN A 1 401 ? -17.218 7.775 30.414 1.00 98.06 401 ASN A C 1
ATOM 3122 O O . ASN A 1 401 ? -17.780 7.659 31.495 1.00 98.06 401 ASN A O 1
ATOM 3126 N N . LEU A 1 402 ? -16.953 6.722 29.633 1.00 96.81 402 LEU A N 1
ATOM 3127 C CA . LEU A 1 402 ? -17.221 5.344 30.064 1.00 96.81 402 LEU A CA 1
ATOM 3128 C C . LEU A 1 402 ? -16.341 4.950 31.252 1.00 96.81 402 LEU A C 1
ATOM 3130 O O . LEU A 1 402 ? -16.838 4.380 32.222 1.00 96.81 402 LEU A O 1
ATOM 3134 N N . VAL A 1 403 ? -15.054 5.313 31.214 1.00 96.56 403 VAL A N 1
ATOM 3135 C CA . VAL A 1 403 ? -14.146 5.097 32.349 1.00 96.56 403 VAL A CA 1
ATOM 3136 C C . VAL A 1 403 ? -14.656 5.840 33.580 1.00 96.56 403 VAL A C 1
ATOM 3138 O O . VAL A 1 403 ? -14.777 5.232 34.642 1.00 96.56 403 VAL A O 1
ATOM 3141 N N . LEU A 1 404 ? -15.028 7.116 33.438 1.00 96.50 404 LEU A N 1
ATOM 3142 C CA . LEU A 1 404 ? -15.587 7.905 34.535 1.00 96.50 404 LEU A CA 1
ATOM 3143 C C . LEU A 1 404 ? -16.892 7.306 35.074 1.00 96.50 404 LEU A C 1
ATOM 3145 O O . LEU A 1 404 ? -17.071 7.229 36.286 1.00 96.50 404 LEU A O 1
ATOM 3149 N N . TYR A 1 405 ? -17.772 6.820 34.197 1.00 95.75 405 TYR A N 1
ATOM 3150 C CA . TYR A 1 405 ? -19.005 6.152 34.608 1.00 95.75 405 TYR A CA 1
ATOM 3151 C C . TYR A 1 405 ? -18.712 4.898 35.431 1.00 95.75 405 TYR A C 1
ATOM 3153 O O . TYR A 1 405 ? -19.336 4.685 36.464 1.00 95.75 405 TYR A O 1
ATOM 3161 N N . SER A 1 406 ? -17.723 4.099 35.019 1.00 94.50 406 SER A N 1
ATOM 3162 C CA . SER A 1 406 ? -17.324 2.875 35.727 1.00 94.50 406 SER A CA 1
ATOM 3163 C C . SER A 1 406 ? -16.740 3.115 37.129 1.00 94.50 406 SER A C 1
ATOM 3165 O O . SER A 1 406 ? -16.590 2.165 37.893 1.00 94.50 406 SER A O 1
ATOM 3167 N N . LEU A 1 407 ? -16.401 4.366 37.473 1.00 93.75 407 LEU A N 1
ATOM 3168 C CA . LEU A 1 407 ? -15.943 4.757 38.811 1.00 93.75 407 LEU A CA 1
ATOM 3169 C C . LEU A 1 407 ? -17.096 5.035 39.786 1.00 93.75 407 LEU A C 1
ATOM 3171 O O . LEU A 1 407 ? -16.843 5.218 40.976 1.00 93.75 407 LEU A O 1
ATOM 3175 N N . LEU A 1 408 ? -18.343 5.074 39.308 1.00 91.25 408 LEU A N 1
ATOM 3176 C CA . LEU A 1 408 ? -19.515 5.145 40.176 1.00 91.25 408 LEU A CA 1
ATOM 3177 C C . LEU A 1 408 ? -19.692 3.827 40.950 1.00 91.25 408 LEU A C 1
ATOM 3179 O O . LEU A 1 408 ? -19.250 2.761 40.519 1.00 91.25 408 LEU A O 1
ATOM 3183 N N . ASN A 1 409 ? -20.360 3.891 42.100 1.00 80.69 409 ASN A N 1
ATOM 3184 C CA . ASN A 1 409 ? -20.646 2.699 42.899 1.00 80.69 409 ASN A CA 1
ATOM 3185 C C . ASN A 1 409 ? -21.689 1.806 42.194 1.00 80.69 409 ASN A C 1
ATOM 3187 O O . ASN A 1 409 ? -22.639 2.318 41.607 1.00 80.69 409 ASN A O 1
ATOM 3191 N N . GLU A 1 410 ? -21.521 0.480 42.289 1.00 80.31 410 GLU A N 1
ATOM 3192 C CA . GLU A 1 410 ? -22.507 -0.537 41.859 1.00 80.31 410 GLU A CA 1
ATOM 3193 C C . GLU A 1 410 ? -22.847 -0.557 40.350 1.00 80.31 410 GLU A C 1
ATOM 3195 O O . GLU A 1 410 ? -23.960 -0.895 39.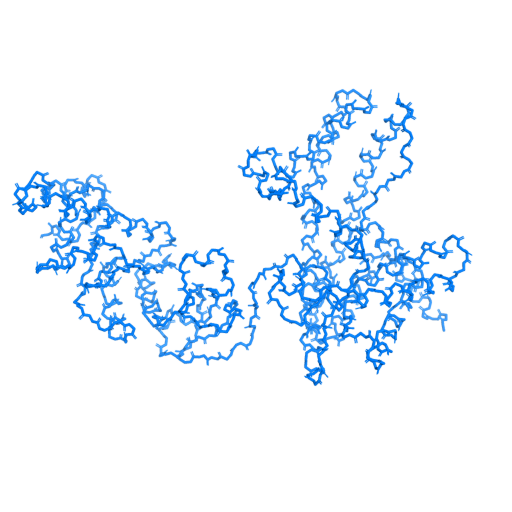933 1.00 80.31 410 GLU A O 1
ATOM 3200 N N . VAL A 1 411 ? -21.876 -0.231 39.493 1.00 90.62 411 VAL A N 1
ATOM 3201 C CA . VAL A 1 411 ? -22.044 -0.346 38.036 1.00 90.62 411 VAL A CA 1
ATOM 3202 C C . VAL A 1 411 ? -21.994 -1.817 37.611 1.00 90.62 411 VAL A C 1
ATOM 3204 O O . VAL A 1 411 ? -20.985 -2.497 37.773 1.00 90.62 411 VAL A O 1
ATOM 3207 N N . THR A 1 412 ? -23.094 -2.296 37.035 1.00 95.44 412 THR A N 1
ATOM 3208 C CA . THR A 1 412 ? -23.267 -3.643 36.470 1.00 95.44 412 THR A CA 1
ATOM 3209 C C . THR A 1 412 ? -23.550 -3.530 34.974 1.00 95.44 412 THR A C 1
ATOM 3211 O O . THR A 1 412 ? -23.968 -2.467 34.512 1.00 95.44 412 THR A O 1
ATOM 3214 N N . SER A 1 413 ? -23.407 -4.619 34.212 1.00 97.00 413 SER A N 1
ATOM 3215 C CA . SER A 1 413 ? -23.775 -4.644 32.785 1.00 97.00 413 SER A CA 1
ATOM 3216 C C . SER A 1 413 ? -25.214 -4.161 32.549 1.00 97.00 413 SER A C 1
ATOM 3218 O O . SER A 1 413 ? -25.457 -3.321 31.682 1.00 97.00 413 SER A O 1
ATOM 3220 N N . LYS A 1 414 ? -26.167 -4.612 33.382 1.00 96.19 414 LYS A N 1
ATOM 3221 C CA . LYS A 1 414 ? -27.580 -4.207 33.293 1.00 96.19 414 LYS A CA 1
ATOM 3222 C C . LYS A 1 414 ? -27.783 -2.736 33.666 1.00 96.19 414 LYS A C 1
ATOM 3224 O O . LYS A 1 414 ? -28.463 -2.025 32.931 1.00 96.19 414 LYS A O 1
ATOM 3229 N N . SER A 1 415 ? -27.204 -2.265 34.777 1.00 95.12 415 SER A N 1
ATOM 3230 C CA . SER A 1 415 ? -27.396 -0.873 35.216 1.00 95.12 415 SER A CA 1
ATOM 3231 C C . SER A 1 415 ? -26.745 0.131 34.267 1.00 95.12 415 SER A C 1
ATOM 3233 O O . SER A 1 415 ? -27.408 1.089 33.881 1.00 95.12 415 SER A O 1
ATOM 3235 N N . LEU A 1 416 ? -25.511 -0.122 33.811 1.00 96.56 416 LEU A N 1
ATOM 3236 C CA . LEU A 1 416 ? -24.851 0.728 32.818 1.00 96.56 416 LEU A CA 1
ATOM 3237 C C . LEU A 1 416 ? -25.669 0.796 31.528 1.00 96.56 416 LEU A C 1
ATOM 3239 O O . LEU A 1 416 ? -25.946 1.883 31.033 1.00 96.56 416 LEU A O 1
ATOM 3243 N N . THR A 1 417 ? -26.071 -0.359 30.995 1.00 97.56 417 THR A N 1
ATOM 3244 C CA . THR A 1 417 ? -26.787 -0.416 29.717 1.00 97.56 417 THR A CA 1
ATOM 3245 C C . THR A 1 417 ? -28.103 0.356 29.772 1.00 97.56 417 THR A C 1
ATOM 3247 O O . THR A 1 417 ? -28.349 1.197 28.911 1.00 97.56 417 THR A O 1
ATOM 3250 N N . LEU A 1 418 ? -28.922 0.124 30.803 1.00 96.62 418 LEU A N 1
ATOM 3251 C CA . LEU A 1 418 ? -30.202 0.817 30.957 1.00 96.62 418 LEU A CA 1
ATOM 3252 C C . LEU A 1 418 ? -30.017 2.324 31.155 1.00 96.62 418 LEU A C 1
ATOM 3254 O O . LEU A 1 418 ? -30.744 3.107 30.547 1.00 96.62 418 LEU A O 1
ATOM 3258 N N . ASP A 1 419 ? -29.025 2.739 31.948 1.00 96.38 419 ASP A N 1
ATOM 3259 C CA . ASP A 1 419 ? -28.734 4.157 32.153 1.00 96.38 419 ASP A CA 1
ATOM 3260 C C . ASP A 1 419 ? -28.354 4.838 30.825 1.00 96.38 419 ASP A C 1
ATOM 3262 O O . ASP A 1 419 ? -28.884 5.907 30.514 1.00 96.38 419 ASP A O 1
ATOM 3266 N N . LEU A 1 420 ? -27.502 4.214 30.001 1.00 97.56 420 LEU A N 1
ATOM 3267 C CA . LEU A 1 420 ? -27.081 4.787 28.715 1.00 97.56 420 LEU A CA 1
ATOM 3268 C C . LEU A 1 420 ? -28.183 4.762 27.648 1.00 97.56 420 LEU A C 1
ATOM 3270 O O . LEU A 1 420 ? -28.295 5.712 26.869 1.00 97.56 420 LEU A O 1
ATOM 3274 N N . TRP A 1 421 ? -29.014 3.717 27.618 1.00 98.06 421 TRP A N 1
ATOM 3275 C CA . TRP A 1 421 ? -30.209 3.678 26.771 1.00 98.06 421 TRP A CA 1
ATOM 3276 C C . TRP A 1 421 ? -31.214 4.761 27.161 1.00 98.06 421 TRP A C 1
ATOM 3278 O O . TRP A 1 421 ? -31.833 5.360 26.287 1.00 98.06 421 TRP A O 1
ATOM 3288 N N . SER A 1 422 ? -31.343 5.063 28.455 1.00 97.31 422 SER A N 1
ATOM 3289 C CA . SER A 1 422 ? -32.360 5.997 28.939 1.00 97.31 422 SER A CA 1
ATOM 3290 C C . SER A 1 422 ? -32.122 7.461 28.548 1.00 97.31 422 SER A C 1
ATOM 3292 O O . SER A 1 422 ? -33.068 8.240 28.459 1.00 97.31 422 SER A O 1
ATOM 3294 N N . VAL A 1 423 ? -30.869 7.855 28.306 1.00 97.56 423 VAL A N 1
ATOM 3295 C CA . VAL A 1 423 ? -30.501 9.263 28.062 1.00 97.56 423 VAL A CA 1
ATOM 3296 C C . VAL A 1 423 ? -30.317 9.613 26.587 1.00 97.56 423 VAL A C 1
ATOM 3298 O O . VAL A 1 423 ? -30.201 10.792 26.251 1.00 97.56 423 VAL A O 1
ATOM 3301 N N . LEU A 1 424 ? -30.252 8.613 25.705 1.00 96.62 424 LEU A N 1
ATOM 3302 C CA . LEU A 1 424 ? -30.003 8.802 24.279 1.00 96.62 424 LEU A CA 1
ATOM 3303 C C . LEU A 1 424 ? -30.708 7.704 23.471 1.00 96.62 424 LEU A C 1
ATOM 3305 O O . LEU A 1 424 ? -30.317 6.543 23.529 1.00 96.62 424 LEU A O 1
ATOM 3309 N N . THR A 1 425 ? -31.721 8.085 22.689 1.00 94.62 425 THR A N 1
ATOM 3310 C CA . THR A 1 425 ? -32.620 7.154 21.983 1.00 94.62 425 THR A CA 1
ATOM 3311 C C . THR A 1 425 ? -31.898 6.172 21.064 1.00 94.62 425 THR A C 1
ATOM 3313 O O . THR A 1 425 ? -32.246 4.999 21.032 1.00 94.62 425 THR A O 1
ATOM 3316 N N . GLU A 1 426 ? -30.888 6.617 20.317 1.00 94.50 426 GLU A N 1
ATOM 3317 C CA . GLU A 1 426 ? -30.155 5.751 19.381 1.00 94.50 426 GLU A CA 1
ATOM 3318 C C . GLU A 1 426 ? -29.334 4.661 20.082 1.00 94.50 426 GLU A C 1
ATOM 3320 O O . GLU A 1 426 ? -29.054 3.633 19.473 1.00 94.50 426 GLU A O 1
ATOM 3325 N N . SER A 1 427 ? -28.998 4.824 21.365 1.00 96.56 427 SER A N 1
ATOM 3326 C CA . SER A 1 427 ? -28.175 3.870 22.113 1.00 96.56 427 SER A CA 1
ATOM 3327 C C . SER A 1 427 ? -28.755 2.449 22.105 1.00 96.56 427 SER A C 1
ATOM 3329 O O . SER A 1 427 ? -28.004 1.486 21.953 1.00 96.56 427 SER A O 1
ATOM 3331 N N . ILE A 1 428 ? -30.084 2.301 22.212 1.00 96.56 428 ILE A N 1
ATOM 3332 C CA . ILE A 1 428 ? -30.733 0.978 22.172 1.00 96.56 428 ILE A CA 1
ATOM 3333 C C . ILE A 1 428 ? -30.714 0.344 20.780 1.00 96.56 428 ILE A C 1
ATOM 3335 O O . ILE A 1 428 ? -30.759 -0.872 20.651 1.00 96.56 428 ILE A O 1
ATOM 3339 N N . VAL A 1 429 ? -30.602 1.158 19.733 1.00 94.88 429 VAL A N 1
ATOM 3340 C CA . VAL A 1 429 ? -30.530 0.696 18.342 1.00 94.88 429 VAL A CA 1
ATOM 3341 C C . VAL A 1 429 ? -29.092 0.351 17.962 1.00 94.88 429 VAL A C 1
ATOM 3343 O O . VAL A 1 429 ? -28.854 -0.618 17.246 1.00 94.88 429 VAL A O 1
ATOM 3346 N N . VAL A 1 430 ? -28.127 1.131 18.454 1.00 95.25 430 VAL A N 1
ATOM 3347 C CA . VAL A 1 430 ? -26.702 0.964 18.155 1.00 95.25 430 VAL A CA 1
ATOM 3348 C C . VAL A 1 430 ? -26.120 -0.231 18.913 1.00 95.25 430 VAL A C 1
ATOM 3350 O O . VAL A 1 430 ? -25.430 -1.050 18.307 1.00 95.25 430 VAL A O 1
ATOM 3353 N N . PHE A 1 431 ? -26.437 -0.391 20.202 1.00 96.56 431 PHE A N 1
ATOM 3354 C CA . PHE A 1 431 ? -26.000 -1.526 21.028 1.00 96.56 431 PHE A CA 1
ATOM 3355 C C . PHE A 1 431 ? -27.172 -2.220 21.757 1.00 96.56 431 PHE A C 1
ATOM 3357 O O . PHE A 1 431 ? -27.201 -2.222 22.986 1.00 96.56 431 PHE A O 1
ATOM 3364 N N . PRO A 1 432 ? -28.138 -2.830 21.034 1.00 96.50 432 PRO A N 1
ATOM 3365 C CA . PRO A 1 432 ? -29.286 -3.566 21.602 1.00 96.50 432 PRO A CA 1
ATOM 3366 C C . PRO A 1 432 ? -28.888 -4.772 22.469 1.00 96.50 432 PRO A C 1
ATOM 3368 O O . PRO A 1 432 ? -29.575 -5.142 23.421 1.00 96.50 432 PRO A O 1
ATOM 3371 N N . ASP A 1 433 ? -27.728 -5.349 22.171 1.00 96.06 433 ASP A N 1
ATOM 3372 C CA . ASP A 1 433 ? -27.059 -6.408 22.920 1.00 96.06 433 ASP A CA 1
ATOM 3373 C C . ASP A 1 433 ? -26.464 -5.928 24.255 1.00 96.06 433 ASP A C 1
ATOM 3375 O O . ASP A 1 433 ? -26.043 -6.737 25.079 1.00 96.06 433 ASP A O 1
ATOM 3379 N N . GLY A 1 434 ? -26.476 -4.617 24.500 1.00 97.00 434 GLY A N 1
ATOM 3380 C CA . GLY A 1 434 ? -26.011 -3.987 25.725 1.00 97.00 434 GLY A CA 1
ATOM 3381 C C . GLY A 1 434 ? -24.492 -3.899 25.847 1.00 97.00 434 GLY A C 1
ATOM 3382 O O . GLY A 1 434 ? -23.735 -4.210 24.927 1.00 97.00 434 GLY A O 1
ATOM 3383 N N . ILE A 1 435 ? -24.045 -3.453 27.019 1.00 97.81 435 ILE A N 1
ATOM 3384 C CA . ILE A 1 435 ? -22.633 -3.282 27.362 1.00 97.81 435 ILE A CA 1
ATOM 3385 C C . ILE A 1 435 ? -22.304 -4.196 28.537 1.00 97.81 435 ILE A C 1
ATOM 3387 O O . ILE A 1 435 ? -22.901 -4.083 29.610 1.00 97.81 435 ILE A O 1
ATOM 3391 N N . ALA A 1 436 ? -21.327 -5.078 28.352 1.00 97.94 436 ALA A N 1
ATOM 3392 C CA . ALA A 1 436 ? -20.785 -5.858 29.453 1.00 97.94 436 ALA A CA 1
ATOM 3393 C C . ALA A 1 436 ? -19.842 -5.006 30.305 1.00 97.94 436 ALA A C 1
ATOM 3395 O O . ALA A 1 436 ? -19.072 -4.208 29.773 1.00 97.94 436 ALA A O 1
ATOM 3396 N N . VAL A 1 437 ? -19.862 -5.197 31.622 1.00 97.12 437 VAL A N 1
ATOM 3397 C CA . VAL A 1 437 ? -18.932 -4.549 32.553 1.00 97.12 437 VAL A CA 1
ATOM 3398 C C . VAL A 1 437 ? -18.171 -5.627 33.304 1.00 97.12 437 VAL A C 1
ATOM 3400 O O . VAL A 1 437 ? -18.764 -6.396 34.060 1.00 97.12 437 VAL A O 1
ATOM 3403 N N . LEU A 1 438 ? -16.855 -5.663 33.115 1.00 96.06 438 LEU A N 1
ATOM 3404 C CA . LEU A 1 438 ? -15.964 -6.501 33.907 1.00 96.06 438 LEU A CA 1
ATOM 3405 C C . LEU A 1 438 ? -15.451 -5.728 35.128 1.00 96.06 438 LEU A C 1
ATOM 3407 O O . LEU A 1 438 ? -15.202 -4.517 35.027 1.00 96.06 438 LEU A O 1
ATOM 3411 N N . PRO A 1 439 ? -15.270 -6.406 36.279 1.00 93.62 439 PRO A N 1
ATOM 3412 C CA . PRO A 1 439 ? -14.592 -5.809 37.421 1.00 93.62 439 PRO A CA 1
ATOM 3413 C C . PRO A 1 439 ? -13.155 -5.421 37.050 1.00 93.62 439 PRO A C 1
ATOM 3415 O O . PRO A 1 439 ? -12.626 -5.797 36.005 1.00 93.62 439 PRO A O 1
ATOM 3418 N N . TRP A 1 440 ? -12.508 -4.639 37.918 1.00 94.31 440 TRP A N 1
ATOM 3419 C CA . TRP A 1 440 ? -11.101 -4.323 37.704 1.00 94.31 440 TRP A CA 1
ATOM 3420 C C . TRP A 1 440 ? -10.269 -5.603 37.791 1.00 94.31 440 TRP A C 1
ATOM 3422 O O . TRP A 1 440 ? -10.279 -6.295 38.810 1.00 94.31 440 TRP A O 1
ATOM 3432 N N . GLU A 1 441 ? -9.523 -5.865 36.729 1.00 92.81 441 GLU A N 1
ATOM 3433 C CA . GLU A 1 441 ? -8.577 -6.962 36.613 1.00 92.81 441 GLU A CA 1
ATOM 3434 C C . GLU A 1 441 ? -7.242 -6.412 36.120 1.00 92.81 441 GLU A C 1
ATOM 3436 O O . GLU A 1 441 ? -7.174 -5.327 35.536 1.00 92.81 441 GLU A O 1
ATOM 3441 N N . VAL A 1 442 ? -6.163 -7.156 36.358 1.00 90.25 442 VAL A N 1
ATOM 3442 C CA . VAL A 1 442 ? -4.823 -6.740 35.938 1.00 90.25 442 VAL A CA 1
ATOM 3443 C C . VAL A 1 442 ? -4.751 -6.759 34.400 1.00 90.25 442 VAL A C 1
ATOM 3445 O O . VAL A 1 442 ? -4.887 -7.839 33.810 1.00 90.25 442 VAL A O 1
ATOM 3448 N N . PRO A 1 443 ? -4.524 -5.607 33.733 1.00 85.50 443 PRO A N 1
ATOM 3449 C CA . PRO A 1 443 ? -4.422 -5.546 32.276 1.00 85.50 443 PRO A CA 1
ATOM 3450 C C . PRO A 1 443 ? -3.256 -6.384 31.748 1.00 85.50 443 PRO A C 1
ATOM 3452 O O . PRO A 1 443 ? -2.277 -6.626 32.456 1.00 85.50 443 PRO A O 1
ATOM 3455 N N . GLY A 1 444 ? -3.350 -6.839 30.498 1.00 79.19 444 GLY A N 1
ATOM 3456 C CA . GLY A 1 444 ? -2.307 -7.672 29.891 1.00 79.19 444 GLY A CA 1
ATOM 3457 C C . GLY A 1 444 ? -2.201 -9.101 30.451 1.00 79.19 444 GLY A C 1
ATOM 3458 O O . GLY A 1 444 ? -1.271 -9.819 30.092 1.00 79.19 444 GLY A O 1
ATOM 3459 N N . THR A 1 445 ? -3.136 -9.544 31.301 1.00 86.25 445 THR A N 1
ATOM 3460 C CA . THR A 1 445 ? -3.175 -10.926 31.811 1.00 86.25 445 THR A CA 1
ATOM 3461 C C . THR A 1 445 ? -4.132 -11.814 31.022 1.00 86.25 445 THR A C 1
ATOM 3463 O O . THR A 1 445 ? -5.145 -11.367 30.496 1.00 86.25 445 THR A O 1
ATOM 3466 N N . ARG A 1 446 ? -3.864 -13.124 30.982 1.00 85.19 446 ARG A N 1
ATOM 3467 C CA . ARG A 1 446 ? -4.737 -14.082 30.284 1.00 85.19 446 ARG A CA 1
ATOM 3468 C C . ARG A 1 446 ? -6.172 -14.098 30.829 1.00 85.19 446 ARG A C 1
ATOM 3470 O O . ARG A 1 446 ? -7.093 -14.351 30.059 1.00 85.19 446 ARG A O 1
ATOM 3477 N N . GLN A 1 447 ? -6.353 -13.830 32.124 1.00 90.69 447 GLN A N 1
ATOM 3478 C CA . GLN A 1 447 ? -7.659 -13.882 32.783 1.00 90.69 447 GLN A CA 1
ATOM 3479 C C . GLN A 1 447 ? -8.632 -12.855 32.191 1.00 90.69 447 GLN A C 1
ATOM 3481 O O . GLN A 1 447 ? -9.663 -13.260 31.658 1.00 90.69 447 GLN A O 1
ATOM 3486 N N . ILE A 1 448 ? -8.233 -11.578 32.118 1.00 91.19 448 ILE A N 1
ATOM 3487 C CA . ILE A 1 448 ? -9.072 -10.523 31.527 1.00 91.19 448 ILE A CA 1
ATOM 3488 C C . ILE A 1 448 ? -9.395 -10.795 30.057 1.00 91.19 448 ILE A C 1
ATOM 3490 O O . ILE A 1 448 ? -10.493 -10.493 29.594 1.00 91.19 448 ILE A O 1
ATOM 3494 N N . GLY A 1 449 ? -8.483 -11.437 29.320 1.00 91.56 449 GLY A N 1
ATOM 3495 C CA . GLY A 1 449 ? -8.744 -11.886 27.951 1.00 91.56 449 GLY A CA 1
ATOM 3496 C C . GLY A 1 449 ? -9.844 -12.950 27.867 1.00 91.56 449 GLY A C 1
ATOM 3497 O O . GLY A 1 449 ? -10.709 -12.863 26.998 1.00 91.56 449 GLY A O 1
ATOM 3498 N N . LEU A 1 450 ? -9.840 -13.934 28.772 1.00 94.06 450 LEU A N 1
ATOM 3499 C CA . LEU A 1 450 ? -10.858 -14.990 28.831 1.00 94.06 450 LEU A CA 1
ATOM 3500 C C . LEU A 1 450 ? -12.218 -14.453 29.283 1.00 94.06 450 LEU A C 1
ATOM 3502 O O . LEU A 1 450 ? -13.233 -14.792 28.675 1.00 94.06 450 LEU A O 1
ATOM 3506 N N . ASP A 1 451 ? -12.238 -13.607 30.312 1.00 95.94 451 ASP A N 1
ATOM 3507 C CA . ASP A 1 451 ? -13.469 -12.994 30.808 1.00 95.94 451 ASP A CA 1
ATOM 3508 C C . ASP A 1 451 ? -14.065 -12.037 29.766 1.00 95.94 451 ASP A C 1
ATOM 3510 O O . ASP A 1 451 ? -15.264 -12.097 29.497 1.00 95.94 451 ASP A O 1
ATOM 3514 N N . THR A 1 452 ? -13.231 -11.257 29.065 1.00 96.69 452 THR A N 1
ATOM 3515 C CA . THR A 1 452 ? -13.672 -10.424 27.929 1.00 96.69 452 THR A CA 1
ATOM 3516 C C . THR A 1 452 ? -14.251 -11.281 26.807 1.00 96.69 452 THR A C 1
ATOM 3518 O O . THR A 1 452 ? -15.334 -10.994 26.307 1.00 96.69 452 THR A O 1
ATOM 3521 N N . ALA A 1 453 ? -13.579 -12.370 26.426 1.00 96.31 453 ALA A N 1
ATOM 3522 C CA . ALA A 1 453 ? -14.063 -13.264 25.377 1.00 96.31 453 ALA A CA 1
ATOM 3523 C C . ALA A 1 453 ? -15.370 -13.983 25.749 1.00 96.31 453 ALA A C 1
ATOM 3525 O O . ALA A 1 453 ? -16.178 -14.267 24.864 1.00 96.31 453 ALA A O 1
ATOM 3526 N N . ARG A 1 454 ? -15.604 -14.263 27.040 1.00 97.19 454 ARG A N 1
ATOM 3527 C CA . ARG A 1 454 ? -16.892 -14.776 27.527 1.00 97.19 454 ARG A CA 1
ATOM 3528 C C . ARG A 1 454 ? -17.998 -13.756 27.283 1.00 97.19 454 ARG A C 1
ATOM 3530 O O . ARG A 1 454 ? -18.997 -14.112 26.668 1.00 97.19 454 ARG A O 1
ATOM 3537 N N . GLU A 1 455 ? -17.798 -12.512 27.710 1.00 97.69 455 GLU A N 1
ATOM 3538 C CA . GLU A 1 455 ? -18.799 -11.451 27.547 1.00 97.69 455 GLU A CA 1
ATOM 3539 C C . GLU A 1 455 ? -19.075 -11.122 26.076 1.00 97.69 455 GLU A C 1
ATOM 3541 O O . GLU A 1 455 ? -20.220 -10.856 25.707 1.00 97.69 455 GLU A O 1
ATOM 3546 N N . LEU A 1 456 ? -18.049 -11.207 25.222 1.00 97.56 456 LEU A N 1
ATOM 3547 C CA . LEU A 1 456 ? -18.158 -10.943 23.787 1.00 97.56 456 LEU A CA 1
ATOM 3548 C C . LEU A 1 456 ? -19.037 -11.942 23.026 1.00 97.56 456 LEU A C 1
ATOM 3550 O O . LEU A 1 456 ? -19.401 -11.677 21.882 1.00 97.56 456 LEU A O 1
ATOM 3554 N N . LYS A 1 457 ? -19.411 -13.083 23.616 1.00 95.75 457 LYS A N 1
ATOM 3555 C CA . LYS A 1 457 ? -20.395 -13.984 22.992 1.00 95.75 457 LYS A CA 1
ATOM 3556 C C . LYS A 1 457 ? -21.757 -13.309 22.865 1.00 95.75 457 LYS A C 1
ATOM 3558 O O . LYS A 1 457 ? -22.398 -13.418 21.824 1.00 95.75 457 LYS A O 1
ATOM 3563 N N . ASP A 1 458 ? -22.123 -12.524 23.874 1.00 95.50 458 ASP A N 1
ATOM 3564 C CA . ASP A 1 458 ? -23.461 -11.953 23.994 1.00 95.50 458 ASP A CA 1
ATOM 3565 C C . ASP A 1 458 ? -23.474 -10.416 23.953 1.00 95.50 458 ASP A C 1
ATOM 3567 O O . ASP A 1 458 ? -24.540 -9.825 24.117 1.00 95.50 458 ASP A O 1
ATOM 3571 N N . HIS A 1 459 ? -22.314 -9.773 23.776 1.00 97.44 459 HIS A N 1
ATOM 3572 C CA . HIS A 1 459 ? -22.154 -8.318 23.680 1.00 97.44 459 HIS A CA 1
ATOM 3573 C C . HIS A 1 459 ? -21.092 -7.953 22.633 1.00 97.44 459 HIS A C 1
ATOM 3575 O O . HIS A 1 459 ? -20.113 -8.674 22.444 1.00 97.44 459 HIS A O 1
ATOM 3581 N N . ARG A 1 460 ? -21.231 -6.795 21.985 1.00 97.25 460 ARG A N 1
ATOM 3582 C CA . ARG A 1 460 ? -20.194 -6.209 21.116 1.00 97.25 460 ARG A CA 1
ATOM 3583 C C . ARG A 1 460 ? -19.298 -5.201 21.827 1.00 97.25 460 ARG A C 1
ATOM 3585 O O . ARG A 1 460 ? -18.225 -4.899 21.303 1.00 97.25 460 ARG A O 1
ATOM 3592 N N . LEU A 1 461 ? -19.719 -4.710 22.995 1.00 97.75 461 LEU A N 1
ATOM 3593 C CA . LEU A 1 461 ? -18.999 -3.755 23.838 1.00 97.75 461 LEU A CA 1
ATOM 3594 C C . LEU A 1 461 ? -18.738 -4.340 25.229 1.00 97.75 461 LEU A C 1
ATOM 3596 O O . LEU A 1 461 ? -19.663 -4.797 25.902 1.00 97.75 461 LEU A O 1
ATOM 3600 N N . VAL A 1 462 ? -17.486 -4.260 25.679 1.00 98.19 462 VAL A N 1
ATOM 3601 C CA . VAL A 1 462 ? -17.058 -4.662 27.025 1.00 98.19 462 VAL A CA 1
ATOM 3602 C C . VAL A 1 462 ? -16.287 -3.514 27.667 1.00 98.19 462 VAL A C 1
ATOM 3604 O O . VAL A 1 462 ? -15.262 -3.074 27.152 1.00 98.19 462 VAL A O 1
ATOM 3607 N N . VAL A 1 463 ? -16.770 -3.021 28.801 1.00 97.75 463 VAL A N 1
ATOM 3608 C CA . VAL A 1 463 ? -16.088 -2.030 29.633 1.00 97.75 463 VAL A CA 1
ATOM 3609 C C . VAL A 1 463 ? -15.231 -2.750 30.662 1.00 97.75 463 VAL A C 1
ATOM 3611 O O . VAL A 1 463 ? -15.705 -3.604 31.411 1.00 97.75 463 VAL A O 1
ATOM 3614 N N . TRP A 1 464 ? -13.965 -2.358 30.728 1.00 96.44 464 TRP A N 1
ATOM 3615 C CA . TRP A 1 464 ? -13.044 -2.737 31.788 1.00 96.44 464 TRP A CA 1
ATOM 3616 C C . TRP A 1 464 ? -13.059 -1.638 32.842 1.00 96.44 464 TRP A C 1
ATOM 3618 O O . TRP A 1 464 ? -12.569 -0.527 32.595 1.00 96.44 464 TRP A O 1
ATOM 3628 N N . ALA A 1 465 ? -13.649 -1.926 34.004 1.00 94.50 465 ALA A N 1
ATOM 3629 C CA . ALA A 1 465 ? -13.824 -0.925 35.046 1.00 94.50 465 ALA A CA 1
ATOM 3630 C C . ALA A 1 465 ? -12.490 -0.251 35.404 1.00 94.50 465 ALA A C 1
ATOM 3632 O O . ALA A 1 465 ? -11.476 -0.915 35.629 1.00 94.50 465 ALA A O 1
ATOM 3633 N N . LYS A 1 466 ? -12.505 1.086 35.493 1.00 94.25 466 LYS A N 1
ATOM 3634 C CA . LYS A 1 466 ? -11.339 1.937 35.806 1.00 94.25 466 LYS A CA 1
ATOM 3635 C C . LYS A 1 466 ? -10.220 1.936 34.752 1.00 94.25 466 LYS A C 1
ATOM 3637 O O . LYS A 1 466 ? -9.147 2.460 35.035 1.00 94.25 466 LYS A O 1
ATOM 3642 N N . HIS A 1 467 ? -10.445 1.370 33.564 1.00 95.44 467 HIS A N 1
ATOM 3643 C CA . HIS A 1 467 ? -9.424 1.279 32.517 1.00 95.44 467 HIS A CA 1
ATOM 3644 C C . HIS A 1 467 ? -9.922 1.806 31.168 1.00 95.44 467 HIS A C 1
ATOM 3646 O O . HIS A 1 467 ? -9.405 2.805 30.672 1.00 95.44 467 HIS A O 1
ATOM 3652 N N . GLY A 1 468 ? -10.918 1.163 30.559 1.00 95.81 468 GLY A N 1
ATOM 3653 C CA . GLY A 1 468 ? -11.304 1.493 29.190 1.00 95.81 468 GLY A CA 1
ATOM 3654 C C . GLY A 1 468 ? -12.452 0.657 28.657 1.00 95.81 468 GLY A C 1
ATOM 3655 O O . GLY A 1 468 ? -13.206 0.049 29.412 1.00 95.81 468 GLY A O 1
ATOM 3656 N N . VAL A 1 469 ? -12.580 0.641 27.335 1.00 97.31 469 VAL A N 1
ATOM 3657 C CA . VAL A 1 469 ? -13.608 -0.117 26.623 1.00 97.31 469 VAL A CA 1
ATOM 3658 C C . VAL A 1 469 ? -12.983 -0.881 25.468 1.00 97.31 469 VAL A C 1
ATOM 3660 O O . VAL A 1 469 ? -12.002 -0.441 24.864 1.00 97.31 469 VAL A O 1
ATOM 3663 N N . LEU A 1 470 ? -13.558 -2.036 25.175 1.00 97.62 470 LEU A N 1
ATOM 3664 C CA . LEU A 1 470 ? -13.284 -2.829 23.999 1.00 97.62 470 LEU A CA 1
ATOM 3665 C C . LEU A 1 470 ? -14.563 -2.979 23.179 1.00 97.62 470 LEU A C 1
ATOM 3667 O O . LEU A 1 470 ? -15.622 -3.289 23.721 1.00 97.62 470 LEU A O 1
ATOM 3671 N N . SER A 1 471 ? -14.449 -2.773 21.873 1.00 97.88 471 SER A N 1
ATOM 3672 C CA . SER A 1 471 ? -15.533 -2.931 20.905 1.00 97.88 471 SER A CA 1
ATOM 3673 C C . SER A 1 471 ? -15.168 -3.923 19.816 1.00 97.88 471 SER A C 1
ATOM 3675 O O . SER A 1 471 ? -13.988 -4.127 19.506 1.00 97.88 471 SER A O 1
ATOM 3677 N N . THR A 1 472 ? -16.196 -4.524 19.227 1.00 97.81 472 THR A N 1
ATOM 3678 C CA . THR A 1 472 ? -16.067 -5.487 18.137 1.00 97.81 472 THR A CA 1
ATOM 3679 C C . THR A 1 472 ? -17.105 -5.235 17.052 1.00 97.81 472 THR A C 1
ATOM 3681 O O . THR A 1 472 ? -18.252 -4.917 17.358 1.00 97.81 472 THR A O 1
ATOM 3684 N N . GLY A 1 473 ? -16.712 -5.418 15.791 1.00 95.81 473 GLY A N 1
ATOM 3685 C CA . GLY A 1 473 ? -17.541 -5.029 14.650 1.00 95.81 473 GLY A CA 1
ATOM 3686 C C . GLY A 1 473 ? -17.057 -5.601 13.321 1.00 95.81 473 GLY A C 1
ATOM 3687 O O . GLY A 1 473 ? -16.058 -6.332 13.262 1.00 95.81 473 GLY A O 1
ATOM 3688 N N . VAL A 1 474 ? -17.805 -5.319 12.257 1.00 95.94 474 VAL A N 1
ATOM 3689 C CA . VAL A 1 474 ? -17.498 -5.776 10.885 1.00 95.94 474 VAL A CA 1
ATOM 3690 C C . VAL A 1 474 ? -16.513 -4.856 10.160 1.00 95.94 474 VAL A C 1
ATOM 3692 O O . VAL A 1 474 ? -15.781 -5.305 9.283 1.00 95.94 474 VAL A O 1
ATOM 3695 N N . ASP A 1 475 ? -16.437 -3.592 10.571 1.00 94.38 475 ASP A N 1
ATOM 3696 C CA . ASP A 1 475 ? -15.481 -2.599 10.090 1.00 94.38 475 ASP A CA 1
ATOM 3697 C C . ASP A 1 475 ? -15.139 -1.583 11.201 1.00 94.38 475 ASP A C 1
ATOM 3699 O O . ASP A 1 475 ? -15.610 -1.678 12.339 1.00 94.38 475 ASP A O 1
ATOM 3703 N N . TYR A 1 476 ? -14.257 -0.627 10.896 1.00 92.12 476 TYR A N 1
ATOM 3704 C CA . TYR A 1 476 ? -13.867 0.402 11.859 1.00 92.12 476 TYR A CA 1
ATOM 3705 C C . TYR A 1 476 ? -15.001 1.381 12.178 1.00 92.12 476 TYR A C 1
ATOM 3707 O O . TYR A 1 476 ? -15.022 1.900 13.289 1.00 92.12 476 TYR A O 1
ATOM 3715 N N . GLN A 1 477 ? -15.928 1.634 11.251 1.00 92.19 477 GLN A N 1
ATOM 3716 C CA . GLN A 1 477 ? -17.043 2.551 11.480 1.00 92.19 477 GLN A CA 1
ATOM 3717 C C . GLN A 1 477 ? -18.041 1.957 12.478 1.00 92.19 477 GLN A C 1
ATOM 3719 O O . GLN A 1 477 ? -18.495 2.671 13.366 1.00 92.19 477 GLN A O 1
ATOM 3724 N N . ASP A 1 478 ? -18.302 0.653 12.397 1.00 91.69 478 ASP A N 1
ATOM 3725 C CA . ASP A 1 478 ? -19.097 -0.107 13.364 1.00 91.69 478 ASP A CA 1
ATOM 3726 C C . ASP A 1 478 ? -18.448 -0.065 14.762 1.00 91.69 478 ASP A C 1
ATOM 3728 O O . ASP A 1 478 ? -19.052 0.409 15.723 1.00 91.69 478 ASP A O 1
ATOM 3732 N N . CYS A 1 479 ? -17.165 -0.434 14.880 1.00 94.12 479 CYS A N 1
ATOM 3733 C CA . CYS A 1 479 ? -16.448 -0.408 16.165 1.00 94.12 479 CYS A CA 1
ATOM 3734 C C . CYS A 1 479 ? -16.345 0.991 16.787 1.00 94.12 479 CYS A C 1
ATOM 3736 O O . CYS A 1 479 ? -16.655 1.182 17.966 1.00 94.12 479 CYS A O 1
ATOM 3738 N N . PHE A 1 480 ? -15.872 1.977 16.017 1.00 94.25 480 PHE A N 1
ATOM 3739 C CA . PHE A 1 480 ? -15.726 3.337 16.530 1.00 94.25 480 PHE A CA 1
ATOM 3740 C C . PHE A 1 480 ? -17.082 3.975 16.797 1.00 94.25 480 PHE A C 1
ATOM 3742 O O . PHE A 1 480 ? -17.210 4.629 17.826 1.00 94.25 480 PHE A O 1
ATOM 3749 N N . GLY A 1 481 ? -18.088 3.729 15.954 1.00 93.81 481 GLY A N 1
ATOM 3750 C CA . GLY A 1 481 ? -19.458 4.182 16.175 1.00 93.81 481 GLY A CA 1
ATOM 3751 C C . GLY A 1 481 ? -20.031 3.643 17.485 1.00 93.81 481 GLY A C 1
ATOM 3752 O O . GLY A 1 481 ? -20.534 4.418 18.291 1.00 93.81 481 GLY A O 1
ATOM 3753 N N . LEU A 1 482 ? -19.851 2.347 17.769 1.00 96.00 482 LEU A N 1
ATOM 3754 C CA . LEU A 1 482 ? -20.247 1.737 19.044 1.00 96.00 482 LEU A CA 1
ATOM 3755 C C . LEU A 1 482 ? -19.601 2.443 20.246 1.00 96.00 482 LEU A C 1
ATOM 3757 O O . LEU A 1 482 ? -20.297 2.830 21.189 1.00 96.00 482 LEU A O 1
ATOM 3761 N N . ILE A 1 483 ? -18.276 2.637 20.217 1.00 97.75 483 ILE A N 1
ATOM 3762 C CA . ILE A 1 483 ? -17.558 3.331 21.298 1.00 97.75 483 ILE A CA 1
ATOM 3763 C C . ILE A 1 483 ? -18.009 4.790 21.406 1.00 97.75 483 ILE A C 1
ATOM 3765 O O . ILE A 1 483 ? -18.201 5.286 22.515 1.00 97.75 483 ILE A O 1
ATOM 3769 N N . GLU A 1 484 ? -18.156 5.487 20.283 1.00 97.50 484 GLU A N 1
ATOM 3770 C CA . GLU A 1 484 ? -18.527 6.896 20.233 1.00 97.50 484 GLU A CA 1
ATOM 3771 C C . GLU A 1 484 ? -19.919 7.115 20.823 1.00 97.50 484 GLU A C 1
ATOM 3773 O O . GLU A 1 484 ? -20.054 7.929 21.740 1.00 97.50 484 GLU A O 1
ATOM 3778 N N . THR A 1 485 ? -20.924 6.346 20.391 1.00 97.81 485 THR A N 1
ATOM 3779 C CA . THR A 1 485 ? -22.292 6.431 20.918 1.00 97.81 485 THR A CA 1
ATOM 3780 C C . THR A 1 485 ? -22.327 6.091 22.405 1.00 97.81 485 THR A C 1
ATOM 3782 O O . THR A 1 485 ? -22.889 6.854 23.192 1.00 97.81 485 THR A O 1
ATOM 3785 N N . ALA A 1 486 ? -21.676 5.005 22.838 1.00 98.00 486 ALA A N 1
ATOM 3786 C CA . ALA A 1 486 ? -21.645 4.631 24.252 1.00 98.00 486 ALA A CA 1
ATOM 3787 C C . ALA A 1 486 ? -20.928 5.687 25.116 1.00 98.00 486 ALA A C 1
ATOM 3789 O O . ALA A 1 486 ? -21.420 6.084 26.172 1.00 98.00 486 ALA A O 1
ATOM 3790 N N . ASN A 1 487 ? -19.791 6.214 24.655 1.00 98.44 487 ASN A N 1
ATOM 3791 C CA . ASN A 1 487 ? -19.050 7.263 25.355 1.00 98.44 487 ASN A CA 1
ATOM 3792 C C . ASN A 1 487 ? -19.799 8.604 25.363 1.00 98.44 487 ASN A C 1
ATOM 3794 O O . ASN A 1 487 ? -19.712 9.353 26.340 1.00 98.44 487 ASN A O 1
ATOM 3798 N N . LYS A 1 488 ? -20.561 8.907 24.308 1.00 98.38 488 LYS A N 1
ATOM 3799 C CA . LYS A 1 488 ? -21.446 10.072 24.237 1.00 98.38 488 LYS A CA 1
ATOM 3800 C C . LYS A 1 488 ? -22.614 9.940 25.209 1.00 98.38 488 LYS A C 1
ATOM 3802 O O . LYS A 1 488 ? -22.850 10.873 25.975 1.00 98.38 488 LYS A O 1
ATOM 3807 N N . ALA A 1 489 ? -23.303 8.800 25.225 1.00 98.19 489 ALA A N 1
ATOM 3808 C CA . ALA A 1 489 ? -24.387 8.524 26.163 1.00 98.19 489 ALA A CA 1
ATOM 3809 C C . ALA A 1 489 ? -23.891 8.594 27.615 1.00 98.19 489 ALA A C 1
ATOM 3811 O O . ALA A 1 489 ? -24.515 9.250 28.446 1.00 98.19 489 ALA A O 1
ATOM 3812 N N . ALA A 1 490 ? -22.718 8.020 27.905 1.00 98.00 490 ALA A N 1
ATOM 3813 C CA . ALA A 1 490 ? -22.095 8.108 29.224 1.00 98.00 490 ALA A CA 1
ATOM 3814 C C . ALA A 1 490 ? -21.822 9.559 29.632 1.00 98.00 490 ALA A C 1
ATOM 3816 O O . ALA A 1 490 ? -22.102 9.936 30.770 1.00 98.00 490 ALA A O 1
ATOM 3817 N N . LYS A 1 491 ? -21.348 10.398 28.701 1.00 98.38 491 LYS A N 1
ATOM 3818 C CA . LYS A 1 491 ? -21.180 11.832 28.953 1.00 98.38 491 LYS A CA 1
ATOM 3819 C C . LYS A 1 491 ? -22.501 12.510 29.303 1.00 98.38 491 LYS A C 1
ATOM 3821 O O . LYS A 1 491 ? -22.556 13.225 30.295 1.00 98.38 491 LYS A O 1
ATOM 3826 N N . ILE A 1 492 ? -23.549 12.282 28.510 1.00 98.19 492 ILE A N 1
ATOM 3827 C CA . ILE A 1 492 ? -24.874 12.876 28.744 1.00 98.19 492 ILE A CA 1
ATOM 3828 C C . ILE A 1 492 ? -25.404 12.455 30.117 1.00 98.19 492 ILE A C 1
ATOM 3830 O O . ILE A 1 492 ? -25.855 13.300 30.883 1.00 98.19 492 ILE A O 1
ATOM 3834 N N . ALA A 1 493 ? -25.303 11.169 30.455 1.00 96.94 493 ALA A N 1
ATOM 3835 C CA . ALA A 1 493 ? -25.747 10.640 31.738 1.00 96.94 493 ALA A CA 1
ATOM 3836 C C . ALA A 1 493 ? -24.991 11.264 32.925 1.00 96.94 493 ALA A C 1
ATOM 3838 O O . ALA A 1 493 ? -25.606 11.653 33.919 1.00 96.94 493 ALA A O 1
ATOM 3839 N N . LEU A 1 494 ? -23.664 11.392 32.824 1.00 96.75 494 LEU A N 1
ATOM 3840 C CA . LEU A 1 494 ? -22.832 12.015 33.857 1.00 96.75 494 LEU A CA 1
ATOM 3841 C C . LEU A 1 494 ? -23.122 13.512 34.001 1.00 96.75 494 LEU A C 1
ATOM 3843 O O . LEU A 1 494 ? -23.323 13.986 35.118 1.00 96.75 494 LEU A O 1
ATOM 3847 N N . ASP A 1 495 ? -23.198 14.240 32.886 1.00 97.44 495 ASP A N 1
ATOM 3848 C CA . ASP A 1 495 ? -23.512 15.670 32.880 1.00 97.44 495 ASP A CA 1
ATOM 3849 C C . ASP A 1 495 ? -24.921 15.915 33.447 1.00 97.44 495 ASP A C 1
ATOM 3851 O O . ASP A 1 495 ? -25.110 16.829 34.246 1.00 97.44 495 ASP A O 1
ATOM 3855 N N . LEU A 1 496 ? -25.905 15.072 33.113 1.00 96.56 496 LEU A N 1
ATOM 3856 C CA . LEU A 1 496 ? -27.264 15.166 33.648 1.00 96.56 496 LEU A CA 1
ATOM 3857 C C . LEU A 1 496 ? -27.300 14.920 35.159 1.00 96.56 496 LEU A C 1
ATOM 3859 O O . LEU A 1 496 ? -27.919 15.708 35.876 1.00 96.56 496 LEU A O 1
ATOM 3863 N N . LYS A 1 497 ? -26.615 13.884 35.667 1.00 93.94 497 LYS A N 1
ATOM 3864 C CA . LYS A 1 497 ? -26.466 13.657 37.119 1.00 93.94 497 LYS A CA 1
ATOM 3865 C C . LYS A 1 497 ? -25.823 14.870 37.800 1.00 93.94 497 LYS A C 1
ATOM 3867 O O . LYS A 1 497 ? -26.308 15.324 38.833 1.00 93.94 497 LYS A O 1
ATOM 3872 N N . MET A 1 498 ? -24.776 15.433 37.197 1.00 94.62 498 MET A N 1
ATOM 3873 C CA . MET A 1 498 ? -24.062 16.598 37.724 1.00 94.62 498 MET A CA 1
ATOM 3874 C C . MET A 1 498 ? -24.925 17.870 37.736 1.00 94.62 498 MET A C 1
ATOM 3876 O O . MET A 1 498 ? -24.908 18.610 38.714 1.00 94.62 498 MET A O 1
ATOM 3880 N N . ILE A 1 499 ? -25.691 18.140 36.678 1.00 96.56 499 ILE A N 1
ATOM 3881 C CA . ILE A 1 499 ? -26.533 19.343 36.577 1.00 96.56 499 ILE A CA 1
ATOM 3882 C C . ILE A 1 499 ? -27.766 19.223 37.477 1.00 96.56 499 ILE A C 1
ATOM 3884 O O . ILE A 1 499 ? -28.127 20.174 38.166 1.00 96.56 499 ILE A O 1
ATOM 3888 N N . SER A 1 500 ? -28.420 18.059 37.473 1.00 95.62 500 SER A N 1
ATOM 3889 C CA . SER A 1 500 ? -29.659 17.836 38.228 1.00 95.62 500 SER A CA 1
ATOM 3890 C C . SER A 1 500 ? -29.432 17.587 39.719 1.00 95.62 500 SER A C 1
ATOM 3892 O O . SER A 1 500 ? -30.363 17.791 40.496 1.00 95.62 500 SER A O 1
ATOM 3894 N N . GLN A 1 501 ? -28.230 17.136 40.108 1.00 93.62 501 GLN A N 1
ATOM 3895 C CA . GLN A 1 501 ? -27.908 16.645 41.456 1.00 93.62 501 GLN A CA 1
ATOM 3896 C C . GLN A 1 501 ? -28.849 15.515 41.915 1.00 93.62 501 GLN A C 1
ATOM 3898 O O . GLN A 1 501 ? -29.119 15.351 43.104 1.00 93.62 501 GLN A O 1
ATOM 3903 N N . LYS A 1 502 ? -29.374 14.746 40.956 1.00 92.00 502 LYS A N 1
ATOM 3904 C CA . LYS A 1 502 ? -30.340 13.664 41.156 1.00 92.00 502 LYS A CA 1
ATOM 3905 C C . LYS A 1 502 ? -29.864 12.375 40.501 1.00 92.00 502 LYS A C 1
ATOM 3907 O O . LYS A 1 502 ? -28.991 12.376 39.628 1.00 92.00 502 LYS A O 1
ATOM 3912 N N . ASN A 1 503 ? -30.472 11.260 40.893 1.00 89.50 503 ASN A N 1
ATOM 3913 C CA . ASN A 1 503 ? -30.304 10.011 40.159 1.00 89.50 503 ASN A CA 1
ATOM 3914 C C . ASN A 1 503 ? -30.986 10.111 38.785 1.00 89.50 503 ASN A C 1
ATOM 3916 O O . ASN A 1 503 ? -31.987 10.809 38.626 1.00 89.50 503 ASN A O 1
ATOM 3920 N N . LEU A 1 504 ? -30.492 9.368 37.786 1.00 91.50 504 LEU A N 1
ATOM 3921 C CA . LEU A 1 504 ? -31.067 9.398 36.427 1.00 91.50 504 LEU A CA 1
ATOM 3922 C C . LEU A 1 504 ? -32.552 9.032 36.418 1.00 91.50 504 LEU A C 1
ATOM 3924 O O . LEU A 1 504 ? -33.329 9.662 35.714 1.00 91.50 504 LEU A O 1
ATOM 3928 N N . LYS A 1 505 ? -32.952 8.078 37.267 1.00 89.38 505 LYS A N 1
ATOM 3929 C CA . LYS A 1 505 ? -34.348 7.639 37.432 1.00 89.38 505 LYS A CA 1
ATOM 3930 C C . LYS A 1 505 ? -35.300 8.742 37.909 1.00 89.38 505 LYS A C 1
ATOM 3932 O O . LYS A 1 505 ? -36.505 8.593 37.769 1.00 89.38 505 LYS A O 1
ATOM 3937 N N . GLU A 1 506 ? -34.775 9.820 38.488 1.00 92.50 506 GLU A N 1
ATOM 3938 C CA . GLU A 1 506 ? -35.551 10.974 38.962 1.00 92.50 506 GLU A CA 1
ATOM 3939 C C . GLU A 1 506 ? -35.578 12.117 37.931 1.00 92.50 506 GLU A C 1
ATOM 3941 O O . GLU A 1 506 ? -36.195 13.160 38.165 1.00 92.50 506 GLU A O 1
ATOM 3946 N N . CYS A 1 507 ? -34.870 11.948 36.813 1.00 94.38 507 CYS A N 1
ATOM 3947 C CA . CYS A 1 507 ? -34.821 12.889 35.703 1.00 94.38 507 CYS A CA 1
ATOM 3948 C C . CYS A 1 507 ? -35.819 12.490 34.606 1.00 94.38 507 CYS A C 1
ATOM 3950 O O . CYS A 1 507 ? -36.339 11.377 34.581 1.00 94.38 507 CYS A O 1
ATOM 3952 N N . ASN A 1 508 ? -36.066 13.405 33.667 1.00 94.94 508 ASN A N 1
ATOM 3953 C CA . ASN A 1 508 ? -36.874 13.122 32.482 1.00 94.94 508 ASN A CA 1
ATOM 3954 C C . ASN A 1 508 ? -36.054 12.323 31.451 1.00 94.94 508 ASN A C 1
ATOM 3956 O O . ASN A 1 508 ? -35.485 12.903 30.526 1.00 94.94 508 ASN A O 1
ATOM 3960 N N . ILE A 1 509 ? -35.946 11.014 31.670 1.00 96.44 509 ILE A N 1
ATOM 3961 C CA . ILE A 1 509 ? -35.253 10.049 30.806 1.00 96.44 509 ILE A CA 1
ATOM 3962 C C . ILE A 1 509 ? -36.259 9.111 30.127 1.00 96.44 509 ILE A C 1
ATOM 3964 O O . ILE A 1 509 ? -37.416 9.029 30.542 1.00 96.44 509 ILE A O 1
ATOM 3968 N N . LEU A 1 510 ? -35.823 8.379 29.102 1.00 96.69 510 LEU A N 1
ATOM 3969 C CA . LEU A 1 510 ? -36.646 7.350 28.469 1.00 96.69 510 LEU A CA 1
ATOM 3970 C C . LEU A 1 510 ? -36.977 6.254 29.486 1.00 96.69 510 LEU A C 1
ATOM 3972 O O . LEU A 1 510 ? -36.089 5.670 30.114 1.00 96.69 510 LEU A O 1
ATOM 3976 N N . THR A 1 511 ? -38.269 5.973 29.633 1.00 95.88 511 THR A N 1
ATOM 3977 C CA . THR A 1 511 ? -38.750 4.866 30.462 1.00 95.88 511 THR A CA 1
ATOM 3978 C C . THR A 1 511 ? -38.508 3.526 29.767 1.00 95.88 511 THR A C 1
ATOM 3980 O O . THR A 1 511 ? -38.279 3.470 28.558 1.00 95.88 511 THR A O 1
ATOM 3983 N N . ILE A 1 512 ? -38.603 2.423 30.516 1.00 95.50 512 ILE A N 1
ATOM 3984 C CA . ILE A 1 512 ? -38.536 1.069 29.938 1.00 95.50 512 ILE A CA 1
ATOM 3985 C C . ILE A 1 512 ? -39.608 0.889 28.854 1.00 95.50 512 ILE A C 1
ATOM 3987 O O . ILE A 1 512 ? -39.320 0.291 27.821 1.00 95.50 512 ILE A O 1
ATOM 3991 N N . ASP A 1 513 ? -40.803 1.450 29.044 1.00 95.94 513 ASP A N 1
ATOM 3992 C CA . ASP A 1 513 ? -41.878 1.373 28.052 1.00 95.94 513 ASP A CA 1
ATOM 3993 C C . ASP A 1 513 ? -41.522 2.144 26.775 1.00 95.94 513 ASP A C 1
ATOM 3995 O O . ASP A 1 513 ? -41.693 1.615 25.680 1.00 95.94 513 ASP A O 1
ATOM 3999 N N . ASN A 1 514 ? -40.910 3.331 26.888 1.00 96.62 514 ASN A N 1
ATOM 4000 C CA . ASN A 1 514 ? -40.424 4.055 25.707 1.00 96.62 514 ASN A CA 1
ATOM 4001 C C . ASN A 1 514 ? -39.326 3.279 24.971 1.00 96.62 514 ASN A C 1
ATOM 4003 O O . ASN A 1 514 ? -39.302 3.254 23.744 1.00 96.62 514 ASN A O 1
ATOM 4007 N N . LEU A 1 515 ? -38.421 2.623 25.702 1.00 96.81 515 LEU A N 1
ATOM 4008 C CA . LEU A 1 515 ? -37.396 1.774 25.094 1.00 96.81 515 LEU A CA 1
ATOM 4009 C C . LEU A 1 515 ? -38.021 0.573 24.363 1.00 96.81 515 LEU A C 1
ATOM 4011 O O . LEU A 1 515 ? -37.610 0.264 23.245 1.00 96.81 515 LEU A O 1
ATOM 4015 N N . LYS A 1 516 ? -39.062 -0.050 24.936 1.00 96.44 516 LYS A N 1
ATOM 4016 C CA . LYS A 1 516 ? -39.837 -1.122 24.286 1.00 96.44 516 LYS A CA 1
ATOM 4017 C C . LYS A 1 516 ? -40.544 -0.637 23.018 1.00 96.44 516 LYS A C 1
ATOM 4019 O O . LYS A 1 516 ? -40.511 -1.341 22.012 1.00 96.44 516 LYS A O 1
ATOM 4024 N N . GLU A 1 517 ? -41.116 0.567 23.027 1.00 96.81 517 GLU A N 1
ATOM 4025 C CA . GLU A 1 517 ? -41.723 1.188 21.839 1.00 96.81 517 GLU A CA 1
ATOM 4026 C C . GLU A 1 517 ? -40.694 1.407 20.718 1.00 96.81 517 GLU A C 1
ATOM 4028 O O . GLU A 1 517 ? -40.967 1.089 19.559 1.00 96.81 517 GLU A O 1
ATOM 4033 N N . VAL A 1 518 ? -39.488 1.887 21.050 1.00 96.25 518 VAL A N 1
ATOM 4034 C CA . VAL A 1 518 ? -38.388 2.057 20.081 1.00 96.25 518 VAL A CA 1
ATOM 4035 C C . VAL A 1 518 ? -37.963 0.707 19.496 1.00 96.25 518 VAL A C 1
ATOM 4037 O O . VAL A 1 518 ? -37.866 0.571 18.273 1.00 96.25 518 VAL A O 1
ATOM 4040 N N . CYS A 1 519 ? -37.765 -0.304 20.347 1.00 95.69 519 CYS A N 1
ATOM 4041 C CA . CYS A 1 519 ? -37.463 -1.676 19.937 1.00 95.69 519 CYS A CA 1
ATOM 4042 C C . CYS A 1 519 ? -38.528 -2.242 18.989 1.00 95.69 519 CYS A C 1
ATOM 4044 O O . CYS A 1 519 ? -38.193 -2.798 17.941 1.00 95.69 519 CYS A O 1
ATOM 4046 N N . GLN A 1 520 ? -39.811 -2.042 19.305 1.00 95.50 520 GLN A N 1
ATOM 4047 C CA . GLN A 1 520 ? -40.924 -2.490 18.472 1.00 95.50 520 GLN A CA 1
ATOM 4048 C C . GLN A 1 520 ? -40.957 -1.766 17.118 1.00 95.50 520 GLN A C 1
ATOM 4050 O O . GLN A 1 520 ? -41.152 -2.408 16.083 1.00 95.50 520 GLN A O 1
ATOM 4055 N N . ALA A 1 521 ? -40.744 -0.448 17.107 1.00 96.12 521 ALA A N 1
ATOM 4056 C CA . ALA A 1 521 ? -40.772 0.361 15.892 1.00 96.12 521 ALA A CA 1
ATOM 4057 C C . ALA A 1 521 ? -39.616 0.027 14.934 1.00 96.12 521 ALA A C 1
ATOM 4059 O O . ALA A 1 521 ? -39.817 -0.045 13.721 1.00 96.12 521 ALA A O 1
ATOM 4060 N N . LEU A 1 522 ? -38.414 -0.201 15.471 1.00 95.31 522 LEU A N 1
ATOM 4061 C CA . LEU A 1 522 ? -37.195 -0.434 14.690 1.00 95.31 522 LEU A CA 1
ATOM 4062 C C . LEU A 1 522 ? -36.822 -1.916 14.548 1.00 95.31 522 LEU A C 1
ATOM 4064 O O . LEU A 1 522 ? -35.843 -2.231 13.874 1.00 95.31 522 LEU A O 1
ATOM 4068 N N . LYS A 1 523 ? -37.630 -2.822 15.114 1.00 94.56 523 LYS A N 1
ATOM 4069 C CA . LYS A 1 523 ? -37.443 -4.284 15.079 1.00 94.56 523 LYS A CA 1
ATOM 4070 C C . LYS A 1 523 ? -36.091 -4.720 15.654 1.00 94.56 523 LYS A C 1
ATOM 4072 O O . LYS A 1 523 ? -35.382 -5.524 15.051 1.00 94.56 523 LYS A O 1
ATOM 4077 N N . VAL A 1 524 ? -35.753 -4.181 16.821 1.00 93.62 524 VAL A N 1
ATOM 4078 C CA . VAL A 1 524 ? -34.520 -4.485 17.564 1.00 93.62 524 VAL A CA 1
ATOM 4079 C C . VAL A 1 524 ? -34.879 -5.123 18.900 1.00 93.62 524 VAL A C 1
ATOM 4081 O O . VAL A 1 524 ? -35.857 -4.716 19.520 1.00 93.62 524 VAL A O 1
ATOM 4084 N N . ASP A 1 525 ? -34.089 -6.093 19.353 1.00 92.38 525 ASP A N 1
ATOM 4085 C CA . ASP A 1 525 ? -34.328 -6.800 20.615 1.00 92.38 525 ASP A CA 1
ATOM 4086 C C . ASP A 1 525 ? -33.398 -6.283 21.723 1.00 92.38 525 ASP A C 1
ATOM 4088 O O . ASP A 1 525 ? -32.176 -6.373 21.608 1.00 92.38 525 ASP A O 1
ATOM 4092 N N . GLY A 1 526 ? -33.970 -5.686 22.769 1.00 93.56 526 GLY A N 1
ATOM 4093 C CA . GLY A 1 526 ? -33.222 -5.042 23.846 1.00 93.56 526 GLY A CA 1
ATOM 4094 C C . GLY A 1 526 ? -32.950 -6.005 24.998 1.00 93.56 526 GLY A C 1
ATOM 4095 O O . GLY A 1 526 ? -33.814 -6.202 25.848 1.00 93.56 526 GLY A O 1
ATOM 4096 N N . LYS A 1 527 ? -31.717 -6.514 25.094 1.00 94.62 527 LYS A N 1
ATOM 4097 C CA . LYS A 1 527 ? -31.298 -7.602 26.005 1.00 94.62 527 LYS A CA 1
ATOM 4098 C C . LYS A 1 527 ? -31.740 -7.493 27.474 1.00 94.62 527 LYS A C 1
ATOM 4100 O O . LYS A 1 527 ? -31.873 -8.504 28.154 1.00 94.62 527 LYS A O 1
ATOM 4105 N N . TYR A 1 528 ? -31.891 -6.280 28.004 1.00 95.00 528 TYR A N 1
ATOM 4106 C CA . TYR A 1 528 ? -32.197 -6.041 29.422 1.00 95.00 528 TYR A CA 1
ATOM 4107 C C . TYR A 1 528 ? -33.602 -5.471 29.677 1.00 95.00 528 TYR A C 1
ATOM 4109 O O . TYR A 1 528 ? -33.850 -4.988 30.786 1.00 95.00 528 TYR A O 1
ATOM 4117 N N . LEU A 1 529 ? -34.489 -5.494 28.675 1.00 91.06 529 LEU A N 1
ATOM 4118 C CA . LEU A 1 529 ? -35.865 -4.986 28.774 1.00 91.06 529 LEU A CA 1
ATOM 4119 C C . LEU A 1 529 ? -36.892 -6.020 29.269 1.00 91.06 529 LEU A C 1
ATOM 4121 O O . LEU A 1 529 ? -38.060 -5.657 29.463 1.00 91.06 529 LEU A O 1
ATOM 4125 N N . ASP A 1 530 ? -36.453 -7.260 29.489 1.00 78.62 530 ASP A N 1
ATOM 4126 C CA . ASP A 1 530 ? -37.241 -8.337 30.100 1.00 78.62 530 ASP A CA 1
ATOM 4127 C C . ASP A 1 530 ? -37.565 -8.089 31.581 1.00 78.62 530 ASP A C 1
ATOM 4129 O O . ASP A 1 530 ? -36.668 -7.634 32.349 1.00 78.62 530 ASP A O 1
#

Organism: NCBI:txid764299

pLDDT: mean 84.28, std 12.16, range [48.06, 98.44]

Radius of gyration: 31.65 Å; Cα contacts (8 Å, |Δi|>4): 824; chains: 1; bounding box: 81×54×82 Å

Foldseek 3Di:
DVVVLVVLVVQLVVFLLSVQLVVQLVLCVVLVHDNVLSNVLSVLSSVLLVLLVVLLVLCCVLLVVLVVLLCVVVVDDPPDDDSDPSVLLRVLSSDSCLVVLVCLLQVLLVVCVVVVVALADEPAPSLSSVLSSQLVVQCVVVVDSVVSSVRSSVLSSVLRNVQRVCQVVLCVLQVDHQAGASHSVCVVVVVCVVVVVVQCVPVVSVDDDDLVVVCVPVPPCSDQLNVQLVVQLVSQVSSVPDNVSSNVRSNSRSVSSVVVVVSVVSNLSSFVVSQVSSVVVVCVVPVPDSHRYHYHCCSSVDDSKDFDPPFDFDFDAQFPPVQAQDKDWAFFAPDDPVCCVVQVLQGIFIWTHHRGGIGTGIGVSVVTDGHLLVLLVRLLQVLQCVQPVLWHDKDWDALPLLQVLLPDPPDAQLVLFCQLCFQDVCSCVLWLLTEGEDEADDPSDNVVSVVSSVSSNRGQKYHHHNGTIMGIDNDPCSRVVNSVSSSVSSVRSVVCCVVVVDHSVVDNTQDLVNSVVSCVVVVGHRPNSD

Solvent-accessible surface area (backbone atoms only — not comparable to full-atom values): 27635 Å² total; per-residue (Å²): 109,66,68,60,50,53,54,49,48,58,41,47,75,66,31,40,38,54,40,50,18,52,50,44,27,52,51,26,47,74,65,69,40,56,67,71,59,20,48,51,24,14,51,38,34,22,50,22,43,50,51,45,52,54,50,48,50,51,48,50,62,59,52,44,50,36,53,52,40,26,22,74,74,67,70,55,81,74,92,74,77,87,61,55,69,68,49,48,39,44,57,15,56,58,37,93,63,39,75,58,49,56,62,50,51,54,50,52,44,51,52,32,46,77,68,66,71,33,43,31,48,74,71,44,79,69,71,50,36,59,40,32,34,49,17,52,54,42,16,66,76,65,76,33,65,65,59,4,52,51,52,23,51,53,46,53,56,50,14,32,48,46,13,55,68,41,22,67,56,44,22,69,74,34,69,45,84,60,32,19,55,46,43,62,76,58,56,54,51,69,71,43,46,66,54,52,64,54,43,57,72,36,78,86,66,55,55,90,80,49,68,64,58,40,25,75,71,56,43,73,61,40,36,55,40,45,44,20,24,53,54,21,27,54,48,20,46,66,22,67,69,40,69,72,45,5,56,51,36,6,55,51,33,12,49,49,49,51,46,49,61,58,38,49,50,36,43,49,64,25,43,50,68,50,55,51,46,53,50,52,58,48,53,76,72,46,77,93,52,90,53,30,42,16,40,58,66,60,59,77,73,57,71,59,48,49,74,34,97,80,45,71,76,45,77,77,48,82,40,56,77,91,43,40,69,40,75,45,81,42,50,23,40,97,52,50,82,90,48,32,87,80,40,47,29,41,31,19,28,33,32,34,27,34,64,40,26,32,23,52,42,26,27,19,69,77,73,45,47,64,33,78,48,46,69,32,54,53,37,39,51,43,30,32,44,75,73,36,80,67,51,70,34,76,50,76,50,66,46,64,35,45,23,56,54,45,68,46,86,87,70,37,31,64,57,51,31,52,54,30,34,24,68,31,78,64,41,47,73,76,42,23,55,33,39,38,56,44,73,74,65,67,82,76,39,72,63,54,24,52,56,50,22,58,48,34,62,67,20,50,34,41,34,38,35,74,60,21,38,37,26,46,21,58,40,68,67,52,22,49,46,51,51,49,52,52,28,49,25,31,39,53,46,51,52,48,31,66,74,68,74,43,59,66,90,80,49,101,49,54,47,72,66,55,50,50,52,50,25,64,75,70,74,46,70,53,72,78,76,119

Sequence (530 aa):
MDILKTVIQYILDLGAAVFVAFLMLVVGLLMKMKFRDAFSAALTLGIAFTGMGILVNFIMTSMGAAANDLTTHTGISLPAVDIGWPGAANISWAWPYAFLMFPLQLGINFLLLVTNQTKTLNVDLWNVWNKIFTAVIVTYFTNNVFFGFLAAAIIIVLELKLGDVFAPEVERLTGIPGVTVPHFICLIAVLLHPIDELLKKIPLLNKQFDADTLKDKIGIFGENAVMGAIIGFILGLSSGNGIKYAFTLAVQAATALTLFPMVFKLFSQALSPISEVVSEFMRERFEDREVYIGLDWPILAGTDFNSYPKSPEIEVMPIPENMQHQYLLISASWSHFRQLKNQPAVDSGIIRLTQTGYQIIAGFNSGKKPTSEIFMHILAHSARLAVNKDHRVVVHNHATNLVLYSLLNEVTSKSLTLDLWSVLTESIVVFPDGIAVLPWEVPGTRQIGLDTARELKDHRLVVWAKHGVLSTGVDYQDCFGLIETANKAAKIALDLKMISQKNLKECNILTIDNLKEVCQALKVDGKYLD

InterPro domains:
  IPR001303 Class II aldolase/adducin N-terminal [PF00596] (326-494)
  IPR001303 Class II aldolase/adducin N-terminal [SM01007] (245-494)
  IPR004703 Phosphotransferase system, sugar-specific permease component [PF03611] (10-304)
  IPR013853 Galactitol permease IIC component [PTHR37324] (1-303)
  IPR036409 Class II aldolase/adducin N-terminal domain superfamily [G3DSA:3.40.225.10] (299-527)
  IPR036409 Class II aldolase/adducin N-terminal domain superfamily [SSF53639] (319-499)

Secondary structure (DSSP, 8-state):
-HHHHHHHHHHHHT-HHHHHHHHHHHHHHHTT--HHHHHHHHHHHHHHHHHHHHHHHHHHHHHHHHHHHHHHHH---------HHHHHHHHHHTSTTGGGHHHHHHHHHHHHHHTTS--EEE--SSTHHHHHHHHHHHHHHHS-HHHHHHHHHHHHHHHHHHHHHHHHHHHHHH--TTEE---GGGHHHHHHHHHHHHHTTSTTTSS---HHHHHHHHGGGGSHHHHHHHHHHHHHHHTTS-HHHHHHHHHHHHHHHHHHHHHHHHHHHHHHHHHHHHHHHHHHH-TTS--EEE--GGGGGS-S--B-TTPPPEE-S---GGGTT-EEEEEBTT--HHHHTT-HHHHEEEEEE-SSEEEEEEE-TTS--B-TTHHHHHHHHHHHHTT-TT--EEEEE--HHHHHHHTSTT--HHHHHHHHHHH-TTHHHH-TT-EEEEPP--TTSHHHHHHHHHHTTT-SEEEETTTEEEEEESSHHHHHHHHHHHHHHHHHHHHHHHHH-S-GGGSS---HHHHHHHHHHHT---TT--

Mean predicted aligned error: 15.51 Å

Nearest PDB structures (foldseek):
  1gt7-assembly1_A  TM=9.423E-01  e=3.544E-17  Escherichia coli
  2v9g-assembly1_B  TM=9.380E-01  e=7.225E-17  Escherichia coli
  2v9m-assembly1_A-4  TM=9.363E-01  e=6.890E-17  Escherichia coli
  2v29-assembly1_A  TM=9.393E-01  e=1.056E-16  Escherichia coli
  2uyu-assembly1_A  TM=9.258E-01  e=1.439E-15  Escherichia coli